Protein AF-0000000083260182 (afdb_homodimer)

Structure (mmCIF, N/CA/C/O backbone):
data_AF-0000000083260182-model_v1
#
loop_
_entity.id
_entity.type
_entity.pdbx_description
1 polymer 'Phosphoglycerate mutase-like protein 1'
#
loop_
_atom_site.group_PDB
_atom_site.id
_atom_site.type_symbol
_atom_site.label_atom_id
_atom_site.label_alt_id
_atom_site.label_comp_id
_atom_site.label_asym_id
_atom_site.label_entity_id
_atom_site.label_seq_id
_atom_site.pdbx_PDB_ins_code
_atom_site.Cartn_x
_atom_site.Cartn_y
_atom_site.Cartn_z
_atom_site.occupancy
_atom_site.B_iso_or_equiv
_atom_site.auth_seq_id
_atom_site.auth_comp_id
_atom_site.auth_asym_id
_atom_site.auth_atom_id
_atom_site.pdbx_PDB_model_num
ATOM 1 N N . MET A 1 1 ? 21.781 -1.554 -4.332 1 45.22 1 MET A N 1
ATOM 2 C CA . MET A 1 1 ? 20.672 -1.383 -5.266 1 45.22 1 MET A CA 1
ATOM 3 C C . MET A 1 1 ? 20.156 -2.734 -5.742 1 45.22 1 MET A C 1
ATOM 5 O O . MET A 1 1 ? 20.922 -3.693 -5.859 1 45.22 1 MET A O 1
ATOM 9 N N . ASP A 1 2 ? 18.844 -2.967 -5.555 1 56.19 2 ASP A N 1
ATOM 10 C CA . ASP A 1 2 ? 18.297 -4.238 -6.016 1 56.19 2 ASP A CA 1
ATOM 11 C C . ASP A 1 2 ? 18.641 -4.48 -7.484 1 56.19 2 ASP A C 1
ATOM 13 O O . ASP A 1 2 ? 18.719 -3.535 -8.273 1 56.19 2 ASP A O 1
ATOM 17 N N . SER A 1 3 ? 19.281 -5.555 -7.891 1 53.81 3 SER A N 1
ATOM 18 C CA . SER A 1 3 ? 19.625 -6.023 -9.234 1 53.81 3 SER A CA 1
ATOM 19 C C . SER A 1 3 ? 18.375 -6.113 -10.109 1 53.81 3 SER A C 1
ATOM 21 O O . SER A 1 3 ? 18.438 -6.57 -11.25 1 53.81 3 SER A O 1
ATOM 23 N N . ALA A 1 4 ? 17.312 -5.586 -9.625 1 67.75 4 ALA A N 1
ATOM 24 C CA . ALA A 1 4 ? 16.047 -5.832 -10.328 1 67.75 4 ALA A CA 1
ATOM 25 C C . ALA A 1 4 ? 15.68 -4.656 -11.219 1 67.75 4 ALA A C 1
ATOM 27 O O . ALA A 1 4 ? 14.492 -4.359 -11.406 1 67.75 4 ALA A O 1
ATOM 28 N N . GLY A 1 5 ? 16.734 -3.939 -11.867 1 73.06 5 GLY A N 1
ATOM 29 C CA . GLY A 1 5 ? 16.469 -2.945 -12.891 1 73.06 5 GLY A CA 1
ATOM 30 C C . GLY A 1 5 ? 15.633 -1.783 -12.383 1 73.06 5 GLY A C 1
ATOM 31 O O . GLY A 1 5 ? 14.766 -1.276 -13.102 1 73.06 5 GLY A O 1
ATOM 32 N N . GLY A 1 6 ? 15.703 -1.431 -11.156 1 86.62 6 GLY A N 1
ATOM 33 C CA . GLY A 1 6 ? 14.992 -0.271 -10.641 1 86.62 6 GLY A CA 1
ATOM 34 C C . GLY A 1 6 ? 13.711 -0.632 -9.906 1 86.62 6 GLY A C 1
ATOM 35 O O . GLY A 1 6 ? 12.953 0.25 -9.5 1 86.62 6 GLY A O 1
ATOM 36 N N . LEU A 1 7 ? 13.414 -1.894 -9.812 1 92 7 LEU A N 1
ATOM 37 C CA . LEU A 1 7 ? 12.289 -2.371 -9.008 1 92 7 LEU A CA 1
ATOM 38 C C . LEU A 1 7 ? 12.75 -2.783 -7.617 1 92 7 LEU A C 1
ATOM 40 O O . LEU A 1 7 ? 13.867 -3.291 -7.449 1 92 7 LEU A O 1
ATOM 44 N N . SER A 1 8 ? 11.938 -2.48 -6.68 1 94.69 8 SER A N 1
ATOM 45 C CA . SER A 1 8 ? 12.148 -2.959 -5.316 1 94.69 8 SER A CA 1
ATOM 46 C C . SER A 1 8 ? 10.906 -3.676 -4.789 1 94.69 8 SER A C 1
ATOM 48 O O . SER A 1 8 ? 9.805 -3.498 -5.32 1 94.69 8 SER A O 1
ATOM 50 N N . LEU A 1 9 ? 11.148 -4.492 -3.873 1 96.31 9 LEU A N 1
ATOM 51 C CA . LEU A 1 9 ? 10.078 -5.293 -3.279 1 96.31 9 LEU A CA 1
ATOM 52 C C . LEU A 1 9 ? 10.258 -5.406 -1.771 1 96.31 9 LEU A C 1
ATOM 54 O O . LEU A 1 9 ? 11.359 -5.688 -1.292 1 96.31 9 LEU A O 1
ATOM 58 N N . TYR A 1 10 ? 9.156 -5.109 -1.038 1 96 10 TYR A N 1
ATOM 59 C CA . TYR A 1 10 ? 9.211 -5.109 0.42 1 96 10 TYR A CA 1
ATOM 60 C C . TYR A 1 10 ? 8.023 -5.867 1.006 1 96 10 TYR A C 1
ATOM 62 O O . TYR A 1 10 ? 6.918 -5.816 0.464 1 96 10 TYR A O 1
ATOM 70 N N . PRO A 1 11 ? 8.273 -6.59 2.186 1 96.19 11 PRO A N 1
ATOM 71 C CA . PRO A 1 11 ? 7.102 -7.148 2.865 1 96.19 11 PRO A CA 1
ATOM 72 C C . PRO A 1 11 ? 6.059 -6.086 3.213 1 96.19 11 PRO A C 1
ATOM 74 O O . PRO A 1 11 ? 6.41 -4.996 3.672 1 96.19 11 PRO A O 1
ATOM 77 N N . SER A 1 12 ? 4.805 -6.383 2.992 1 96.19 12 SER A N 1
ATOM 78 C CA . SER A 1 12 ? 3.73 -5.414 3.184 1 96.19 12 SER A CA 1
ATOM 79 C C . SER A 1 12 ? 3.67 -4.938 4.633 1 96.19 12 SER A C 1
ATOM 81 O O . SER A 1 12 ? 3.326 -3.783 4.895 1 96.19 12 SER A O 1
ATOM 83 N N . HIS A 1 13 ? 3.992 -5.84 5.582 1 93.38 13 HIS A N 1
ATOM 84 C CA . HIS A 1 13 ? 3.889 -5.477 6.992 1 93.38 13 HIS A CA 1
ATOM 85 C C . HIS A 1 13 ? 4.977 -4.48 7.383 1 93.38 13 HIS A C 1
ATOM 87 O O . HIS A 1 13 ? 4.957 -3.939 8.492 1 93.38 13 HIS A O 1
ATOM 93 N N . ARG A 1 14 ? 5.914 -4.199 6.465 1 93.25 14 ARG A N 1
ATOM 94 C CA . ARG A 1 14 ? 6.938 -3.184 6.676 1 93.25 14 ARG A CA 1
ATOM 95 C C . ARG A 1 14 ? 6.59 -1.893 5.938 1 93.25 14 ARG A C 1
ATOM 97 O O . ARG A 1 14 ? 7.441 -1.021 5.766 1 93.25 14 ARG A O 1
ATOM 104 N N . CYS A 1 15 ? 5.379 -1.846 5.488 1 95.44 15 CYS A N 1
ATOM 105 C CA . CYS A 1 15 ? 4.93 -0.689 4.723 1 95.44 15 CYS A CA 1
ATOM 106 C C . CYS A 1 15 ? 3.666 -0.092 5.328 1 95.44 15 CYS A C 1
ATOM 108 O O . CYS A 1 15 ? 2.854 -0.81 5.914 1 95.44 15 CYS A O 1
ATOM 110 N N . LYS A 1 16 ? 3.5 1.16 5.238 1 95.88 16 LYS A N 1
ATOM 111 C CA . LYS A 1 16 ? 2.273 1.898 5.527 1 95.88 16 LYS A CA 1
ATOM 112 C C . LYS A 1 16 ? 1.938 2.871 4.402 1 95.88 16 LYS A C 1
ATOM 114 O O . LYS A 1 16 ? 2.836 3.408 3.748 1 95.88 16 LYS A O 1
ATOM 119 N N . THR A 1 17 ? 0.672 3.016 4.121 1 97.06 17 THR A N 1
ATOM 120 C CA . THR A 1 17 ? 0.214 4.07 3.225 1 97.06 17 THR A CA 1
ATOM 121 C C . THR A 1 17 ? -0.142 5.328 4.008 1 97.06 17 THR A C 1
ATOM 123 O O . THR A 1 17 ? -0.908 5.273 4.973 1 97.06 17 THR A O 1
ATOM 126 N N . ILE A 1 18 ? 0.405 6.422 3.598 1 98.38 18 ILE A N 1
ATOM 127 C CA . ILE A 1 18 ? 0.079 7.684 4.254 1 98.38 18 ILE A CA 1
ATOM 128 C C . ILE A 1 18 ? -0.424 8.688 3.219 1 98.38 18 ILE A C 1
ATOM 130 O O . ILE A 1 18 ? 0.067 8.727 2.088 1 98.38 18 ILE A O 1
ATOM 134 N N . HIS A 1 19 ? -1.447 9.391 3.553 1 98.75 19 HIS A N 1
ATOM 135 C CA . HIS A 1 19 ? -1.979 10.5 2.762 1 98.75 19 HIS A CA 1
ATOM 136 C C . HIS A 1 19 ? -1.606 11.844 3.375 1 98.75 19 HIS A C 1
ATOM 138 O O . HIS A 1 19 ? -2.145 12.227 4.418 1 98.75 19 HIS A O 1
ATOM 144 N N . LEU A 1 20 ? -0.686 12.531 2.689 1 98.75 20 LEU A N 1
ATOM 145 C CA . LEU A 1 20 ? -0.185 13.812 3.174 1 98.75 20 LEU A CA 1
ATOM 146 C C . LEU A 1 20 ? -1.03 14.961 2.641 1 98.75 20 LEU A C 1
ATOM 148 O O . LEU A 1 20 ? -1.229 15.086 1.431 1 98.75 20 LEU A O 1
ATOM 152 N N . VAL A 1 21 ? -1.525 15.797 3.568 1 98.75 21 VAL A N 1
ATOM 153 C CA . VAL A 1 21 ? -2.379 16.922 3.186 1 98.75 21 VAL A CA 1
ATOM 154 C C . VAL A 1 21 ? -1.835 18.203 3.791 1 98.75 21 VAL A C 1
ATOM 156 O O . VAL A 1 21 ? -1.609 18.297 5 1 98.75 21 VAL A O 1
ATOM 159 N N . ARG A 1 22 ? -1.594 19.156 2.982 1 98.5 22 ARG A N 1
ATOM 160 C CA . ARG A 1 22 ? -1.421 20.5 3.51 1 98.5 22 ARG A CA 1
ATOM 161 C C . ARG A 1 22 ? -2.768 21.141 3.826 1 98.5 22 ARG A C 1
ATOM 163 O O . ARG A 1 22 ? -3.736 20.969 3.084 1 98.5 22 ARG A O 1
ATOM 170 N N . HIS A 1 23 ? -2.822 21.875 4.859 1 98.38 23 HIS A N 1
ATOM 171 C CA . HIS A 1 23 ? -4.074 22.547 5.199 1 98.38 23 HIS A CA 1
ATOM 172 C C . HIS A 1 23 ? -4.547 23.438 4.062 1 98.38 23 HIS A C 1
ATOM 174 O O . HIS A 1 23 ? -3.752 23.844 3.209 1 98.38 23 HIS A O 1
ATOM 180 N N . ALA A 1 24 ? -5.816 23.75 4.027 1 98.06 24 ALA A N 1
ATOM 181 C CA . ALA A 1 24 ? -6.418 24.672 3.061 1 98.06 24 ALA A CA 1
ATOM 182 C C . ALA A 1 24 ? -6.031 26.109 3.359 1 98.06 24 ALA A C 1
ATOM 184 O O . ALA A 1 24 ? -5.305 26.375 4.316 1 98.06 24 ALA A O 1
ATOM 185 N N . GLN A 1 25 ? -6.52 27.016 2.508 1 96.25 25 GLN A N 1
ATOM 186 C CA . GLN A 1 25 ? -6.145 28.422 2.662 1 96.25 25 GLN A CA 1
ATOM 187 C C . GLN A 1 25 ? -6.605 28.969 4.012 1 96.25 25 GLN A C 1
ATOM 189 O O . GLN A 1 25 ? -7.762 28.797 4.395 1 96.25 25 GLN A O 1
ATOM 194 N N . GLY A 1 26 ? -5.691 29.469 4.73 1 94.88 26 GLY A N 1
ATOM 195 C CA . GLY A 1 26 ? -5.992 30.156 5.977 1 94.88 26 GLY A CA 1
ATOM 196 C C . GLY A 1 26 ? -6.008 31.672 5.832 1 94.88 26 GLY A C 1
ATOM 197 O O . GLY A 1 26 ? -5.523 32.219 4.832 1 94.88 26 GLY A O 1
ATOM 198 N N . THR A 1 27 ? -6.559 32.281 6.773 1 93.56 27 THR A N 1
ATOM 199 C CA . THR A 1 27 ? -6.613 33.75 6.75 1 93.56 27 THR A CA 1
ATOM 200 C C . THR A 1 27 ? -5.211 34.344 6.742 1 93.56 27 THR A C 1
ATOM 202 O O . THR A 1 27 ? -4.98 35.406 6.156 1 93.56 27 THR A O 1
ATOM 205 N N . HIS A 1 28 ? -4.262 33.688 7.387 1 91.06 28 HIS A N 1
ATOM 206 C CA . HIS A 1 28 ? -2.881 34.156 7.387 1 91.06 28 HIS A CA 1
ATOM 207 C C . HIS A 1 28 ? -2.279 34.094 5.984 1 91.06 28 HIS A C 1
ATOM 209 O O . HIS A 1 28 ? -1.463 34.938 5.621 1 91.06 28 HIS A O 1
ATOM 215 N N . ASN A 1 29 ? -2.602 33.062 5.203 1 88.94 29 ASN A N 1
ATOM 216 C CA . ASN A 1 29 ? -2.131 32.969 3.826 1 88.94 29 ASN A CA 1
ATOM 217 C C . ASN A 1 29 ? -2.574 34.188 3.006 1 88.94 29 ASN A C 1
ATOM 219 O O . ASN A 1 29 ? -1.799 34.719 2.209 1 88.94 29 ASN A O 1
ATOM 223 N N . VAL A 1 30 ? -3.805 34.562 3.209 1 88.5 30 VAL A N 1
ATOM 224 C CA . VAL A 1 30 ? -4.395 35.688 2.504 1 88.5 30 VAL A CA 1
ATOM 225 C C . VAL A 1 30 ? -3.678 36.969 2.904 1 88.5 30 VAL A C 1
ATOM 227 O O . VAL A 1 30 ? -3.309 37.781 2.045 1 88.5 30 VAL A O 1
ATOM 230 N N . ALA A 1 31 ? -3.482 37.094 4.121 1 87.56 31 ALA A N 1
ATOM 231 C CA . ALA A 1 31 ? -2.871 38.312 4.652 1 87.56 31 ALA A CA 1
ATOM 232 C C . ALA A 1 31 ? -1.433 38.469 4.168 1 87.56 31 ALA A C 1
ATOM 234 O O . ALA A 1 31 ? -1 39.562 3.811 1 87.56 31 ALA A O 1
ATOM 235 N N . MET A 1 32 ? -0.707 37.406 4.164 1 84.12 32 MET A N 1
ATOM 236 C CA . MET A 1 32 ? 0.712 37.406 3.822 1 84.12 32 MET A CA 1
ATOM 237 C C . MET A 1 32 ? 0.916 37.812 2.359 1 84.12 32 MET A C 1
ATOM 239 O O . MET A 1 32 ? 1.955 38.344 1.999 1 84.12 32 MET A O 1
ATOM 243 N N . GLU A 1 33 ? -0.014 37.406 1.632 1 80.06 33 GLU A N 1
ATOM 244 C CA . GLU A 1 33 ? 0.096 37.781 0.221 1 80.06 33 GLU A CA 1
ATOM 245 C C . GLU A 1 33 ? 0.003 39.281 0.023 1 80.06 33 GLU A C 1
ATOM 247 O O . GLU A 1 33 ? 0.618 39.844 -0.893 1 80.06 33 GLU A O 1
ATOM 252 N N . LYS A 1 34 ? -0.706 39.875 0.839 1 81.12 34 LYS A N 1
ATOM 253 C CA . LYS A 1 34 ? -0.867 41.344 0.762 1 81.12 34 LYS A CA 1
ATOM 254 C C . LYS A 1 34 ? 0.319 42.062 1.398 1 81.12 34 LYS A C 1
ATOM 256 O O . LYS A 1 34 ? 0.833 43.031 0.841 1 81.12 34 LYS A O 1
ATOM 261 N N . ASP A 1 35 ? 0.69 41.656 2.561 1 85.31 35 ASP A N 1
ATOM 262 C CA . ASP A 1 35 ? 1.763 42.281 3.34 1 85.31 35 ASP A CA 1
ATOM 263 C C . ASP A 1 35 ? 2.457 41.25 4.223 1 85.31 35 ASP A C 1
ATOM 265 O O . ASP A 1 35 ? 1.896 40.781 5.23 1 85.31 35 ASP A O 1
ATOM 269 N N . ARG A 1 36 ? 3.648 40.906 4 1 81.75 36 ARG A N 1
ATOM 270 C CA . ARG A 1 36 ? 4.402 39.875 4.688 1 81.75 36 ARG A CA 1
ATOM 271 C C . ARG A 1 36 ? 4.648 40.25 6.145 1 81.75 36 ARG A C 1
ATOM 273 O O . ARG A 1 36 ? 4.855 39.375 6.992 1 81.75 36 ARG A O 1
ATOM 280 N N . SER A 1 37 ? 4.68 41.469 6.414 1 82.81 37 SER A N 1
ATOM 281 C CA . SER A 1 37 ? 4.906 41.906 7.785 1 82.81 37 SER A CA 1
ATOM 282 C C . SER A 1 37 ? 3.793 41.438 8.711 1 82.81 37 SER A C 1
ATOM 284 O O . SER A 1 37 ? 3.967 41.406 9.93 1 82.81 37 SER A O 1
ATOM 286 N N . LEU A 1 38 ? 2.736 41.031 8.094 1 83.56 38 LEU A N 1
ATOM 287 C CA . LEU A 1 38 ? 1.573 40.594 8.859 1 83.56 38 LEU A CA 1
ATOM 288 C C . LEU A 1 38 ? 1.807 39.219 9.469 1 83.56 38 LEU A C 1
ATOM 290 O O . LEU A 1 38 ? 1.053 38.781 10.336 1 83.56 38 LEU A O 1
ATOM 294 N N . LEU A 1 39 ? 2.818 38.562 9.078 1 81.94 39 LEU A N 1
ATOM 295 C CA . LEU A 1 39 ? 3.188 37.281 9.672 1 81.94 39 LEU A CA 1
ATOM 296 C C . LEU A 1 39 ? 3.479 37.438 11.164 1 81.94 39 LEU A C 1
ATOM 298 O O . LEU A 1 39 ? 3.338 36.469 11.93 1 81.94 39 LEU A O 1
ATOM 302 N N . GLN A 1 40 ? 3.795 38.656 11.484 1 86.31 40 GLN A N 1
ATOM 303 C CA . GLN A 1 40 ? 4.172 38.906 12.875 1 86.31 40 GLN A CA 1
ATOM 304 C C . GLN A 1 40 ? 2.982 39.406 13.68 1 86.31 40 GLN A C 1
ATOM 306 O O . GLN A 1 40 ? 3.084 39.594 14.891 1 86.31 40 GLN A O 1
ATOM 311 N N . SER A 1 41 ? 1.93 39.562 13.008 1 90.12 41 SER A N 1
ATOM 312 C CA . SER A 1 41 ? 0.762 40.156 13.672 1 90.12 41 SER A CA 1
ATOM 313 C C . SER A 1 41 ? 0.009 39.094 14.469 1 90.12 41 SER A C 1
ATOM 315 O O . SER A 1 41 ? -0.241 38 13.969 1 90.12 41 SER A O 1
ATOM 317 N N . TYR A 1 42 ? -0.409 39.375 15.641 1 93.94 42 TYR A N 1
ATOM 318 C CA . TYR A 1 42 ? -1.197 38.469 16.484 1 93.94 42 TYR A CA 1
ATOM 319 C C . TYR A 1 42 ? -2.645 38.406 16 1 93.94 42 TYR A C 1
ATOM 321 O O . TYR A 1 42 ? -3.432 37.594 16.5 1 93.94 42 TYR A O 1
ATOM 329 N N . ASP A 1 43 ? -2.967 39.25 15 1 92 43 ASP A N 1
ATOM 330 C CA . ASP A 1 43 ? -4.289 39.188 14.383 1 92 43 ASP A CA 1
ATOM 331 C C . ASP A 1 43 ? -4.516 37.844 13.727 1 92 43 ASP A C 1
ATOM 333 O O . ASP A 1 43 ? -5.66 37.406 13.516 1 92 43 ASP A O 1
ATOM 337 N N . TYR A 1 44 ? -3.467 37.219 13.547 1 93.62 44 TYR A N 1
ATOM 338 C CA . TYR A 1 44 ? -3.561 35.938 12.852 1 93.62 44 TYR A CA 1
ATOM 339 C C . TYR A 1 44 ? -3.092 34.781 13.742 1 93.62 44 TYR A C 1
ATOM 341 O O . TYR A 1 44 ? -2.648 33.75 13.258 1 93.62 44 TYR A O 1
ATOM 349 N N . PHE A 1 45 ? -3.123 35.094 15.023 1 95.25 45 PHE A N 1
ATOM 350 C CA . PHE A 1 45 ? -2.895 34.031 16 1 95.25 45 PHE A CA 1
ATOM 351 C C . PHE A 1 45 ? -3.799 32.812 15.719 1 95.25 45 PHE A C 1
ATOM 353 O O . PHE A 1 45 ? -5.012 32.969 15.562 1 95.25 45 PHE A O 1
ATOM 360 N N . ASP A 1 46 ? -3.104 31.578 15.633 1 96.19 46 ASP A N 1
ATOM 361 C CA . ASP A 1 46 ? -3.846 30.344 15.383 1 96.19 46 ASP A CA 1
ATOM 362 C C . ASP A 1 46 ? -4.898 30.547 14.297 1 96.19 46 ASP A C 1
ATOM 364 O O . ASP A 1 46 ? -6.074 30.234 14.5 1 96.19 46 ASP A O 1
ATOM 368 N N . ALA A 1 47 ? -4.48 30.969 13.156 1 95.12 47 ALA A N 1
ATOM 369 C CA . ALA A 1 47 ? -5.328 31.422 12.062 1 95.12 47 ALA A CA 1
ATOM 370 C C . ALA A 1 47 ? -6.289 30.328 11.617 1 95.12 47 ALA A C 1
ATOM 372 O O . ALA A 1 47 ? -5.906 29.156 11.531 1 95.12 47 ALA A O 1
ATOM 373 N N . GLN A 1 48 ? -7.477 30.703 11.312 1 96.5 48 GLN A N 1
ATOM 374 C CA . GLN A 1 48 ? -8.531 29.812 10.82 1 96.5 48 GLN A CA 1
ATOM 375 C C . GLN A 1 48 ? -8.531 29.766 9.297 1 96.5 48 GLN A C 1
ATOM 377 O O . GLN A 1 48 ? -7.836 30.547 8.641 1 96.5 48 GLN A O 1
ATOM 382 N N . LEU A 1 49 ? -9.352 28.906 8.773 1 97.38 49 LEU A N 1
ATOM 383 C CA . LEU A 1 49 ? -9.516 28.844 7.324 1 97.38 49 LEU A CA 1
ATOM 384 C C . LEU A 1 49 ? -10.273 30.062 6.801 1 97.38 49 LEU A C 1
ATOM 386 O O . LEU A 1 49 ? -11.148 30.594 7.48 1 97.38 49 LEU A O 1
ATOM 390 N N . SER A 1 50 ? -9.898 30.516 5.629 1 95.56 50 SER A N 1
ATOM 391 C CA . SER A 1 50 ? -10.688 31.516 4.914 1 95.56 50 SER A CA 1
ATOM 392 C C . SER A 1 50 ? -11.922 30.891 4.277 1 95.56 50 SER A C 1
ATOM 394 O O . SER A 1 50 ? -12.039 29.672 4.199 1 95.56 50 SER A O 1
ATOM 396 N N . PRO A 1 51 ? -12.852 31.734 3.846 1 95.56 51 PRO A N 1
ATOM 397 C CA . PRO A 1 51 ? -13.984 31.188 3.105 1 95.56 51 PRO A CA 1
ATOM 398 C C . PRO A 1 51 ? -13.547 30.359 1.897 1 95.56 51 PRO A C 1
ATOM 400 O O . PRO A 1 51 ? -14.102 29.281 1.654 1 95.56 51 PRO A O 1
ATOM 403 N N . LEU A 1 52 ? -12.586 30.812 1.203 1 95.81 52 LEU A N 1
ATOM 404 C CA . LEU A 1 52 ? -12.047 30.047 0.088 1 95.81 52 LEU A CA 1
ATOM 405 C C . LEU A 1 52 ? -11.445 28.734 0.575 1 95.81 52 LEU A C 1
ATOM 407 O O . LEU A 1 52 ? -11.578 27.703 -0.086 1 95.81 52 LEU A O 1
ATOM 411 N N . GLY A 1 53 ? -10.758 28.766 1.665 1 97.19 53 GLY A N 1
ATOM 412 C CA . GLY A 1 53 ? -10.211 27.562 2.26 1 97.19 53 GLY A CA 1
ATOM 413 C C . GLY A 1 53 ? -11.258 26.5 2.516 1 97.19 53 GLY A C 1
ATOM 414 O O . GLY A 1 53 ? -11.016 25.312 2.268 1 97.19 53 GLY A O 1
ATOM 415 N N . TRP A 1 54 ? -12.383 26.922 2.963 1 97.69 54 TRP A N 1
ATOM 416 C CA . TRP A 1 54 ? -13.461 25.984 3.223 1 97.69 54 TRP A CA 1
ATOM 417 C C . TRP A 1 54 ? -13.992 25.391 1.92 1 97.69 54 TRP A C 1
ATOM 419 O O . TRP A 1 54 ? -14.375 24.219 1.876 1 97.69 54 TRP A O 1
ATOM 429 N N . GLN A 1 55 ? -13.977 26.172 0.896 1 97.44 55 GLN A N 1
ATOM 430 C CA . GLN A 1 55 ? -14.352 25.625 -0.409 1 97.44 55 GLN A CA 1
ATOM 431 C C . GLN A 1 55 ? -13.344 24.578 -0.883 1 97.44 55 GLN A C 1
ATOM 433 O O . GLN A 1 55 ? -13.727 23.562 -1.457 1 97.44 55 GLN A O 1
ATOM 438 N N . GLN A 1 56 ? -12.117 24.844 -0.658 1 97.69 56 GLN A N 1
ATOM 439 C CA . GLN A 1 56 ? -11.07 23.875 -0.987 1 97.69 56 GLN A CA 1
ATOM 440 C C . GLN A 1 56 ? -11.273 22.578 -0.23 1 97.69 56 GLN A C 1
ATOM 442 O O . GLN A 1 56 ? -11.125 21.484 -0.803 1 97.69 56 GLN A O 1
ATOM 447 N N . VAL A 1 57 ? -11.641 22.688 1.021 1 98.12 57 VAL A N 1
ATOM 448 C CA . VAL A 1 57 ? -11.883 21.516 1.868 1 98.12 57 VAL A CA 1
ATOM 449 C C . VAL A 1 57 ? -13.055 20.719 1.313 1 98.12 57 VAL A C 1
ATOM 451 O O . VAL A 1 57 ? -12.984 19.484 1.226 1 98.12 57 VAL A O 1
ATOM 454 N N . ASP A 1 58 ? -14.055 21.422 0.927 1 97.25 58 ASP A N 1
ATOM 455 C CA . ASP A 1 58 ? -15.227 20.75 0.367 1 97.25 58 ASP A CA 1
ATOM 456 C C . ASP A 1 58 ? -14.852 19.953 -0.878 1 97.25 58 ASP A C 1
ATOM 458 O O . ASP A 1 58 ? -15.32 18.828 -1.058 1 97.25 58 ASP A O 1
ATOM 462 N N . ASN A 1 59 ? -14.07 20.516 -1.662 1 98.06 59 ASN A N 1
ATOM 463 C CA . ASN A 1 59 ? -13.656 19.844 -2.885 1 98.06 59 ASN A CA 1
ATOM 464 C C . ASN A 1 59 ? -12.758 18.641 -2.582 1 98.06 59 ASN A C 1
ATOM 466 O O . ASN A 1 59 ? -12.867 17.594 -3.219 1 98.06 59 ASN A O 1
ATOM 470 N N . LEU A 1 60 ? -11.859 18.797 -1.675 1 98.31 60 LEU A N 1
ATOM 471 C CA . LEU A 1 60 ? -11.023 17.672 -1.281 1 98.31 60 LEU A CA 1
ATOM 472 C C . LEU A 1 60 ? -11.867 16.547 -0.688 1 98.31 60 LEU A C 1
ATOM 474 O O . LEU A 1 60 ? -11.609 15.367 -0.94 1 98.31 60 LEU A O 1
ATOM 478 N N . ARG A 1 61 ? -12.867 16.906 0.096 1 97.88 61 ARG A N 1
ATOM 479 C CA . ARG A 1 61 ? -13.773 15.922 0.66 1 97.88 61 ARG A CA 1
ATOM 480 C C . ARG A 1 61 ? -14.453 15.109 -0.441 1 97.88 61 ARG A C 1
ATOM 482 O O . ARG A 1 61 ? -14.508 13.875 -0.366 1 97.88 61 ARG A O 1
ATOM 489 N N . LYS A 1 62 ? -14.938 15.805 -1.413 1 97.38 62 LYS A N 1
ATOM 490 C CA . LYS A 1 62 ? -15.547 15.117 -2.545 1 97.38 62 LYS A CA 1
ATOM 491 C C . LYS A 1 62 ? -14.555 14.141 -3.184 1 97.38 62 LYS A C 1
ATOM 493 O O . LYS A 1 62 ? -14.922 13.008 -3.508 1 97.38 62 LYS A O 1
ATOM 498 N N . HIS A 1 63 ? -13.359 14.547 -3.297 1 97.62 63 HIS A N 1
ATOM 499 C CA . HIS A 1 63 ? -12.328 13.727 -3.928 1 97.62 63 HIS A CA 1
ATOM 500 C C . HIS A 1 63 ? -12.047 12.469 -3.113 1 97.62 63 HIS A C 1
ATOM 502 O O . HIS A 1 63 ? -12.031 11.359 -3.656 1 97.62 63 HIS A O 1
ATOM 508 N N . VAL A 1 64 ? -11.836 12.594 -1.804 1 97.44 64 VAL A N 1
ATOM 509 C CA . VAL A 1 64 ? -11.43 11.453 -0.989 1 97.44 64 VAL A CA 1
ATOM 510 C C . VAL A 1 64 ? -12.57 10.438 -0.911 1 97.44 64 VAL A C 1
ATOM 512 O O . VAL A 1 64 ? -12.336 9.242 -0.752 1 97.44 64 VAL A O 1
ATOM 515 N N . HIS A 1 65 ? -13.797 10.914 -1.06 1 95.94 65 HIS A N 1
ATOM 516 C CA . HIS A 1 65 ? -14.93 10 -1.108 1 95.94 65 HIS A CA 1
ATOM 517 C C . HIS A 1 65 ? -15.016 9.305 -2.463 1 95.94 65 HIS A C 1
ATOM 519 O O . HIS A 1 65 ? -15.234 8.094 -2.529 1 95.94 65 HIS A O 1
ATOM 525 N N . SER A 1 66 ? -14.797 10.055 -3.488 1 96 66 SER A N 1
ATOM 526 C CA . SER A 1 66 ? -14.945 9.523 -4.836 1 96 66 SER A CA 1
ATOM 527 C C . SER A 1 66 ? -13.883 8.477 -5.141 1 96 66 SER A C 1
ATOM 529 O O . SER A 1 66 ? -14.164 7.477 -5.809 1 96 66 SER A O 1
ATOM 531 N N . CYS A 1 67 ? -12.711 8.695 -4.609 1 93.56 67 CYS A N 1
ATOM 532 C CA . CYS A 1 67 ? -11.641 7.766 -4.961 1 93.56 67 CYS A CA 1
ATOM 533 C C . CYS A 1 67 ? -11.531 6.648 -3.93 1 93.56 67 CYS A C 1
ATOM 535 O O . CYS A 1 67 ? -10.688 5.762 -4.059 1 93.56 67 CYS A O 1
ATOM 537 N N . GLY A 1 68 ? -12.281 6.75 -2.867 1 92.56 68 GLY A N 1
ATOM 538 C CA . GLY A 1 68 ? -12.406 5.621 -1.955 1 92.56 68 GLY A CA 1
ATOM 539 C C . GLY A 1 68 ? -11.492 5.73 -0.747 1 92.56 68 GLY A C 1
ATOM 540 O O . GLY A 1 68 ? -11.57 4.914 0.173 1 92.56 68 GLY A O 1
ATOM 541 N N . ILE A 1 69 ? -10.633 6.711 -0.652 1 93.81 69 ILE A N 1
ATOM 542 C CA . ILE A 1 69 ? -9.727 6.918 0.47 1 93.81 69 ILE A CA 1
ATOM 543 C C . ILE A 1 69 ? -10.523 6.988 1.771 1 93.81 69 ILE A C 1
ATOM 545 O O . ILE A 1 69 ? -10.102 6.438 2.793 1 93.81 69 ILE A O 1
ATOM 549 N N . SER A 1 70 ? -11.617 7.633 1.72 1 94.31 70 SER A N 1
ATOM 550 C CA . SER A 1 70 ? -12.422 7.855 2.918 1 94.31 70 SER A CA 1
ATOM 551 C C . SER A 1 70 ? -12.852 6.535 3.549 1 94.31 70 SER A C 1
ATOM 553 O O . SER A 1 70 ? -13.156 6.48 4.742 1 94.31 70 SER A O 1
ATOM 555 N N . LYS A 1 71 ? -12.82 5.457 2.818 1 92.25 71 LYS A N 1
ATOM 556 C CA . LYS A 1 71 ? -13.289 4.16 3.303 1 92.25 71 LYS A CA 1
ATOM 557 C C . LYS A 1 71 ? -12.133 3.328 3.848 1 92.25 71 LYS A C 1
ATOM 559 O O . LYS A 1 71 ? -12.344 2.336 4.547 1 92.25 71 LYS A O 1
ATOM 564 N N . THR A 1 72 ? -10.969 3.75 3.535 1 93.31 72 THR A N 1
ATOM 565 C CA . THR A 1 72 ? -9.859 2.854 3.834 1 93.31 72 THR A CA 1
ATOM 566 C C . THR A 1 72 ? -8.961 3.441 4.922 1 93.31 72 THR A C 1
ATOM 568 O O . THR A 1 72 ? -8.242 2.709 5.605 1 93.31 72 THR A O 1
ATOM 571 N N . ILE A 1 73 ? -9.047 4.715 5.141 1 97.19 73 ILE A N 1
ATOM 572 C CA . ILE A 1 73 ? -8.234 5.359 6.164 1 97.19 73 ILE A CA 1
ATOM 573 C C . ILE A 1 73 ? -8.617 4.828 7.543 1 97.19 73 ILE A C 1
ATOM 575 O O . ILE A 1 73 ? -9.805 4.727 7.867 1 97.19 73 ILE A O 1
ATOM 579 N N . GLU A 1 74 ? -7.59 4.57 8.336 1 97.19 74 GLU A N 1
ATOM 580 C CA . GLU A 1 74 ? -7.816 3.986 9.656 1 97.19 74 GLU A CA 1
ATOM 581 C C . GLU A 1 74 ? -7.609 5.02 10.758 1 97.19 74 GLU A C 1
ATOM 583 O O . GLU A 1 74 ? -8.07 4.832 11.891 1 97.19 74 GLU A O 1
ATOM 588 N N . LEU A 1 75 ? -6.941 6.051 10.477 1 98.5 75 LEU A N 1
ATOM 589 C CA . LEU A 1 75 ? -6.562 7.074 11.445 1 98.5 75 LEU A CA 1
ATOM 590 C C . LEU A 1 75 ? -6.25 8.391 10.742 1 98.5 75 LEU A C 1
ATOM 592 O O . LEU A 1 75 ? -5.617 8.406 9.688 1 98.5 75 LEU A O 1
ATOM 596 N N . VAL A 1 76 ? -6.777 9.453 11.289 1 98.81 76 VAL A N 1
ATOM 597 C CA . VAL A 1 76 ? -6.398 10.789 10.836 1 98.81 76 VAL A CA 1
ATOM 598 C C . VAL A 1 76 ? -5.512 11.461 11.891 1 98.81 76 VAL A C 1
ATOM 600 O O . VAL A 1 76 ? -5.93 11.656 13.031 1 98.81 76 VAL A O 1
ATOM 603 N N . ILE A 1 77 ? -4.316 11.742 11.508 1 98.94 77 ILE A N 1
ATOM 604 C CA . ILE A 1 77 ? -3.395 12.5 12.352 1 98.94 77 ILE A CA 1
ATOM 605 C C . ILE A 1 77 ? -3.391 13.969 11.93 1 98.94 77 ILE A C 1
ATOM 607 O O . ILE A 1 77 ? -3.309 14.273 10.742 1 98.94 77 ILE A O 1
ATOM 611 N N . VAL A 1 78 ? -3.459 14.836 12.914 1 98.81 78 VAL A N 1
ATOM 612 C CA . VAL A 1 78 ? -3.619 16.25 12.57 1 98.81 78 VAL A CA 1
ATOM 613 C C . VAL A 1 78 ? -2.678 17.094 13.422 1 98.81 78 VAL A C 1
ATOM 615 O O . VAL A 1 78 ? -2.502 16.828 14.617 1 98.81 78 VAL A O 1
ATOM 618 N N . SER A 1 79 ? -1.96 18.047 12.734 1 98.75 79 SER A N 1
ATOM 619 C CA . SER A 1 79 ? -1.256 19.094 13.461 1 98.75 79 SER A CA 1
ATOM 620 C C . SER A 1 79 ? -2.217 19.906 14.312 1 98.75 79 SER A C 1
ATOM 622 O O . SER A 1 79 ? -3.291 20.297 13.852 1 98.75 79 SER A O 1
ATOM 624 N N . PRO A 1 80 ? -1.841 20.172 15.547 1 98.5 80 PRO A N 1
ATOM 625 C CA . PRO A 1 80 ? -2.754 20.922 16.406 1 98.5 80 PRO A CA 1
ATOM 626 C C . PRO A 1 80 ? -2.701 22.438 16.156 1 98.5 80 PRO A C 1
ATOM 628 O O . PRO A 1 80 ? -2.217 23.188 17 1 98.5 80 PRO A O 1
ATOM 631 N N . LEU A 1 81 ? -3.199 22.875 15.117 1 98.38 81 LEU A N 1
ATOM 632 C CA . LEU A 1 81 ? -3.51 24.266 14.758 1 98.38 81 LEU A CA 1
ATOM 633 C C . LEU A 1 81 ? -4.902 24.359 14.148 1 98.38 81 LEU A C 1
ATOM 635 O O . LEU A 1 81 ? -5.371 23.422 13.5 1 98.38 81 LEU A O 1
ATOM 639 N N . LEU A 1 82 ? -5.551 25.406 14.359 1 98.38 82 LEU A N 1
ATOM 640 C CA . LEU A 1 82 ? -6.953 25.578 13.984 1 98.38 82 LEU A CA 1
ATOM 641 C C . LEU A 1 82 ? -7.16 25.266 12.5 1 98.38 82 LEU A C 1
ATOM 643 O O . LEU A 1 82 ? -8.055 24.5 12.141 1 98.38 82 LEU A O 1
ATOM 647 N N . ARG A 1 83 ? -6.355 25.812 11.625 1 98 83 ARG A N 1
ATOM 648 C CA . ARG A 1 83 ? -6.523 25.656 10.18 1 98 83 ARG A CA 1
ATOM 649 C C . ARG A 1 83 ? -6.34 24.203 9.766 1 98 83 ARG A C 1
ATOM 651 O O . ARG A 1 83 ? -7.012 23.719 8.852 1 98 83 ARG A O 1
ATOM 658 N N . THR A 1 84 ? -5.402 23.453 10.391 1 98.75 84 THR A N 1
ATOM 659 C CA . THR A 1 84 ? -5.184 22.047 10.07 1 98.75 84 THR A CA 1
ATOM 660 C C . THR A 1 84 ? -6.332 21.188 10.602 1 98.75 84 THR A C 1
ATOM 662 O O . THR A 1 84 ? -6.809 20.281 9.914 1 98.75 84 THR A O 1
ATOM 665 N N . MET A 1 85 ? -6.773 21.484 11.82 1 98.88 85 MET A N 1
ATOM 666 C CA . MET A 1 85 ? -7.879 20.719 12.391 1 98.88 85 MET A CA 1
ATOM 667 C C . MET A 1 85 ? -9.164 20.953 11.602 1 98.88 85 MET A C 1
ATOM 669 O O . MET A 1 85 ? -9.906 20 11.32 1 98.88 85 MET A O 1
ATOM 673 N N . GLN A 1 86 ? -9.414 22.188 11.211 1 98.75 86 GLN A N 1
ATOM 674 C CA . GLN A 1 86 ? -10.57 22.484 10.359 1 98.75 86 GLN A CA 1
ATOM 675 C C . GLN A 1 86 ? -10.484 21.734 9.031 1 98.75 86 GLN A C 1
ATOM 677 O O . GLN A 1 86 ? -11.461 21.141 8.586 1 98.75 86 GLN A O 1
ATOM 682 N N . THR A 1 87 ? -9.305 21.719 8.438 1 98.81 87 THR A N 1
ATOM 683 C CA . THR A 1 87 ? -9.102 21.016 7.184 1 98.81 87 THR A CA 1
ATOM 684 C C . THR A 1 87 ? -9.344 19.516 7.363 1 98.81 87 THR A C 1
ATOM 686 O O . THR A 1 87 ? -10.031 18.891 6.551 1 98.81 87 THR A O 1
ATOM 689 N N . ALA A 1 88 ? -8.812 18.984 8.398 1 98.88 88 ALA A N 1
ATOM 690 C CA . ALA A 1 88 ? -8.891 17.547 8.656 1 98.88 88 ALA A CA 1
ATOM 691 C C . ALA A 1 88 ? -10.336 17.109 8.867 1 98.88 88 ALA A C 1
ATOM 693 O O . ALA A 1 88 ? -10.812 16.188 8.211 1 98.88 88 ALA A O 1
ATOM 694 N N . VAL A 1 89 ? -11.078 17.781 9.773 1 98.56 89 VAL A N 1
ATOM 695 C CA . VAL A 1 89 ? -12.43 17.359 10.109 1 98.56 89 VAL A CA 1
ATOM 696 C C . VAL A 1 89 ? -13.359 17.609 8.93 1 98.56 89 VAL A C 1
ATOM 698 O O . VAL A 1 89 ? -14.297 16.844 8.688 1 98.56 89 VAL A O 1
ATOM 701 N N . GLY A 1 90 ? -13.117 18.688 8.203 1 98.12 90 GLY A N 1
ATOM 702 C CA . GLY A 1 90 ? -13.93 18.969 7.031 1 98.12 90 GLY A CA 1
ATOM 703 C C . GLY A 1 90 ? -13.742 17.953 5.918 1 98.12 90 GLY A C 1
ATOM 704 O O . GLY A 1 90 ? -14.68 17.656 5.18 1 98.12 90 GLY A O 1
ATOM 705 N N . THR A 1 91 ? -12.547 17.453 5.789 1 98.44 91 THR A N 1
ATOM 706 C CA . THR A 1 91 ? -12.211 16.547 4.699 1 98.44 91 THR A CA 1
ATOM 707 C C . THR A 1 91 ? -12.586 15.109 5.059 1 98.44 91 THR A C 1
ATOM 709 O O . THR A 1 91 ? -13.18 14.398 4.246 1 98.44 91 THR A O 1
ATOM 712 N N . PHE A 1 92 ? -12.305 14.688 6.301 1 98.38 92 PHE A N 1
ATOM 713 C CA . PHE A 1 92 ? -12.367 13.273 6.645 1 98.38 92 PHE A CA 1
ATOM 714 C C . PHE A 1 92 ? -13.453 13.008 7.68 1 98.38 92 PHE A C 1
ATOM 716 O O . PHE A 1 92 ? -13.633 11.875 8.125 1 98.38 92 PHE A O 1
ATOM 723 N N . GLY A 1 93 ? -14.141 14.062 8.094 1 97.12 93 GLY A N 1
ATOM 724 C CA . GLY A 1 93 ? -15.156 13.938 9.125 1 97.12 93 GLY A CA 1
ATOM 725 C C . GLY A 1 93 ? -16.422 13.25 8.633 1 97.12 93 GLY A C 1
ATOM 726 O O . GLY A 1 93 ? -16.469 12.781 7.5 1 97.12 93 GLY A O 1
ATOM 727 N N . GLY A 1 94 ? -17.344 13.047 9.578 1 93.31 94 GLY A N 1
ATOM 728 C CA . GLY A 1 94 ? -18.578 12.328 9.312 1 93.31 94 GLY A CA 1
ATOM 729 C C . GLY A 1 94 ? -19.625 13.172 8.609 1 93.31 94 GLY A C 1
ATOM 730 O O . GLY A 1 94 ? -19.375 14.336 8.289 1 93.31 94 GLY A O 1
ATOM 731 N N . ASP A 1 95 ? -20.719 12.445 8.273 1 79.38 95 ASP A N 1
ATOM 732 C CA . ASP A 1 95 ? -21.828 13.086 7.57 1 79.38 95 ASP A CA 1
ATOM 733 C C . ASP A 1 95 ? -22.656 13.938 8.523 1 79.38 95 ASP A C 1
ATOM 735 O O . ASP A 1 95 ? -22.438 13.922 9.734 1 79.38 95 ASP A O 1
ATOM 739 N N . GLU A 1 96 ? -23.453 14.68 7.875 1 66.12 96 GLU A N 1
ATOM 740 C CA . GLU A 1 96 ? -24.281 15.633 8.609 1 66.12 96 GLU A CA 1
ATOM 741 C C . GLU A 1 96 ? -25.016 14.953 9.758 1 66.12 96 GLU A C 1
ATOM 743 O O . GLU A 1 96 ? -25.391 13.781 9.656 1 66.12 96 GLU A O 1
ATOM 748 N N . TYR A 1 97 ? -24.859 15.609 10.953 1 57.25 97 TYR A N 1
ATOM 749 C CA . TYR A 1 97 ? -25.469 15.234 12.219 1 57.25 97 TYR A CA 1
ATOM 750 C C . TYR A 1 97 ? -26.969 15 12.039 1 57.25 97 TYR A C 1
ATOM 752 O O . TYR A 1 97 ? -27.672 15.828 11.461 1 57.25 97 TYR A O 1
ATOM 760 N N . LYS A 1 98 ? -27.266 13.797 11.961 1 54.69 98 LYS A N 1
ATOM 761 C CA . LYS A 1 98 ? -28.703 13.562 12.062 1 54.69 98 LYS A CA 1
ATOM 762 C C . LYS A 1 98 ? -29.188 13.727 13.5 1 54.69 98 LYS A C 1
ATOM 764 O O . LYS A 1 98 ? -28.422 13.5 14.445 1 54.69 98 LYS A O 1
ATOM 769 N N . ASP A 1 99 ? -30.328 14.328 13.688 1 55.31 99 ASP A N 1
ATOM 770 C CA . ASP A 1 99 ? -31.062 14.492 14.945 1 55.31 99 ASP A CA 1
ATOM 771 C C . ASP A 1 99 ? -31 13.219 15.781 1 55.31 99 ASP A C 1
ATOM 773 O O . ASP A 1 99 ? -31.172 12.117 15.258 1 55.31 99 ASP A O 1
ATOM 777 N N . GLY A 1 100 ? -30.578 13.391 17.109 1 60.06 100 GLY A N 1
ATOM 778 C CA . GLY A 1 100 ? -30.719 12.336 18.109 1 60.06 100 GLY A CA 1
ATOM 779 C C . GLY A 1 100 ? -29.406 11.602 18.375 1 60.06 100 GLY A C 1
ATOM 780 O O . GLY A 1 100 ? -29.359 10.695 19.203 1 60.06 100 GLY A O 1
ATOM 781 N N . ILE A 1 101 ? -28.484 11.852 17.609 1 62.91 101 ILE A N 1
ATOM 782 C CA . ILE A 1 101 ? -27.281 11.07 17.828 1 62.91 101 ILE A CA 1
ATOM 783 C C . ILE A 1 101 ? -26.438 11.711 18.938 1 62.91 101 ILE A C 1
ATOM 785 O O . ILE A 1 101 ? -26.188 12.922 18.922 1 62.91 101 ILE A O 1
ATOM 789 N N . ASN A 1 102 ? -26.172 10.945 19.953 1 76.38 102 ASN A N 1
ATOM 790 C CA . ASN A 1 102 ? -25.469 11.328 21.188 1 76.38 102 ASN A CA 1
ATOM 791 C C . ASN A 1 102 ? -23.969 11.109 21.062 1 76.38 102 ASN A C 1
ATOM 793 O O . ASN A 1 102 ? -23.391 10.344 21.828 1 76.38 102 ASN A O 1
ATOM 797 N N . ALA A 1 103 ? -23.281 11.562 20.047 1 88.25 103 ALA A N 1
ATOM 798 C CA . ALA A 1 103 ? -21.828 11.508 19.984 1 88.25 103 ALA A CA 1
ATOM 799 C C . ALA A 1 103 ? -21.234 12.914 19.859 1 88.25 103 ALA A C 1
ATOM 801 O O . ALA A 1 103 ? -21.797 13.773 19.188 1 88.25 103 ALA A O 1
ATOM 802 N N . PRO A 1 104 ? -20.188 13.086 20.672 1 94.5 104 PRO A N 1
ATOM 803 C CA . PRO A 1 104 ? -19.547 14.398 20.531 1 94.5 104 PRO A CA 1
ATOM 804 C C . PRO A 1 104 ? -19.109 14.688 19.094 1 94.5 104 PRO A C 1
ATOM 806 O O . PRO A 1 104 ? -18.641 13.781 18.391 1 94.5 104 PRO A O 1
ATOM 809 N N . PRO A 1 105 ? -19.297 15.914 18.641 1 95.88 105 PRO A N 1
ATOM 810 C CA . PRO A 1 105 ? -18.875 16.25 17.281 1 95.88 105 PRO A CA 1
ATOM 811 C C . PRO A 1 105 ? -17.359 16.359 17.141 1 95.88 105 PRO A C 1
ATOM 813 O O . PRO A 1 105 ? -16.672 16.609 18.125 1 95.88 105 PRO A O 1
ATOM 816 N N . LEU A 1 106 ? -16.891 16.203 15.969 1 97.5 106 LEU A N 1
ATOM 817 C CA . LEU A 1 106 ? -15.484 16.469 15.672 1 97.5 106 LEU A CA 1
ATOM 818 C C . LEU A 1 106 ? -15.188 17.953 15.766 1 97.5 106 LEU A C 1
ATOM 820 O O . LEU A 1 106 ? -14.078 18.344 16.141 1 97.5 106 LEU A O 1
ATOM 824 N N . MET A 1 107 ? -16.156 18.75 15.359 1 97.88 107 MET A N 1
ATOM 825 C CA . MET A 1 107 ? -16.078 20.203 15.438 1 97.88 107 MET A CA 1
ATOM 826 C C . MET A 1 107 ? -17.438 20.812 15.773 1 97.88 107 MET A C 1
ATOM 828 O O . MET A 1 107 ? -18.453 20.453 15.164 1 97.88 107 MET A O 1
ATOM 832 N N . VAL A 1 108 ? -17.516 21.672 16.766 1 96.94 108 VAL A N 1
ATOM 833 C CA . VAL A 1 108 ? -18.766 22.359 17.094 1 96.94 108 VAL A CA 1
ATOM 834 C C . VAL A 1 108 ? -19.047 23.422 16.031 1 96.94 108 VAL A C 1
ATOM 836 O O . VAL A 1 108 ? -18.172 23.75 15.219 1 96.94 108 VAL A O 1
ATOM 839 N N . ALA A 1 109 ? -20.203 23.922 16.062 1 96.06 109 ALA A N 1
ATOM 840 C CA . ALA A 1 109 ? -20.609 24.906 15.055 1 96.06 109 ALA A CA 1
ATOM 841 C C . ALA A 1 109 ? -19.844 26.219 15.242 1 96.06 109 ALA A C 1
ATOM 843 O O . ALA A 1 109 ? -19.547 26.609 16.359 1 96.06 109 ALA A O 1
ATOM 844 N N . ASN A 1 110 ? -19.484 26.828 14.094 1 96.5 110 ASN A N 1
ATOM 845 C CA . ASN A 1 110 ? -19 28.203 14.016 1 96.5 110 ASN A CA 1
ATOM 846 C C . ASN A 1 110 ? -17.609 28.344 14.625 1 96.5 110 ASN A C 1
ATOM 848 O O . ASN A 1 110 ? -17.266 29.406 15.164 1 96.5 110 ASN A O 1
ATOM 852 N N . VAL A 1 111 ? -16.891 27.328 14.633 1 96.31 111 VAL A N 1
ATOM 853 C CA . VAL A 1 111 ? -15.516 27.391 15.125 1 96.31 111 VAL A CA 1
ATOM 854 C C . VAL A 1 111 ? -14.719 28.391 14.289 1 96.31 111 VAL A C 1
ATOM 856 O O . VAL A 1 111 ? -14.758 28.359 13.055 1 96.31 111 VAL A O 1
ATOM 859 N N . GLY A 1 112 ? -13.953 29.281 14.992 1 91.94 112 GLY A N 1
ATOM 860 C CA . GLY A 1 112 ? -13.133 30.281 14.328 1 91.94 112 GLY A CA 1
ATOM 861 C C . GLY A 1 112 ? -13.938 31.312 13.57 1 91.94 112 GLY A C 1
ATOM 862 O O . GLY A 1 112 ? -13.43 31.953 12.648 1 91.94 112 GLY A O 1
ATOM 863 N N . GLY A 1 113 ? -15.203 31.406 13.875 1 91.19 113 GLY A N 1
ATOM 864 C CA . GLY A 1 113 ? -16.062 32.344 13.164 1 91.19 113 GLY A CA 1
ATOM 865 C C . GLY A 1 113 ? -16.344 31.922 11.734 1 91.19 113 GLY A C 1
ATOM 866 O O . GLY A 1 113 ? -16.469 32.75 10.844 1 91.19 113 GLY A O 1
ATOM 867 N N . SER A 1 114 ? -16.359 30.656 11.43 1 89.69 114 SER A N 1
ATOM 868 C CA . SER A 1 114 ? -16.438 30.094 10.086 1 89.69 114 SER A CA 1
ATOM 869 C C . SER A 1 114 ? -17.875 30.047 9.578 1 89.69 114 SER A C 1
ATOM 871 O O . SER A 1 114 ? -18.109 29.859 8.391 1 89.69 114 SER A O 1
ATOM 873 N N . ASN A 1 115 ? -18.906 30.156 10.391 1 91.19 115 ASN A N 1
ATOM 874 C CA . ASN A 1 115 ? -20.312 29.938 10.062 1 91.19 115 ASN A CA 1
ATOM 875 C C . ASN A 1 115 ? -20.562 28.531 9.547 1 91.19 115 ASN A C 1
ATOM 877 O O . ASN A 1 115 ? -21.516 28.297 8.812 1 91.19 115 ASN A O 1
ATOM 881 N N . HIS A 1 116 ? -19.703 27.703 9.836 1 93.69 116 HIS A N 1
ATOM 882 C CA . HIS A 1 116 ? -19.828 26.297 9.461 1 93.69 116 HIS A CA 1
ATOM 883 C C . HIS A 1 116 ? -20.641 25.531 10.5 1 93.69 116 HIS A C 1
ATOM 885 O O . HIS A 1 116 ? -20.453 25.719 11.703 1 93.69 116 HIS A O 1
ATOM 891 N N . PRO A 1 117 ? -21.562 24.656 10.047 1 93.94 117 PRO A N 1
ATOM 892 C CA . PRO A 1 117 ? -22.234 23.797 11.023 1 93.94 117 PRO A CA 1
ATOM 893 C C . PRO A 1 117 ? -21.297 22.828 11.711 1 93.94 117 PRO A C 1
ATOM 895 O O . PRO A 1 117 ? -20.141 22.688 11.312 1 93.94 117 PRO A O 1
ATOM 898 N N . ALA A 1 118 ? -21.797 22.203 12.758 1 95.31 118 ALA A N 1
ATOM 899 C CA . ALA A 1 118 ? -21.016 21.172 13.445 1 95.31 118 ALA A CA 1
ATOM 900 C C . ALA A 1 118 ? -20.703 20 12.516 1 95.31 118 ALA A C 1
ATOM 902 O O . ALA A 1 118 ? -21.453 19.734 11.578 1 95.31 118 ALA A O 1
ATOM 903 N N . ILE A 1 119 ? -19.594 19.359 12.742 1 96.12 119 ILE A N 1
ATOM 904 C CA . ILE A 1 119 ? -19.188 18.203 11.961 1 96.12 119 ILE A CA 1
ATOM 905 C C . ILE A 1 119 ? -19.234 16.953 12.828 1 96.12 119 ILE A C 1
ATOM 907 O O . ILE A 1 119 ? -18.641 16.922 13.914 1 96.12 119 ILE A O 1
ATOM 911 N N . SER A 1 120 ? -19.828 15.938 12.336 1 94.94 120 SER A N 1
ATOM 912 C CA . SER A 1 120 ? -20.109 14.719 13.094 1 94.94 120 SER A CA 1
ATOM 913 C C . SER A 1 120 ? -18.875 13.836 13.188 1 94.94 120 SER A C 1
ATOM 915 O O . SER A 1 120 ? -18.031 13.844 12.289 1 94.94 120 SER A O 1
ATOM 917 N N . SER A 1 121 ? -18.812 13.094 14.281 1 95.25 121 SER A N 1
ATOM 918 C CA . SER A 1 121 ? -17.75 12.109 14.461 1 95.25 121 SER A CA 1
ATOM 919 C C . SER A 1 121 ? -18.234 10.711 14.094 1 95.25 121 SER A C 1
ATOM 921 O O . SER A 1 121 ? -17.531 9.719 14.328 1 95.25 121 SER A O 1
ATOM 923 N N . LEU A 1 122 ? -19.375 10.664 13.531 1 92.38 122 LEU A N 1
ATOM 924 C CA . LEU A 1 122 ? -19.938 9.352 13.203 1 92.38 122 LEU A CA 1
ATOM 925 C C . LEU A 1 122 ? -19.422 8.852 11.867 1 92.38 122 LEU A C 1
ATOM 927 O O . LEU A 1 122 ? -19.281 9.625 10.922 1 92.38 122 LEU A O 1
ATOM 931 N N . HIS A 1 123 ? -19.172 7.562 11.82 1 91.31 123 HIS A N 1
ATOM 932 C CA . HIS A 1 123 ? -18.797 6.859 10.594 1 91.31 123 HIS A CA 1
ATOM 933 C C . HIS A 1 123 ? -17.562 7.492 9.953 1 91.31 123 HIS A C 1
ATOM 935 O O . HIS A 1 123 ? -17.547 7.742 8.742 1 91.31 123 HIS A O 1
ATOM 941 N N . CYS A 1 124 ? -16.688 7.938 10.711 1 94.69 124 CYS A N 1
ATOM 942 C CA . CYS A 1 124 ? -15.391 8.43 10.25 1 94.69 124 CYS A CA 1
ATOM 943 C C . CYS A 1 124 ? -14.258 7.824 11.062 1 94.69 124 CYS A C 1
ATOM 945 O O . CYS A 1 124 ? -14.492 7.211 12.109 1 94.69 124 CYS A O 1
ATOM 947 N N . PRO A 1 125 ? -13.07 7.863 10.57 1 96.75 125 PRO A N 1
ATOM 948 C CA . PRO A 1 125 ? -11.938 7.352 11.352 1 96.75 125 PRO A CA 1
ATOM 949 C C . PRO A 1 125 ? -11.648 8.195 12.586 1 96.75 125 PRO A C 1
ATOM 951 O O . PRO A 1 125 ? -12.125 9.328 12.695 1 96.75 125 PRO A O 1
ATOM 954 N N . PRO A 1 126 ? -10.938 7.605 13.547 1 98.12 126 PRO A N 1
ATOM 955 C CA . PRO A 1 126 ? -10.516 8.406 14.703 1 98.12 126 PRO A CA 1
ATOM 956 C C . PRO A 1 126 ? -9.516 9.5 14.328 1 98.12 126 PRO A C 1
ATOM 958 O O . PRO A 1 126 ? -8.773 9.352 13.352 1 98.12 126 PRO A O 1
ATOM 961 N N . PHE A 1 127 ? -9.57 10.578 15.102 1 98.75 127 PHE A N 1
ATOM 962 C CA . PHE A 1 127 ? -8.68 11.711 14.914 1 98.75 127 PHE A CA 1
ATOM 963 C C . PHE A 1 127 ? -7.73 11.859 16.094 1 98.75 127 PHE A C 1
ATOM 965 O O . PHE A 1 127 ? -8.156 11.773 17.25 1 98.75 127 PHE A O 1
ATOM 972 N N . LEU A 1 128 ? -6.457 12.047 15.797 1 98.88 128 LEU A N 1
ATOM 973 C CA . LEU A 1 128 ? -5.426 12.195 16.812 1 98.88 128 LEU A CA 1
ATOM 974 C C . LEU A 1 128 ? -4.551 13.414 16.547 1 98.88 128 LEU A C 1
ATOM 976 O O . LEU A 1 128 ? -3.975 13.531 15.461 1 98.88 128 LEU A O 1
ATOM 980 N N . ALA A 1 129 ? -4.504 14.336 17.5 1 98.88 129 ALA A N 1
ATOM 981 C CA . ALA A 1 129 ? -3.627 15.5 17.375 1 98.88 129 ALA A CA 1
ATOM 982 C C . ALA A 1 129 ? -2.215 15.172 17.844 1 98.88 129 ALA A C 1
ATOM 984 O O . ALA A 1 129 ? -2.027 14.648 18.938 1 98.88 129 ALA A O 1
ATOM 985 N N . VAL A 1 130 ? -1.248 15.469 17 1 98.62 130 VAL A N 1
ATOM 986 C CA . VAL A 1 130 ? 0.141 15.141 17.297 1 98.62 130 VAL A CA 1
ATOM 987 C C . VAL A 1 130 ? 1.028 16.359 17.031 1 98.62 130 VAL A C 1
ATOM 989 O O . VAL A 1 130 ? 1.075 16.859 15.906 1 98.62 130 VAL A O 1
ATOM 992 N N . GLU A 1 131 ? 1.829 16.781 17.938 1 98.12 131 GLU A N 1
ATOM 993 C CA . GLU A 1 131 ? 2.607 18.016 17.844 1 98.12 131 GLU A CA 1
ATOM 994 C C . GLU A 1 131 ? 3.83 17.828 16.953 1 98.12 131 GLU A C 1
ATOM 996 O O . GLU A 1 131 ? 4.387 18.812 16.453 1 98.12 131 GLU A O 1
ATOM 1001 N N . LEU A 1 132 ? 4.207 16.594 16.781 1 98.06 132 LEU A N 1
ATOM 1002 C CA . LEU A 1 132 ? 5.414 16.328 16 1 98.06 132 LEU A CA 1
ATOM 1003 C C . LEU A 1 132 ? 5.23 16.734 14.547 1 98.06 132 LEU A C 1
ATOM 1005 O O . LEU A 1 132 ? 6.215 16.922 13.82 1 98.06 132 LEU A O 1
ATOM 1009 N N . CYS A 1 133 ? 3.982 16.906 14.086 1 98.25 133 CYS A N 1
ATOM 1010 C CA . CYS A 1 133 ? 3.775 17.266 12.688 1 98.25 133 CYS A CA 1
ATOM 1011 C C . CYS A 1 133 ? 3.303 18.703 12.555 1 98.25 133 CYS A C 1
ATOM 1013 O O . CYS A 1 133 ? 2.658 19.062 11.562 1 98.25 133 CYS A O 1
ATOM 1015 N N . ARG A 1 134 ? 3.629 19.562 13.477 1 97.69 134 ARG A N 1
ATOM 1016 C CA . ARG A 1 134 ? 3.273 20.969 13.445 1 97.69 134 ARG A CA 1
ATOM 1017 C C . ARG A 1 134 ? 4.09 21.719 12.391 1 97.69 134 ARG A C 1
ATOM 1019 O O . ARG A 1 134 ? 5.062 21.188 11.859 1 97.69 134 ARG A O 1
ATOM 1026 N N . GLU A 1 135 ? 3.672 22.953 12.172 1 94.56 135 GLU A N 1
ATOM 1027 C CA . GLU A 1 135 ? 4.43 23.891 11.344 1 94.56 135 GLU A CA 1
ATOM 1028 C C . GLU A 1 135 ? 5.727 24.312 12.031 1 94.56 135 GLU A C 1
ATOM 1030 O O . GLU A 1 135 ? 5.98 23.922 13.18 1 94.56 135 GLU A O 1
ATOM 1035 N N . ARG A 1 136 ? 6.57 25.016 11.234 1 94.44 136 ARG A N 1
ATOM 1036 C CA . ARG A 1 136 ? 7.77 25.594 11.836 1 94.44 136 ARG A CA 1
ATOM 1037 C C . ARG A 1 136 ? 7.438 26.312 13.141 1 94.44 136 ARG A C 1
ATOM 1039 O O . ARG A 1 136 ? 6.535 27.156 13.18 1 94.44 136 ARG A O 1
ATOM 1046 N N . LEU A 1 137 ? 8.172 26.031 14.117 1 95 137 LEU A N 1
ATOM 1047 C CA . LEU A 1 137 ? 7.871 26.547 15.453 1 95 137 LEU A CA 1
ATOM 1048 C C . LEU A 1 137 ? 8.523 27.906 15.68 1 95 137 LEU A C 1
ATOM 1050 O O . LEU A 1 137 ? 9.641 28.141 15.219 1 95 137 LEU A O 1
ATOM 1054 N N . GLY A 1 138 ? 7.777 28.812 16.344 1 93.25 138 GLY A N 1
ATOM 1055 C CA . GLY A 1 138 ? 8.375 30.016 16.906 1 93.25 138 GLY A CA 1
ATOM 1056 C C . GLY A 1 138 ? 8.148 31.25 16.062 1 93.25 138 GLY A C 1
ATOM 1057 O O . GLY A 1 138 ? 7.816 31.141 14.875 1 93.25 138 GLY A O 1
ATOM 1058 N N . VAL A 1 139 ? 8.172 32.344 16.641 1 91.75 139 VAL A N 1
ATOM 1059 C CA . VAL A 1 139 ? 8.297 33.719 16.109 1 91.75 139 VAL A CA 1
ATOM 1060 C C . VAL A 1 139 ? 6.957 34.156 15.508 1 91.75 139 VAL A C 1
ATOM 1062 O O . VAL A 1 139 ? 6.402 35.156 15.914 1 91.75 139 VAL A O 1
ATOM 1065 N N . HIS A 1 140 ? 6.355 33.375 14.609 1 92.12 140 HIS A N 1
ATOM 1066 C CA . HIS A 1 140 ? 5.121 33.781 13.953 1 92.12 140 HIS A CA 1
ATOM 1067 C C . HIS A 1 140 ? 3.896 33.375 14.758 1 92.12 140 HIS A C 1
ATOM 1069 O O . HIS A 1 140 ? 3.664 32.156 14.977 1 92.12 140 HIS A O 1
ATOM 1075 N N . PRO A 1 141 ? 3.08 34.312 15.125 1 93.75 141 PRO A N 1
ATOM 1076 C CA . PRO A 1 141 ? 1.903 34 15.938 1 93.75 141 PRO A CA 1
ATOM 1077 C C . PRO A 1 141 ? 0.947 33.031 15.25 1 93.75 141 PRO A C 1
ATOM 1079 O O . PRO A 1 141 ? 0.255 32.25 15.914 1 93.75 141 PRO A O 1
ATOM 1082 N N . CYS A 1 142 ? 0.922 33.062 13.914 1 93.31 142 CYS A N 1
ATOM 1083 C CA . CYS A 1 142 ? 0.06 32.125 13.195 1 93.31 142 CYS A CA 1
ATOM 1084 C C . CYS A 1 142 ? 0.502 30.688 13.422 1 93.31 142 CYS A C 1
ATOM 1086 O O . CYS A 1 142 ? -0.256 29.75 13.156 1 93.31 142 CYS A O 1
ATOM 1088 N N . ASP A 1 143 ? 1.681 30.5 13.914 1 94.06 143 ASP A N 1
ATOM 1089 C CA . ASP A 1 143 ? 2.217 29.156 14.148 1 94.06 143 ASP A CA 1
ATOM 1090 C C . ASP A 1 143 ? 2.127 28.781 15.625 1 94.06 143 ASP A C 1
ATOM 1092 O O . ASP A 1 143 ? 2.646 27.75 16.047 1 94.06 143 ASP A O 1
ATOM 1096 N N . LYS A 1 144 ? 1.514 29.641 16.422 1 95.88 144 LYS A N 1
ATOM 1097 C CA . LYS A 1 144 ? 1.241 29.359 17.828 1 95.88 144 LYS A CA 1
ATOM 1098 C C . LYS A 1 144 ? -0.134 28.719 18.016 1 95.88 144 LYS A C 1
ATOM 1100 O O . LYS A 1 144 ? -1.112 29.172 17.406 1 95.88 144 LYS A O 1
ATOM 1105 N N . ARG A 1 145 ? -0.164 27.703 18.766 1 97.44 145 ARG A N 1
ATOM 1106 C CA . ARG A 1 145 ? -1.459 27.062 18.984 1 97.44 145 ARG A CA 1
ATOM 1107 C C . ARG A 1 145 ? -2.129 27.578 20.25 1 97.44 145 ARG A C 1
ATOM 1109 O O . ARG A 1 145 ? -1.467 28.156 21.109 1 97.44 145 ARG A O 1
ATOM 1116 N N . ARG A 1 146 ? -3.465 27.344 20.344 1 97.56 146 ARG A N 1
ATOM 1117 C CA . ARG A 1 146 ? -4.23 27.594 21.562 1 97.56 146 ARG A CA 1
ATOM 1118 C C . ARG A 1 146 ? -3.969 26.5 22.594 1 97.56 146 ARG A C 1
ATOM 1120 O O . ARG A 1 146 ? -3.219 25.562 22.344 1 97.56 146 ARG A O 1
ATOM 1127 N N . SER A 1 147 ? -4.535 26.703 23.844 1 98.38 147 SER A N 1
ATOM 1128 C CA . SER A 1 147 ? -4.449 25.641 24.844 1 98.38 147 SER A CA 1
ATOM 1129 C C . SER A 1 147 ? -5.262 24.422 24.406 1 98.38 147 SER A C 1
ATOM 1131 O O . SER A 1 147 ? -6.238 24.547 23.672 1 98.38 147 SER A O 1
ATOM 1133 N N . ILE A 1 148 ? -4.801 23.281 24.891 1 98.62 148 ILE A N 1
ATOM 1134 C CA . ILE A 1 148 ? -5.512 22.047 24.562 1 98.62 148 ILE A CA 1
ATOM 1135 C C . ILE A 1 148 ? -6.918 22.094 25.156 1 98.62 148 ILE A C 1
ATOM 1137 O O . ILE A 1 148 ? -7.871 21.609 24.547 1 98.62 148 ILE A O 1
ATOM 1141 N N . SER A 1 149 ? -7.059 22.688 26.328 1 98.56 149 SER A N 1
ATOM 1142 C CA . SER A 1 149 ? -8.367 22.844 26.953 1 98.56 149 SER A CA 1
ATOM 1143 C C . SER A 1 149 ? -9.32 23.609 26.047 1 98.56 149 SER A C 1
ATOM 1145 O O . SER A 1 149 ? -10.492 23.25 25.906 1 98.56 149 SER A O 1
ATOM 1147 N N . GLU A 1 150 ? -8.805 24.641 25.406 1 98.31 150 GLU A N 1
ATOM 1148 C CA . GLU A 1 150 ? -9.617 25.391 24.453 1 98.31 150 GLU A CA 1
ATOM 1149 C C . GLU A 1 150 ? -9.969 24.547 23.25 1 98.31 150 GLU A C 1
ATOM 1151 O O . GLU A 1 150 ? -11.117 24.531 22.797 1 98.31 150 GLU A O 1
ATOM 1156 N N . TYR A 1 151 ? -8.977 23.859 22.703 1 98.62 151 TYR A N 1
ATOM 1157 C CA . TYR A 1 151 ? -9.211 23.016 21.531 1 98.62 151 TYR A CA 1
ATOM 1158 C C . TYR A 1 151 ? -10.266 21.953 21.812 1 98.62 151 TYR A C 1
ATOM 1160 O O . TYR A 1 151 ? -11.094 21.641 20.969 1 98.62 151 TYR A O 1
ATOM 1168 N N . ARG A 1 152 ? -10.289 21.375 23 1 98.44 152 ARG A N 1
ATOM 1169 C CA . ARG A 1 152 ? -11.227 20.312 23.344 1 98.44 152 ARG A CA 1
ATOM 1170 C C . ARG A 1 152 ? -12.664 20.797 23.297 1 98.44 152 ARG A C 1
ATOM 1172 O O . ARG A 1 152 ? -13.578 20.031 22.984 1 98.44 152 ARG A O 1
ATOM 1179 N N . THR A 1 153 ? -12.828 22.047 23.578 1 98.19 153 THR A N 1
ATOM 1180 C CA . THR A 1 153 ? -14.172 22.625 23.516 1 98.19 153 THR A CA 1
ATOM 1181 C C . THR A 1 153 ? -14.594 22.812 22.062 1 98.19 153 THR A C 1
ATOM 1183 O O . THR A 1 153 ? -15.773 22.672 21.734 1 98.19 153 THR A O 1
ATOM 1186 N N . LEU A 1 154 ? -13.68 23.078 21.188 1 98.44 154 LEU A N 1
ATOM 1187 C CA . LEU A 1 154 ? -13.953 23.359 19.781 1 98.44 154 LEU A CA 1
ATOM 1188 C C . LEU A 1 154 ? -14.039 22.062 18.984 1 98.44 154 LEU A C 1
ATOM 1190 O O . LEU A 1 154 ? -14.836 21.953 18.047 1 98.44 154 LEU A O 1
ATOM 1194 N N . PHE A 1 155 ? -13.195 21.109 19.359 1 98.56 155 PHE A N 1
ATOM 1195 C CA . PHE A 1 155 ? -13.078 19.812 18.672 1 98.56 155 PHE A CA 1
ATOM 1196 C C . PHE A 1 155 ? -13.188 18.672 19.672 1 98.56 155 PHE A C 1
ATOM 1198 O O . PHE A 1 155 ? -12.234 17.906 19.859 1 98.56 155 PHE A O 1
ATOM 1205 N N . PRO A 1 156 ? -14.352 18.406 20.172 1 98.12 156 PRO A N 1
ATOM 1206 C CA . PRO A 1 156 ? -14.492 17.5 21.297 1 98.12 156 PRO A CA 1
ATOM 1207 C C . PRO A 1 156 ? -14.125 16.047 20.953 1 98.12 156 PRO A C 1
ATOM 1209 O O . PRO A 1 156 ? -13.727 15.281 21.828 1 98.12 156 PRO A O 1
ATOM 1212 N N . ALA A 1 157 ? -14.227 15.695 19.672 1 98.12 157 ALA A N 1
ATOM 1213 C CA . ALA A 1 157 ? -14.016 14.289 19.328 1 98.12 157 ALA A CA 1
ATOM 1214 C C . ALA A 1 157 ? -12.609 14.07 18.766 1 98.12 157 ALA A C 1
ATOM 1216 O O . ALA A 1 157 ? -12.266 12.961 18.375 1 98.12 157 ALA A O 1
ATOM 1217 N N . ILE A 1 158 ? -11.781 15.062 18.688 1 98.69 158 ILE A N 1
ATOM 1218 C CA . ILE A 1 158 ? -10.367 14.867 18.391 1 98.69 158 ILE A CA 1
ATOM 1219 C C . ILE A 1 158 ? -9.633 14.43 19.656 1 98.69 158 ILE A C 1
ATOM 1221 O O . ILE A 1 158 ? -9.875 14.969 20.734 1 98.69 158 ILE A O 1
ATOM 1225 N N . ASP A 1 159 ? -8.852 13.422 19.531 1 98.88 159 ASP A N 1
ATOM 1226 C CA . ASP A 1 159 ? -8.047 12.938 20.641 1 98.88 159 ASP A CA 1
ATOM 1227 C C . ASP A 1 159 ? -6.781 13.781 20.812 1 98.88 159 ASP A C 1
ATOM 1229 O O . ASP A 1 159 ? -5.918 13.789 19.938 1 98.88 159 ASP A O 1
ATOM 1233 N N . PHE A 1 160 ? -6.633 14.469 21.953 1 98.69 160 PHE A N 1
ATOM 1234 C CA . PHE A 1 160 ? -5.477 15.305 22.219 1 98.69 160 PHE A CA 1
ATOM 1235 C C . PHE A 1 160 ? -4.566 14.656 23.266 1 98.69 160 PHE A C 1
ATOM 1237 O O . PHE A 1 160 ? -3.703 15.32 23.844 1 98.69 160 PHE A O 1
ATOM 1244 N N . SER A 1 161 ? -4.676 13.375 23.469 1 97.88 161 SER A N 1
ATOM 1245 C CA . SER A 1 161 ? -4.023 12.688 24.578 1 97.88 161 SER A CA 1
ATOM 1246 C C . SER A 1 161 ? -2.512 12.625 24.375 1 97.88 161 SER A C 1
ATOM 1248 O O . SER A 1 161 ? -1.762 12.445 25.328 1 97.88 161 SER A O 1
ATOM 1250 N N . MET A 1 162 ? -2.033 12.82 23.188 1 96.56 162 MET A N 1
ATOM 1251 C CA . MET A 1 162 ? -0.606 12.734 22.891 1 96.56 162 MET A CA 1
ATOM 1252 C C . MET A 1 162 ? 0.101 14.047 23.203 1 96.56 162 MET A C 1
ATOM 1254 O O . MET A 1 162 ? 1.327 14.133 23.125 1 96.56 162 MET A O 1
ATOM 1258 N N . ILE A 1 163 ? -0.616 15.039 23.531 1 97.94 163 ILE A N 1
ATOM 1259 C CA . ILE A 1 163 ? -0.036 16.344 23.828 1 97.94 163 ILE A CA 1
ATOM 1260 C C . ILE A 1 163 ? 0.09 16.516 25.344 1 97.94 163 ILE A C 1
ATOM 1262 O O . ILE A 1 163 ? -0.915 16.547 26.047 1 97.94 163 ILE A O 1
ATOM 1266 N N . GLU A 1 164 ? 1.254 16.703 25.812 1 96 164 GLU A N 1
ATOM 1267 C CA . GLU A 1 164 ? 1.563 16.656 27.234 1 96 164 GLU A CA 1
ATOM 1268 C C . GLU A 1 164 ? 1.2 17.969 27.922 1 96 164 GLU A C 1
ATOM 1270 O O . GLU A 1 164 ? 0.706 17.953 29.047 1 96 164 GLU A O 1
ATOM 1275 N N . ASN A 1 165 ? 1.41 19.078 27.25 1 97.69 165 ASN A N 1
ATOM 1276 C CA . ASN A 1 165 ? 1.236 20.375 27.891 1 97.69 165 ASN A CA 1
ATOM 1277 C C . ASN A 1 165 ? -0.018 21.078 27.375 1 97.69 165 ASN A C 1
ATOM 1279 O O . ASN A 1 165 ? -0.245 21.156 26.172 1 97.69 165 ASN A O 1
ATOM 1283 N N . ASP A 1 166 ? -0.766 21.625 28.234 1 98.31 166 ASP A N 1
ATOM 1284 C CA . ASP A 1 166 ? -1.97 22.359 27.859 1 98.31 166 ASP A CA 1
ATOM 1285 C C . ASP A 1 166 ? -1.621 23.625 27.062 1 98.31 166 ASP A C 1
ATOM 1287 O O . ASP A 1 166 ? -2.168 23.859 25.984 1 98.31 166 ASP A O 1
ATOM 1291 N N . ASN A 1 167 ? -0.644 24.375 27.594 1 97.69 167 ASN A N 1
ATOM 1292 C CA . ASN A 1 167 ? -0.197 25.578 26.875 1 97.69 167 ASN A CA 1
ATOM 1293 C C . ASN A 1 167 ? 0.854 25.234 25.828 1 97.69 167 ASN A C 1
ATOM 1295 O O . ASN A 1 167 ? 1.477 24.172 25.875 1 97.69 167 ASN A O 1
ATOM 1299 N N . ASP A 1 168 ? 0.992 26.125 24.875 1 97.62 168 ASP A N 1
ATOM 1300 C CA . ASP A 1 168 ? 1.97 25.922 23.797 1 97.62 168 ASP A CA 1
ATOM 1301 C C . ASP A 1 168 ? 3.381 26.25 24.281 1 97.62 168 ASP A C 1
ATOM 1303 O O . ASP A 1 168 ? 3.885 27.344 24.031 1 97.62 168 ASP A O 1
ATOM 1307 N N . VAL A 1 169 ? 4.07 25.281 24.812 1 96.19 169 VAL A N 1
ATOM 1308 C CA . VAL A 1 169 ? 5.395 25.516 25.375 1 96.19 169 VAL A CA 1
ATOM 1309 C C . VAL A 1 169 ? 6.453 25.375 24.281 1 96.19 169 VAL A C 1
ATOM 1311 O O . VAL A 1 169 ? 7.605 25.766 24.469 1 96.19 169 VAL A O 1
ATOM 1314 N N . MET A 1 170 ? 6.059 24.875 23.141 1 95.25 170 MET A N 1
ATOM 1315 C CA . MET A 1 170 ? 7.012 24.641 22.062 1 95.25 170 MET A CA 1
ATOM 1316 C C . MET A 1 170 ? 7.223 25.906 21.234 1 95.25 170 MET A C 1
ATOM 1318 O O . MET A 1 170 ? 8.188 26.016 20.484 1 95.25 170 MET A O 1
ATOM 1322 N N . TRP A 1 171 ? 6.312 26.844 21.281 1 95.44 171 TRP A N 1
ATOM 1323 C CA . TRP A 1 171 ? 6.395 28.109 20.547 1 95.44 171 TRP A CA 1
ATOM 1324 C C . TRP A 1 171 ? 6.973 29.203 21.422 1 95.44 171 TRP A C 1
ATOM 1326 O O . TRP A 1 171 ? 6.492 29.438 22.531 1 95.44 171 TRP A O 1
ATOM 1336 N N . THR A 1 172 ? 8.031 29.875 20.922 1 94.38 172 THR A N 1
ATOM 1337 C CA . THR A 1 172 ? 8.617 31.016 21.609 1 94.38 172 THR A CA 1
ATOM 1338 C C . THR A 1 172 ? 8.789 32.188 20.672 1 94.38 172 THR A C 1
ATOM 1340 O O . THR A 1 172 ? 8.898 32.031 19.453 1 94.38 172 THR A O 1
ATOM 1343 N N . LEU A 1 173 ? 8.82 33.312 21.219 1 91.38 173 LEU A N 1
ATOM 1344 C CA . LEU A 1 173 ? 8.875 34.531 20.422 1 91.38 173 LEU A CA 1
ATOM 1345 C C . LEU A 1 173 ? 10.258 34.719 19.812 1 91.38 173 LEU A C 1
ATOM 1347 O O . LEU A 1 173 ? 10.398 35.344 18.734 1 91.38 173 LEU A O 1
ATOM 1351 N N . ASP A 1 174 ? 11.297 34.156 20.328 1 92.19 174 ASP A N 1
ATOM 1352 C CA . ASP A 1 174 ? 12.656 34.594 20 1 92.19 174 ASP A CA 1
ATOM 1353 C C . ASP A 1 174 ? 13.406 33.469 19.281 1 92.19 174 ASP A C 1
ATOM 1355 O O . ASP A 1 174 ? 14.562 33.625 18.891 1 92.19 174 ASP A O 1
ATOM 1359 N N . ASN A 1 175 ? 12.836 32.344 19.125 1 92.94 175 ASN A N 1
ATOM 1360 C CA . ASN A 1 175 ? 13.531 31.219 18.531 1 92.94 175 ASN A CA 1
ATOM 1361 C C . ASN A 1 175 ? 12.703 30.578 17.422 1 92.94 175 ASN A C 1
ATOM 1363 O O . ASN A 1 175 ? 11.609 30.062 17.688 1 92.94 175 ASN A O 1
ATOM 1367 N N . ARG A 1 176 ? 13.219 30.625 16.266 1 93.88 176 ARG A N 1
ATOM 1368 C CA . ARG A 1 176 ? 12.57 29.984 15.125 1 93.88 176 ARG A CA 1
ATOM 1369 C C . ARG A 1 176 ? 13.258 28.672 14.773 1 93.88 176 ARG A C 1
ATOM 1371 O O . ARG A 1 176 ? 14.484 28.625 14.633 1 93.88 176 ARG A O 1
ATOM 1378 N N . GLU A 1 177 ? 12.5 27.656 14.672 1 95.81 177 GLU A N 1
ATOM 1379 C CA . GLU A 1 177 ? 13.039 26.328 14.375 1 95.81 177 GLU A CA 1
ATOM 1380 C C . GLU A 1 177 ? 13.82 26.344 13.062 1 95.81 177 GLU A C 1
ATOM 1382 O O . GLU A 1 177 ? 13.375 26.922 12.07 1 95.81 177 GLU A O 1
ATOM 1387 N N . THR A 1 178 ? 15.008 25.734 13.023 1 95.81 178 THR A N 1
ATOM 1388 C CA . THR A 1 178 ? 15.805 25.609 11.805 1 95.81 178 THR A CA 1
ATOM 1389 C C . THR A 1 178 ? 15.297 24.469 10.93 1 95.81 178 THR A C 1
ATOM 1391 O O . THR A 1 178 ? 14.508 23.641 11.391 1 95.81 178 THR A O 1
ATOM 1394 N N . ASN A 1 179 ? 15.742 24.484 9.711 1 95.62 179 ASN A N 1
ATOM 1395 C CA . ASN A 1 179 ? 15.391 23.391 8.805 1 95.62 179 ASN A CA 1
ATOM 1396 C C . ASN A 1 179 ? 15.812 22.047 9.367 1 95.62 179 ASN A C 1
ATOM 1398 O O . ASN A 1 179 ? 15.039 21.078 9.312 1 95.62 179 ASN A O 1
ATOM 1402 N N . ASP A 1 180 ? 16.984 21.984 9.93 1 96.31 180 ASP A N 1
ATOM 1403 C CA . ASP A 1 180 ? 17.484 20.734 10.492 1 96.31 180 ASP A CA 1
ATOM 1404 C C . ASP A 1 180 ? 16.625 20.266 11.656 1 96.31 180 ASP A C 1
ATOM 1406 O O . ASP A 1 180 ? 16.406 19.062 11.82 1 96.31 180 ASP A O 1
ATOM 1410 N N . GLN A 1 181 ? 16.203 21.188 12.414 1 96.62 181 GLN A N 1
ATOM 1411 C CA . GLN A 1 181 ? 15.359 20.844 13.547 1 96.62 181 GLN A CA 1
ATOM 1412 C C . GLN A 1 181 ? 14 20.328 13.094 1 96.62 181 GLN A C 1
ATOM 1414 O O . GLN A 1 181 ? 13.445 19.406 13.695 1 96.62 181 GLN A O 1
ATOM 1419 N N . ILE A 1 182 ? 13.453 20.906 12.031 1 97.19 182 ILE A N 1
ATOM 1420 C CA . ILE A 1 182 ? 12.195 20.422 11.469 1 97.19 182 ILE A CA 1
ATOM 1421 C C . ILE A 1 182 ? 12.375 18.984 10.984 1 97.19 182 ILE A C 1
ATOM 1423 O O . ILE A 1 182 ? 11.531 18.125 11.258 1 97.19 182 ILE A O 1
ATOM 1427 N N . VAL A 1 183 ? 13.461 18.75 10.312 1 96.56 183 VAL A N 1
ATOM 1428 C CA . VAL A 1 183 ? 13.75 17.422 9.789 1 96.56 183 VAL A CA 1
ATOM 1429 C C . VAL A 1 183 ? 13.875 16.422 10.938 1 96.56 183 VAL A C 1
ATOM 1431 O O . VAL A 1 183 ? 13.289 15.336 10.898 1 96.56 183 VAL A O 1
ATOM 1434 N N . ALA A 1 184 ? 14.586 16.844 11.984 1 97.12 184 ALA A N 1
ATOM 1435 C CA . ALA A 1 184 ? 14.75 15.977 13.141 1 97.12 184 ALA A CA 1
ATOM 1436 C C . ALA A 1 184 ? 13.398 15.648 13.773 1 97.12 184 ALA A C 1
ATOM 1438 O O . ALA A 1 184 ? 13.125 14.492 14.109 1 97.12 184 ALA A O 1
ATOM 1439 N N . ARG A 1 185 ? 12.562 16.609 13.953 1 97.31 185 ARG A N 1
ATOM 1440 C CA . ARG A 1 185 ? 11.227 16.422 14.508 1 97.31 185 ARG A CA 1
ATOM 1441 C C . ARG A 1 185 ? 10.367 15.555 13.586 1 97.31 185 ARG A C 1
ATOM 1443 O O . ARG A 1 185 ? 9.648 14.672 14.047 1 97.31 185 ARG A O 1
ATOM 1450 N N . GLY A 1 186 ? 10.469 15.805 12.305 1 97.31 186 GLY A N 1
ATOM 1451 C CA . GLY A 1 186 ? 9.734 15.016 11.32 1 97.31 186 GLY A CA 1
ATOM 1452 C C . GLY A 1 186 ? 10.125 13.547 11.328 1 97.31 186 GLY A C 1
ATOM 1453 O O . GLY A 1 186 ? 9.273 12.672 11.219 1 97.31 186 GLY A O 1
ATOM 1454 N N . LEU A 1 187 ? 11.422 13.305 11.422 1 95.81 187 LEU A N 1
ATOM 1455 C CA . LEU A 1 187 ? 11.891 11.922 11.469 1 95.81 187 LEU A CA 1
ATOM 1456 C C . LEU A 1 187 ? 11.414 11.234 12.742 1 95.81 187 LEU A C 1
ATOM 1458 O O . LEU A 1 187 ? 11.07 10.047 12.727 1 95.81 187 LEU A O 1
ATOM 1462 N N . LYS A 1 188 ? 11.406 11.969 13.828 1 96.25 188 LYS A N 1
ATOM 1463 C CA . LYS A 1 188 ? 10.828 11.445 15.062 1 96.25 188 LYS A CA 1
ATOM 1464 C C . LYS A 1 188 ? 9.352 11.102 14.875 1 96.25 188 LYS A C 1
ATOM 1466 O O . LYS A 1 188 ? 8.883 10.07 15.367 1 96.25 188 LYS A O 1
ATOM 1471 N N . PHE A 1 189 ? 8.703 11.898 14.203 1 97.56 189 PHE A N 1
ATOM 1472 C CA . PHE A 1 189 ? 7.293 11.688 13.898 1 97.56 189 PHE A CA 1
ATOM 1473 C C . PHE A 1 189 ? 7.094 10.398 13.109 1 97.56 189 PHE A C 1
ATOM 1475 O O . PHE A 1 189 ? 6.254 9.57 13.461 1 97.56 189 PHE A O 1
ATOM 1482 N N . LEU A 1 190 ? 7.855 10.219 12.078 1 95.75 190 LEU A N 1
ATOM 1483 C CA . LEU A 1 190 ? 7.734 9.031 11.242 1 95.75 190 LEU A CA 1
ATOM 1484 C C . LEU A 1 190 ? 8.086 7.77 12.023 1 95.75 190 LEU A C 1
ATOM 1486 O O . LEU A 1 190 ? 7.457 6.727 11.852 1 95.75 190 LEU A O 1
ATOM 1490 N N . ASN A 1 191 ? 9.094 7.914 12.859 1 93 191 ASN A N 1
ATOM 1491 C CA . ASN A 1 191 ? 9.422 6.785 13.719 1 93 191 ASN A CA 1
ATOM 1492 C C . ASN A 1 191 ? 8.266 6.422 14.648 1 93 191 ASN A C 1
ATOM 1494 O O . ASN A 1 191 ? 7.965 5.246 14.844 1 93 191 ASN A O 1
ATOM 1498 N N . TRP A 1 192 ? 7.688 7.441 15.18 1 94.5 192 TRP A N 1
ATOM 1499 C CA . TRP A 1 192 ? 6.531 7.219 16.047 1 94.5 192 TRP A CA 1
ATOM 1500 C C . TRP A 1 192 ? 5.391 6.57 15.266 1 94.5 192 TRP A C 1
ATOM 1502 O O . TRP A 1 192 ? 4.676 5.719 15.797 1 94.5 192 TRP A O 1
ATOM 1512 N N . LEU A 1 193 ? 5.203 6.941 14.008 1 93.81 193 LEU A N 1
ATOM 1513 C CA . LEU A 1 193 ? 4.156 6.383 13.156 1 93.81 193 LEU A CA 1
ATOM 1514 C C . LEU A 1 193 ? 4.262 4.863 13.102 1 93.81 193 LEU A C 1
ATOM 1516 O O . LEU A 1 193 ? 3.246 4.168 13.023 1 93.81 193 LEU A O 1
ATOM 1520 N N . TRP A 1 194 ? 5.418 4.344 13.18 1 89.38 194 TRP A N 1
ATOM 1521 C CA . TRP A 1 194 ? 5.645 2.908 13.055 1 89.38 194 TRP A CA 1
ATOM 1522 C C . TRP A 1 194 ? 5.234 2.184 14.336 1 89.38 194 TRP A C 1
ATOM 1524 O O . TRP A 1 194 ? 5.113 0.958 14.344 1 89.38 194 TRP A O 1
ATOM 1534 N N . THR A 1 195 ? 5.078 2.949 15.375 1 88.69 195 THR A N 1
ATOM 1535 C CA . THR A 1 195 ? 4.57 2.328 16.594 1 88.69 195 THR A CA 1
ATOM 1536 C C . THR A 1 195 ? 3.055 2.156 16.531 1 88.69 195 THR A C 1
ATOM 1538 O O . THR A 1 195 ? 2.463 1.473 17.359 1 88.69 195 THR A O 1
ATOM 1541 N N . ARG A 1 196 ? 2.467 2.777 15.555 1 92.69 196 ARG A N 1
ATOM 1542 C CA . ARG A 1 196 ? 1.021 2.68 15.383 1 92.69 196 ARG A CA 1
ATOM 1543 C C . ARG A 1 196 ? 0.64 1.403 14.641 1 92.69 196 ARG A C 1
ATOM 1545 O O . ARG A 1 196 ? 1.342 0.982 13.719 1 92.69 196 ARG A O 1
ATOM 1552 N N . LYS A 1 197 ? -0.516 0.862 14.93 1 91.31 197 LYS A N 1
ATOM 1553 C CA . LYS A 1 197 ? -0.983 -0.37 14.305 1 91.31 197 LYS A CA 1
ATOM 1554 C C . LYS A 1 197 ? -1.612 -0.087 12.945 1 91.31 197 LYS A C 1
ATOM 1556 O O . LYS A 1 197 ? -1.672 -0.97 12.086 1 91.31 197 LYS A O 1
ATOM 1561 N N . GLU A 1 198 ? -2.168 1.164 12.812 1 94.81 198 GLU A N 1
ATOM 1562 C CA . GLU A 1 198 ? -2.879 1.496 11.578 1 94.81 198 GLU A CA 1
ATOM 1563 C C . GLU A 1 198 ? -1.952 1.426 10.367 1 94.81 198 GLU A C 1
ATOM 1565 O O . GLU A 1 198 ? -0.79 1.828 10.445 1 94.81 198 GLU A O 1
ATOM 1570 N N . LYS A 1 199 ? -2.459 1.013 9.25 1 93.12 199 LYS A N 1
ATOM 1571 C CA . LYS A 1 199 ? -1.653 0.813 8.047 1 93.12 199 LYS A CA 1
ATOM 1572 C C . LYS A 1 199 ? -1.914 1.912 7.02 1 93.12 199 LYS A C 1
ATOM 1574 O O . LYS A 1 199 ? -1.09 2.148 6.133 1 93.12 199 LYS A O 1
ATOM 1579 N N . GLU A 1 200 ? -3.062 2.479 7.043 1 96.44 200 GLU A N 1
ATOM 1580 C CA . GLU A 1 200 ? -3.398 3.6 6.172 1 96.44 200 GLU A CA 1
ATOM 1581 C C . GLU A 1 200 ? -3.818 4.824 6.98 1 96.44 200 GLU A C 1
ATOM 1583 O O . GLU A 1 200 ? -4.848 4.801 7.66 1 96.44 200 GLU A O 1
ATOM 1588 N N . ILE A 1 201 ? -3.016 5.871 6.891 1 98.5 201 ILE A N 1
ATOM 1589 C CA . ILE A 1 201 ? -3.139 7.008 7.801 1 98.5 201 ILE A CA 1
ATOM 1590 C C . ILE A 1 201 ? -3.164 8.305 7 1 98.5 201 ILE A C 1
ATOM 1592 O O . ILE A 1 201 ? -2.365 8.492 6.078 1 98.5 201 ILE A O 1
ATOM 1596 N N . ALA A 1 202 ? -4.141 9.188 7.277 1 98.81 202 ALA A N 1
ATOM 1597 C CA . ALA A 1 202 ? -4.121 10.555 6.754 1 98.81 202 ALA A CA 1
ATOM 1598 C C . ALA A 1 202 ? -3.4 11.492 7.715 1 98.81 202 ALA A C 1
ATOM 1600 O O . ALA A 1 202 ? -3.598 11.422 8.93 1 98.81 202 ALA A O 1
ATOM 1601 N N . ILE A 1 203 ? -2.541 12.281 7.176 1 98.94 203 ILE A N 1
ATOM 1602 C CA . ILE A 1 203 ? -1.794 13.266 7.957 1 98.94 203 ILE A CA 1
ATOM 1603 C C . ILE A 1 203 ? -2.062 14.664 7.422 1 98.94 203 ILE A C 1
ATOM 1605 O O . ILE A 1 203 ? -1.698 14.984 6.285 1 98.94 203 ILE A O 1
ATOM 1609 N N . VAL A 1 204 ? -2.734 15.477 8.172 1 98.94 204 VAL A N 1
ATOM 1610 C CA . VAL A 1 204 ? -3.033 16.859 7.789 1 98.94 204 VAL A CA 1
ATOM 1611 C C . VAL A 1 204 ? -2.096 17.812 8.523 1 98.94 204 VAL A C 1
ATOM 1613 O O . VAL A 1 204 ? -2.131 17.906 9.75 1 98.94 204 VAL A O 1
ATOM 1616 N N . THR A 1 205 ? -1.285 18.5 7.758 1 98.62 205 THR A N 1
ATOM 1617 C CA . THR A 1 205 ? -0.193 19.281 8.336 1 98.62 205 THR A CA 1
ATOM 1618 C C . THR A 1 205 ? 0.129 20.5 7.465 1 98.62 205 THR A C 1
ATOM 1620 O O . THR A 1 205 ? -0.778 21.172 6.973 1 98.62 205 THR A O 1
ATOM 1623 N N . HIS A 1 206 ? 1.399 20.844 7.379 1 97.56 206 HIS A N 1
ATOM 1624 C CA . HIS A 1 206 ? 1.772 22.141 6.82 1 97.56 206 HIS A CA 1
ATOM 1625 C C . HIS A 1 206 ? 2.805 21.984 5.707 1 97.56 206 HIS A C 1
ATOM 1627 O O . HIS A 1 206 ? 3.457 20.938 5.602 1 97.56 206 HIS A O 1
ATOM 1633 N N . SER A 1 207 ? 2.904 23.016 4.957 1 94.44 207 SER A N 1
ATOM 1634 C CA . SER A 1 207 ? 3.75 22.969 3.77 1 94.44 207 SER A CA 1
ATOM 1635 C C . SER A 1 207 ? 5.227 22.938 4.145 1 94.44 207 SER A C 1
ATOM 1637 O O . SER A 1 207 ? 5.988 22.109 3.625 1 94.44 207 SER A O 1
ATOM 1639 N N . ALA A 1 208 ? 5.711 23.828 5.008 1 94.5 208 ALA A N 1
ATOM 1640 C CA . ALA A 1 208 ? 7.129 23.875 5.355 1 94.5 208 ALA A CA 1
ATOM 1641 C C . ALA A 1 208 ? 7.582 22.578 6.016 1 94.5 208 ALA A C 1
ATOM 1643 O O . ALA A 1 208 ? 8.672 22.078 5.734 1 94.5 208 ALA A O 1
ATOM 1644 N N . PHE A 1 209 ? 6.773 22.141 6.91 1 96.94 209 PHE A N 1
ATOM 1645 C CA . PHE A 1 209 ? 7.074 20.875 7.566 1 96.94 209 PHE A CA 1
ATOM 1646 C C . PHE A 1 209 ? 7.254 19.766 6.539 1 96.94 209 PHE A C 1
ATOM 1648 O O . PHE A 1 209 ? 8.273 19.078 6.547 1 96.94 209 PHE A O 1
ATOM 1655 N N . LEU A 1 210 ? 6.289 19.609 5.625 1 97.81 210 LEU A N 1
ATOM 1656 C CA . LEU A 1 210 ? 6.324 18.578 4.609 1 97.81 210 LEU A CA 1
ATOM 1657 C C . LEU A 1 210 ? 7.508 18.766 3.666 1 97.81 210 LEU A C 1
ATOM 1659 O O . LEU A 1 210 ? 8.195 17.812 3.318 1 97.81 210 LEU A O 1
ATOM 1663 N N . PHE A 1 211 ? 7.703 19.984 3.305 1 96.31 211 PHE A N 1
ATOM 1664 C CA . PHE A 1 211 ? 8.758 20.297 2.348 1 96.31 211 PHE A CA 1
ATOM 1665 C C . PHE A 1 211 ? 10.117 19.859 2.881 1 96.31 211 PHE A C 1
ATOM 1667 O O . PHE A 1 211 ? 10.852 19.125 2.207 1 96.31 211 PHE A O 1
ATOM 1674 N N . GLU A 1 212 ? 10.453 20.266 4.059 1 96.31 212 GLU A N 1
ATOM 1675 C CA . GLU A 1 212 ? 11.75 19.922 4.645 1 96.31 212 GLU A CA 1
ATOM 1676 C C . GLU A 1 212 ? 11.875 18.422 4.883 1 96.31 212 GLU A C 1
ATOM 1678 O O . GLU A 1 212 ? 12.922 17.844 4.617 1 96.31 212 GLU A O 1
ATOM 1683 N N . LEU A 1 213 ? 10.828 17.812 5.363 1 96.94 213 LEU A N 1
ATOM 1684 C CA . LEU A 1 213 ? 10.852 16.391 5.68 1 96.94 213 LEU A CA 1
ATOM 1685 C C . LEU A 1 213 ? 11.008 15.555 4.414 1 96.94 213 LEU A C 1
ATOM 1687 O O . LEU A 1 213 ? 11.781 14.594 4.391 1 96.94 213 LEU A O 1
ATOM 1691 N N . MET A 1 214 ? 10.312 15.938 3.346 1 97.12 214 MET A N 1
ATOM 1692 C CA . MET A 1 214 ? 10.297 15.148 2.117 1 97.12 214 MET A CA 1
ATOM 1693 C C . MET A 1 214 ? 11.664 15.164 1.44 1 97.12 214 MET A C 1
ATOM 1695 O O . MET A 1 214 ? 12.023 14.234 0.718 1 97.12 214 MET A O 1
ATOM 1699 N N . LYS A 1 215 ? 12.43 16.156 1.728 1 95.56 215 LYS A N 1
ATOM 1700 C CA . LYS A 1 215 ? 13.773 16.25 1.153 1 95.56 215 LYS A CA 1
ATOM 1701 C C . LYS A 1 215 ? 14.641 15.07 1.576 1 95.56 215 LYS A C 1
ATOM 1703 O O . LYS A 1 215 ? 15.641 14.766 0.922 1 95.56 215 LYS A O 1
ATOM 1708 N N . CYS A 1 216 ? 14.289 14.469 2.604 1 95.69 216 CYS A N 1
ATOM 1709 C CA . CYS A 1 216 ? 15.07 13.359 3.141 1 95.69 216 CYS A CA 1
ATOM 1710 C C . CYS A 1 216 ? 14.859 12.094 2.322 1 95.69 216 CYS A C 1
ATOM 1712 O O . CYS A 1 216 ? 15.547 11.086 2.527 1 95.69 216 CYS A O 1
ATOM 1714 N N . PHE A 1 217 ? 14.023 12.125 1.312 1 96.5 217 PHE A N 1
ATOM 1715 C CA . PHE A 1 217 ? 13.602 10.891 0.669 1 96.5 217 PHE A CA 1
ATOM 1716 C C . PHE A 1 217 ? 13.812 10.961 -0.838 1 96.5 217 PHE A C 1
ATOM 1718 O O . PHE A 1 217 ? 14.086 12.031 -1.381 1 96.5 217 PHE A O 1
ATOM 1725 N N . GLY A 1 218 ? 13.711 9.805 -1.473 1 94 218 GLY A N 1
ATOM 1726 C CA . GLY A 1 218 ? 13.773 9.727 -2.924 1 94 218 GLY A CA 1
ATOM 1727 C C . GLY A 1 218 ? 15.195 9.617 -3.455 1 94 218 GLY A C 1
ATOM 1728 O O . GLY A 1 218 ? 15.406 9.562 -4.668 1 94 218 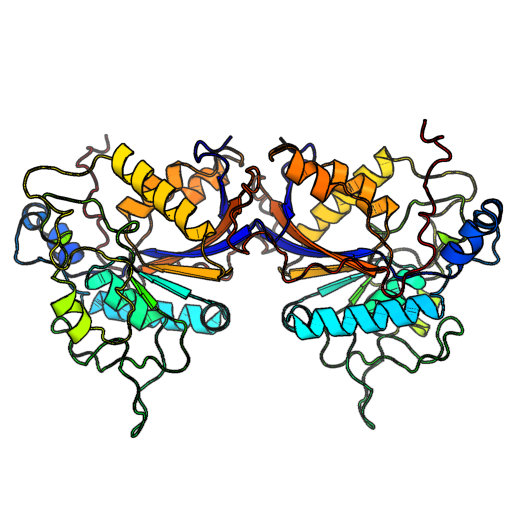GLY A O 1
ATOM 1729 N N . ASN A 1 219 ? 16.188 9.562 -2.596 1 92.81 219 ASN A N 1
ATOM 1730 C CA . ASN A 1 219 ? 17.578 9.531 -3.027 1 92.81 219 ASN A CA 1
ATOM 1731 C C . ASN A 1 219 ? 17.906 8.211 -3.715 1 92.81 219 ASN A C 1
ATOM 1733 O O . ASN A 1 219 ? 18.906 8.109 -4.426 1 92.81 219 ASN A O 1
ATOM 1737 N N . ASP A 1 220 ? 17.141 7.207 -3.506 1 91.38 220 ASP A N 1
ATOM 1738 C CA . ASP A 1 220 ? 17.359 5.891 -4.094 1 91.38 220 ASP A CA 1
ATOM 1739 C C . ASP A 1 220 ? 16.5 5.695 -5.344 1 91.38 220 ASP A C 1
ATOM 1741 O O . ASP A 1 220 ? 16.344 4.57 -5.82 1 91.38 220 ASP A O 1
ATOM 1745 N N . CYS A 1 221 ? 15.922 6.773 -5.832 1 93.12 221 CYS A N 1
ATOM 1746 C CA . CYS A 1 221 ? 15.062 6.723 -7.004 1 93.12 221 CYS A CA 1
ATOM 1747 C C . CYS A 1 221 ? 15.648 7.547 -8.148 1 93.12 221 CYS A C 1
ATOM 1749 O O . CYS A 1 221 ? 16.641 8.242 -7.965 1 93.12 221 CYS A O 1
ATOM 1751 N N . HIS A 1 222 ? 15.047 7.324 -9.32 1 92.19 222 HIS A N 1
ATOM 1752 C CA . HIS A 1 222 ? 15.328 8.242 -10.414 1 92.19 222 HIS A CA 1
ATOM 1753 C C . HIS A 1 222 ? 15.125 9.695 -9.984 1 92.19 222 HIS A C 1
ATOM 1755 O O . HIS A 1 222 ? 14.18 10 -9.25 1 92.19 222 HIS A O 1
ATOM 1761 N N . PRO A 1 223 ? 15.906 10.617 -10.492 1 92.88 223 PRO A N 1
ATOM 1762 C CA . PRO A 1 223 ? 15.836 12.016 -10.078 1 92.88 223 PRO A CA 1
ATOM 1763 C C . PRO A 1 223 ? 14.453 12.625 -10.273 1 92.88 223 PRO A C 1
ATOM 1765 O O . PRO A 1 223 ? 14.047 13.508 -9.516 1 92.88 223 PRO A O 1
ATOM 1768 N N . SER A 1 224 ? 13.734 12.164 -11.258 1 92.06 224 SER A N 1
ATOM 1769 C CA . SER A 1 224 ? 12.398 12.711 -11.492 1 92.06 224 SER A CA 1
ATOM 1770 C C . SER A 1 224 ? 11.453 12.359 -10.344 1 92.06 224 SER A C 1
ATOM 1772 O O . SER A 1 224 ? 10.57 13.148 -10 1 92.06 224 SER A O 1
ATOM 1774 N N . ILE A 1 225 ? 11.641 11.227 -9.797 1 93 225 ILE A N 1
ATOM 1775 C CA . ILE A 1 225 ? 10.805 10.805 -8.68 1 93 225 ILE A CA 1
ATOM 1776 C C . ILE A 1 225 ? 11.164 11.609 -7.43 1 93 225 ILE A C 1
ATOM 1778 O O . ILE A 1 225 ? 10.273 12.062 -6.699 1 93 225 ILE A O 1
ATOM 1782 N N . LYS A 1 226 ? 12.43 11.828 -7.227 1 94.06 226 LYS A N 1
ATOM 1783 C CA . LYS A 1 226 ? 12.859 12.672 -6.113 1 94.06 226 LYS A CA 1
ATOM 1784 C C . LYS A 1 226 ? 12.289 14.078 -6.242 1 94.06 226 LYS A C 1
ATOM 1786 O O . LYS A 1 226 ? 11.812 14.656 -5.262 1 94.06 226 LYS A O 1
ATOM 1791 N N . SER A 1 227 ? 12.336 14.594 -7.43 1 95.25 227 SER A N 1
ATOM 1792 C CA . SER A 1 227 ? 11.789 15.922 -7.676 1 95.25 227 SER A CA 1
ATOM 1793 C C . SER A 1 227 ? 10.305 15.977 -7.336 1 95.25 227 SER A C 1
ATOM 1795 O O . SER A 1 227 ? 9.828 16.953 -6.758 1 95.25 227 SER A O 1
ATOM 1797 N N . GLU A 1 228 ? 9.602 14.961 -7.684 1 93.5 228 GLU A N 1
ATOM 1798 C CA . GLU A 1 228 ? 8.18 14.891 -7.379 1 93.5 228 GLU A CA 1
ATOM 1799 C C . GLU A 1 228 ? 7.938 14.859 -5.871 1 93.5 228 GLU A C 1
ATOM 1801 O O . GLU A 1 228 ? 7.082 15.586 -5.359 1 93.5 228 GLU A O 1
ATOM 1806 N N . ILE A 1 229 ? 8.695 14.055 -5.176 1 95.94 229 ILE A N 1
ATOM 1807 C CA . ILE A 1 229 ? 8.555 13.891 -3.732 1 95.94 229 ILE A CA 1
ATOM 1808 C C . ILE A 1 229 ? 8.805 15.219 -3.029 1 95.94 229 ILE A C 1
ATOM 1810 O O . ILE A 1 229 ? 8.117 15.562 -2.066 1 95.94 229 ILE A O 1
ATOM 1814 N N . CYS A 1 230 ? 9.672 16.016 -3.555 1 95.62 230 CYS A N 1
ATOM 1815 C CA . CYS A 1 230 ? 10.18 17.203 -2.863 1 95.62 230 CYS A CA 1
ATOM 1816 C C . CYS A 1 230 ? 9.422 18.453 -3.299 1 95.62 230 CYS A C 1
ATOM 1818 O O . CYS A 1 230 ? 9.727 19.562 -2.844 1 95.62 230 CYS A O 1
ATOM 1820 N N . LYS A 1 231 ? 8.477 18.281 -4.176 1 94.69 231 LYS A N 1
ATOM 1821 C CA . LYS A 1 231 ? 7.699 19.438 -4.613 1 94.69 231 LYS A CA 1
ATOM 1822 C C . LYS A 1 231 ? 6.938 20.062 -3.447 1 94.69 231 LYS A C 1
ATOM 1824 O O . LYS A 1 231 ? 6.438 19.359 -2.572 1 94.69 231 LYS A O 1
ATOM 1829 N N . TYR A 1 232 ? 6.801 21.328 -3.482 1 93.81 232 TYR A N 1
ATOM 1830 C CA . TYR A 1 232 ? 6 22.047 -2.486 1 93.81 232 TYR A CA 1
ATOM 1831 C C . TYR A 1 232 ? 4.535 21.625 -2.576 1 93.81 232 TYR A C 1
ATOM 1833 O O . TYR A 1 232 ? 4.012 21.406 -3.67 1 93.81 232 TYR A O 1
ATOM 1841 N N . PHE A 1 233 ? 3.922 21.578 -1.429 1 95.94 233 PHE A N 1
ATOM 1842 C CA . PHE A 1 233 ? 2.486 21.328 -1.381 1 95.94 233 PHE A CA 1
ATOM 1843 C C . PHE A 1 233 ? 1.697 22.625 -1.519 1 95.94 233 PHE A C 1
ATOM 1845 O O . PHE A 1 233 ? 1.99 23.609 -0.84 1 95.94 233 PHE A O 1
ATOM 1852 N N . THR A 1 234 ? 0.698 22.594 -2.346 1 95.12 234 THR A N 1
ATOM 1853 C CA . THR A 1 234 ? -0.244 23.703 -2.387 1 95.12 234 THR A CA 1
ATOM 1854 C C . THR A 1 234 ? -1.32 23.531 -1.318 1 95.12 234 THR A C 1
ATOM 1856 O O . THR A 1 234 ? -1.412 22.484 -0.677 1 95.12 234 THR A O 1
ATOM 1859 N N . ASN A 1 235 ? -2.041 24.609 -1.088 1 96.31 235 ASN A N 1
ATOM 1860 C CA . ASN A 1 235 ? -3.115 24.531 -0.104 1 96.31 235 ASN A CA 1
ATOM 1861 C C . ASN A 1 235 ? -4.113 23.438 -0.456 1 96.31 235 ASN A C 1
ATOM 1863 O O . ASN A 1 235 ? -4.613 23.375 -1.58 1 96.31 235 ASN A O 1
ATOM 1867 N N . CYS A 1 236 ? -4.32 22.594 0.488 1 97.69 236 CYS A N 1
ATOM 1868 C CA . CYS A 1 236 ? -5.324 21.531 0.429 1 97.69 236 CYS A CA 1
ATOM 1869 C C . CYS A 1 236 ? -4.926 20.453 -0.576 1 97.69 236 CYS A C 1
ATOM 1871 O O . CYS A 1 236 ? -5.785 19.734 -1.096 1 97.69 236 CYS A O 1
ATOM 1873 N N . GLU A 1 237 ? -3.689 20.406 -0.913 1 97.81 237 GLU A N 1
ATOM 1874 C CA . GLU A 1 237 ? -3.16 19.344 -1.744 1 97.81 237 GLU A CA 1
ATOM 1875 C C . GLU A 1 237 ? -3.041 18.031 -0.954 1 97.81 237 GLU A C 1
ATOM 1877 O O . GLU A 1 237 ? -2.734 18.062 0.24 1 97.81 237 GLU A O 1
ATOM 1882 N N . LEU A 1 238 ? -3.393 16.953 -1.614 1 98.56 238 LEU A N 1
ATOM 1883 C CA . LEU A 1 238 ? -3.242 15.617 -1.035 1 98.56 238 LEU A CA 1
ATOM 1884 C C . LEU A 1 238 ? -2.332 14.75 -1.898 1 98.56 238 LEU A C 1
ATOM 1886 O O . LEU A 1 238 ? -2.529 14.648 -3.111 1 98.56 238 LEU A O 1
ATOM 1890 N N . ARG A 1 239 ? -1.282 14.188 -1.303 1 98.12 239 ARG A N 1
ATOM 1891 C CA . ARG A 1 239 ? -0.431 13.195 -1.953 1 98.12 239 ARG A CA 1
ATOM 1892 C C . ARG A 1 239 ? -0.412 11.891 -1.165 1 98.12 239 ARG A C 1
ATOM 1894 O O . ARG A 1 239 ? -0.154 11.891 0.04 1 98.12 239 ARG A O 1
ATOM 1901 N N . SER A 1 240 ? -0.674 10.836 -1.888 1 98.12 240 SER A N 1
ATOM 1902 C CA . SER A 1 240 ? -0.581 9.508 -1.29 1 98.12 240 SER A CA 1
ATOM 1903 C C . SER A 1 240 ? 0.821 8.93 -1.447 1 98.12 240 SER A C 1
ATOM 1905 O O . SER A 1 240 ? 1.376 8.922 -2.549 1 98.12 240 SER A O 1
ATOM 1907 N N . MET A 1 241 ? 1.403 8.469 -0.333 1 97.88 241 MET A N 1
ATOM 1908 C CA . MET A 1 241 ? 2.756 7.922 -0.285 1 97.88 241 MET A CA 1
ATOM 1909 C C . MET A 1 241 ? 2.773 6.574 0.427 1 97.88 241 MET A C 1
ATOM 1911 O O . MET A 1 241 ? 1.86 6.258 1.193 1 97.88 241 MET A O 1
ATOM 1915 N N . VAL A 1 242 ? 3.789 5.797 0.125 1 97.5 242 VAL A N 1
ATOM 1916 C CA . VAL A 1 242 ? 4.078 4.566 0.852 1 97.5 242 VAL A CA 1
ATOM 1917 C C . VAL A 1 242 ? 5.402 4.707 1.599 1 97.5 242 VAL A C 1
ATOM 1919 O O . VAL A 1 242 ? 6.434 5.008 0.995 1 97.5 242 VAL A O 1
ATOM 1922 N N . ILE A 1 243 ? 5.328 4.555 2.908 1 96.75 243 ILE A N 1
ATOM 1923 C CA . ILE A 1 243 ? 6.551 4.559 3.703 1 96.75 243 ILE A CA 1
ATOM 1924 C C . ILE A 1 243 ? 6.992 3.125 3.982 1 96.75 243 ILE A C 1
ATOM 1926 O O . ILE A 1 243 ? 6.156 2.248 4.223 1 96.75 243 ILE A O 1
ATOM 1930 N N . VAL A 1 244 ? 8.273 2.871 3.908 1 94.94 244 VAL A N 1
ATOM 1931 C CA . VAL A 1 244 ? 8.852 1.538 4.07 1 94.94 244 VAL A CA 1
ATOM 1932 C C . VAL A 1 244 ? 9.906 1.561 5.176 1 94.94 244 VAL A C 1
ATOM 1934 O O . VAL A 1 244 ? 10.789 2.42 5.18 1 94.94 244 VAL A O 1
ATOM 1937 N N . ASP A 1 245 ? 9.789 0.691 6.086 1 93.62 245 ASP A N 1
ATOM 1938 C CA . ASP A 1 245 ? 10.797 0.508 7.129 1 93.62 245 ASP A CA 1
ATOM 1939 C C . ASP A 1 245 ? 11.773 -0.603 6.754 1 93.62 245 ASP A C 1
ATOM 1941 O O . ASP A 1 245 ? 11.438 -1.786 6.82 1 93.62 245 ASP A O 1
ATOM 1945 N N . LYS A 1 246 ? 13 -0.252 6.387 1 92.56 246 LYS A N 1
ATOM 1946 C CA . LYS A 1 246 ? 14 -1.196 5.898 1 92.56 246 LYS A CA 1
ATOM 1947 C C . LYS A 1 246 ? 14.953 -1.619 7.016 1 92.56 246 LYS A C 1
ATOM 1949 O O . LYS A 1 246 ? 15.977 -2.256 6.762 1 92.56 246 LYS A O 1
ATOM 1954 N N . ARG A 1 247 ? 14.664 -1.242 8.266 1 90.38 247 ARG A N 1
ATOM 1955 C CA . ARG A 1 247 ? 15.555 -1.472 9.391 1 90.38 247 ARG A CA 1
ATOM 1956 C C . ARG A 1 247 ? 15.234 -2.793 10.086 1 90.38 247 ARG A C 1
ATOM 1958 O O . ARG A 1 247 ? 14.242 -3.449 9.75 1 90.38 247 ARG A O 1
ATOM 1965 N N . LEU A 1 248 ? 16.203 -3.178 10.852 1 79.19 248 LEU A N 1
ATOM 1966 C CA . LEU A 1 248 ? 15.938 -4.34 11.695 1 79.19 248 LEU A CA 1
ATOM 1967 C C . LEU A 1 248 ? 14.719 -4.102 12.586 1 79.19 248 LEU A C 1
ATOM 1969 O O . LEU A 1 248 ? 14.57 -3.021 13.164 1 79.19 248 LEU A O 1
ATOM 1973 N N . ALA A 1 249 ? 13.758 -5.004 12.273 1 59.78 249 ALA A N 1
ATOM 1974 C CA . ALA A 1 249 ? 12.602 -4.859 13.164 1 59.78 249 ALA A CA 1
ATOM 1975 C C . ALA A 1 249 ? 13.039 -4.828 14.625 1 59.78 249 ALA A C 1
ATOM 1977 O O . ALA A 1 249 ? 13.789 -5.695 15.07 1 59.78 249 ALA A O 1
ATOM 1978 N N . ILE A 1 250 ? 13.57 -3.822 15.062 1 53.25 250 ILE A N 1
ATOM 1979 C CA . ILE A 1 250 ? 13.766 -3.906 16.5 1 53.25 250 ILE A CA 1
ATOM 1980 C C . ILE A 1 250 ? 12.5 -4.473 17.156 1 53.25 250 ILE A C 1
ATOM 1982 O O . ILE A 1 250 ? 11.383 -4.148 16.75 1 53.25 250 ILE A O 1
ATOM 1986 N N . PHE A 1 251 ? 12.609 -5.699 17.609 1 46.19 251 PHE A N 1
ATOM 1987 C CA . PHE A 1 251 ? 11.523 -6.281 18.391 1 46.19 251 PHE A CA 1
ATOM 1988 C C . PHE A 1 251 ? 10.609 -5.191 18.938 1 46.19 251 PHE A C 1
ATOM 1990 O O . PHE A 1 251 ? 10.914 -4.594 19.984 1 46.19 251 PHE A O 1
ATOM 1997 N N . SER A 1 252 ? 10.477 -4.184 18.234 1 44.53 252 SER A N 1
ATOM 1998 C CA . SER A 1 252 ? 9.547 -3.389 19.031 1 44.53 252 SER A CA 1
ATOM 1999 C C . SER A 1 252 ? 8.352 -4.219 19.469 1 44.53 252 SER A C 1
ATOM 2001 O O . SER A 1 252 ? 7.887 -5.094 18.734 1 44.53 252 SER A O 1
ATOM 2003 N N . MET A 1 253 ? 8.344 -4.582 20.625 1 42.5 253 MET A N 1
ATOM 2004 C CA . MET A 1 253 ? 7.199 -5.141 21.344 1 42.5 253 MET A CA 1
ATOM 2005 C C . MET A 1 253 ? 5.895 -4.812 20.625 1 42.5 253 MET A C 1
ATOM 2007 O O . MET A 1 253 ? 4.836 -5.332 20.984 1 42.5 253 MET A O 1
ATOM 2011 N N . THR A 1 254 ? 5.84 -3.723 19.953 1 43.72 254 THR A N 1
ATOM 2012 C CA . THR A 1 254 ? 4.5 -3.277 19.578 1 43.72 254 THR A CA 1
ATOM 2013 C C . THR A 1 254 ? 4.105 -3.814 18.219 1 43.72 254 THR A C 1
ATOM 2015 O O . THR A 1 254 ? 4.773 -3.533 17.219 1 43.72 254 THR A O 1
ATOM 2018 N N . GLY A 1 255 ? 3.604 -4.98 18.109 1 48.47 255 GLY A N 1
ATOM 2019 C CA . GLY A 1 255 ? 2.703 -5.691 17.219 1 48.47 255 GLY A CA 1
ATOM 2020 C C . GLY A 1 255 ? 2.893 -5.32 15.758 1 48.47 255 GLY A C 1
ATOM 2021 O O . GLY A 1 255 ? 2.152 -5.789 14.891 1 48.47 255 GLY A O 1
ATOM 2022 N N . SER A 1 256 ? 3.799 -4.352 15.414 1 52.53 256 SER A N 1
ATOM 2023 C CA . SER A 1 256 ? 3.799 -3.859 14.047 1 52.53 256 SER A CA 1
ATOM 2024 C C . SER A 1 256 ? 4.422 -4.875 13.094 1 52.53 256 SER A C 1
ATOM 2026 O O . SER A 1 256 ? 4.18 -4.836 11.883 1 52.53 256 SER A O 1
ATOM 2028 N N . ASP A 1 257 ? 5.066 -5.93 13.562 1 60.19 257 ASP A N 1
ATOM 2029 C CA . ASP A 1 257 ? 5.867 -6.766 12.672 1 60.19 257 ASP A CA 1
ATOM 2030 C C . ASP A 1 257 ? 5.094 -8 12.234 1 60.19 257 ASP A C 1
ATOM 2032 O O . ASP A 1 257 ? 5.598 -8.812 11.461 1 60.19 257 ASP A O 1
ATOM 2036 N N . ILE A 1 258 ? 3.846 -7.996 12.758 1 69.5 258 ILE A N 1
ATOM 2037 C CA . ILE A 1 258 ? 3.146 -9.211 12.344 1 69.5 258 ILE A CA 1
ATOM 2038 C C . ILE A 1 258 ? 2.221 -8.891 11.172 1 69.5 258 ILE A C 1
ATOM 2040 O O . ILE A 1 258 ? 1.432 -7.945 11.234 1 69.5 258 ILE A O 1
ATOM 2044 N N . SER A 1 259 ? 2.463 -9.664 10.156 1 86.75 259 SER A N 1
ATOM 2045 C CA . SER A 1 259 ? 1.617 -9.469 8.984 1 86.75 259 SER A CA 1
ATOM 2046 C C . SER A 1 259 ? 0.185 -9.922 9.25 1 86.75 259 SER A C 1
ATOM 2048 O O . SER A 1 259 ? -0.042 -11.023 9.758 1 86.75 259 SER A O 1
ATOM 2050 N N . ARG A 1 260 ? -0.725 -9.039 8.992 1 85.94 260 ARG A N 1
ATOM 2051 C CA . ARG A 1 260 ? -2.141 -9.383 9.094 1 85.94 260 ARG A CA 1
ATOM 2052 C C . ARG A 1 260 ? -2.602 -10.18 7.879 1 85.94 260 ARG A C 1
ATOM 2054 O O . ARG A 1 260 ? -3.664 -10.805 7.906 1 85.94 260 ARG A O 1
ATOM 2061 N N . THR A 1 261 ? -1.781 -10.242 6.898 1 92.44 261 THR A N 1
ATOM 2062 C CA . THR A 1 261 ? -2.262 -10.789 5.633 1 92.44 261 THR A CA 1
ATOM 2063 C C . THR A 1 261 ? -1.491 -12.055 5.262 1 92.44 261 THR A C 1
ATOM 2065 O O . THR A 1 261 ? -2.014 -12.922 4.562 1 92.44 261 THR A O 1
ATOM 2068 N N . ASN A 1 262 ? -0.315 -12.219 5.75 1 95.06 262 ASN A N 1
ATOM 2069 C CA . ASN A 1 262 ? 0.453 -13.422 5.43 1 95.06 262 ASN A CA 1
ATOM 2070 C C . ASN A 1 262 ? -0.23 -14.68 5.949 1 95.06 262 ASN A C 1
ATOM 2072 O O . ASN A 1 262 ? -0.964 -14.633 6.938 1 95.06 262 ASN A O 1
ATOM 2076 N N . TYR A 1 263 ? -0.065 -15.727 5.254 1 96.5 263 TYR A N 1
ATOM 2077 C CA . TYR A 1 263 ? -0.548 -17.047 5.617 1 96.5 263 TYR A CA 1
ATOM 2078 C C . TYR A 1 263 ? 0.556 -18.094 5.469 1 96.5 263 TYR A C 1
ATOM 2080 O O . TYR A 1 263 ? 1.146 -18.234 4.395 1 96.5 263 TYR A O 1
ATOM 2088 N N . PRO A 1 264 ? 0.894 -18.812 6.516 1 92.56 264 PRO A N 1
ATOM 2089 C CA . PRO A 1 264 ? 2.088 -19.656 6.5 1 92.56 264 PRO A CA 1
ATOM 2090 C C . PRO A 1 264 ? 1.944 -20.859 5.57 1 92.56 264 PRO A C 1
ATOM 2092 O O . PRO A 1 264 ? 2.947 -21.438 5.156 1 92.56 264 PRO A O 1
ATOM 2095 N N . GLY A 1 265 ? 0.697 -21.25 5.234 1 91 265 GLY A N 1
ATOM 2096 C CA . GLY A 1 265 ? 0.49 -22.422 4.395 1 91 265 GLY A CA 1
ATOM 2097 C C . GLY A 1 265 ? 0.707 -23.734 5.133 1 91 265 GLY A C 1
ATOM 2098 O O . GLY A 1 265 ? 0.812 -23.75 6.363 1 91 265 GLY A O 1
ATOM 2099 N N . LYS A 1 266 ? 0.633 -24.812 4.383 1 86.31 266 LYS A N 1
ATOM 2100 C CA . LYS A 1 266 ? 0.845 -26.172 4.875 1 86.31 266 LYS A CA 1
ATOM 2101 C C . LYS A 1 266 ? -0.09 -26.484 6.039 1 86.31 266 LYS A C 1
ATOM 2103 O O . LYS A 1 266 ? 0.33 -27.078 7.039 1 86.31 266 LYS A O 1
ATOM 2108 N N . ILE A 1 267 ? -1.172 -25.891 5.961 1 82.25 267 ILE A N 1
ATOM 2109 C CA . ILE A 1 267 ? -2.205 -26.188 6.949 1 82.25 267 ILE A CA 1
ATOM 2110 C C . ILE A 1 267 ? -3.402 -26.844 6.266 1 82.25 267 ILE A C 1
ATOM 2112 O O . ILE A 1 267 ? -4.215 -26.156 5.633 1 82.25 267 ILE A O 1
ATOM 2116 N N . PRO A 1 268 ? -3.551 -28.172 6.395 1 83.88 268 PRO A N 1
ATOM 2117 C CA . PRO A 1 268 ? -2.783 -29.078 7.242 1 83.88 268 PRO A CA 1
ATOM 2118 C C . PRO A 1 268 ? -1.388 -29.375 6.695 1 83.88 268 PRO A C 1
ATOM 2120 O O . PRO A 1 268 ? -1.125 -29.141 5.512 1 83.88 268 PRO A O 1
ATOM 2123 N N . ARG A 1 269 ? -0.531 -29.781 7.637 1 81.94 269 ARG A N 1
ATOM 2124 C CA . ARG A 1 269 ? 0.85 -30.094 7.273 1 81.94 269 ARG A CA 1
ATOM 2125 C C . ARG A 1 269 ? 0.922 -31.328 6.375 1 81.94 269 ARG A C 1
ATOM 2127 O O . ARG A 1 269 ? 0.193 -32.281 6.582 1 81.94 269 ARG A O 1
ATOM 2134 N N . GLY A 1 270 ? 1.693 -31.203 5.285 1 77.31 270 GLY A N 1
ATOM 2135 C CA . GLY A 1 270 ? 1.943 -32.281 4.359 1 77.31 270 GLY A CA 1
ATOM 2136 C C . GLY A 1 270 ? 3.283 -32.188 3.654 1 77.31 270 GLY A C 1
ATOM 2137 O O . GLY A 1 270 ? 4.02 -31.219 3.859 1 77.31 270 GLY A O 1
ATOM 2138 N N . LEU A 1 271 ? 3.617 -33.188 2.926 1 75.56 271 LEU A N 1
ATOM 2139 C CA . LEU A 1 271 ? 4.867 -33.188 2.178 1 75.56 271 LEU A CA 1
ATOM 2140 C C . LEU A 1 271 ? 4.914 -32.031 1.175 1 75.56 271 LEU A C 1
ATOM 2142 O O . LEU A 1 271 ? 3.922 -31.766 0.495 1 75.56 271 LEU A O 1
ATOM 2146 N N . ASP A 1 272 ? 6.004 -31.219 1.213 1 72.69 272 ASP A N 1
ATOM 2147 C CA . ASP A 1 272 ? 6.074 -29.938 0.505 1 72.69 272 ASP A CA 1
ATOM 2148 C C . ASP A 1 272 ? 7.367 -29.828 -0.294 1 72.69 272 ASP A C 1
ATOM 2150 O O . ASP A 1 272 ? 7.91 -28.734 -0.452 1 72.69 272 ASP A O 1
ATOM 2154 N N . LEU A 1 273 ? 7.895 -30.891 -0.742 1 68.94 273 LEU A N 1
ATOM 2155 C CA . LEU A 1 273 ? 9.203 -30.797 -1.39 1 68.94 273 LEU A CA 1
ATOM 2156 C C . LEU A 1 273 ? 9.094 -30.078 -2.727 1 68.94 273 LEU A C 1
ATOM 2158 O O . LEU A 1 273 ? 8.227 -30.391 -3.543 1 68.94 273 LEU A O 1
ATOM 2162 N N . PRO A 1 274 ? 9.867 -29.047 -2.865 1 63 274 PRO A N 1
ATOM 2163 C CA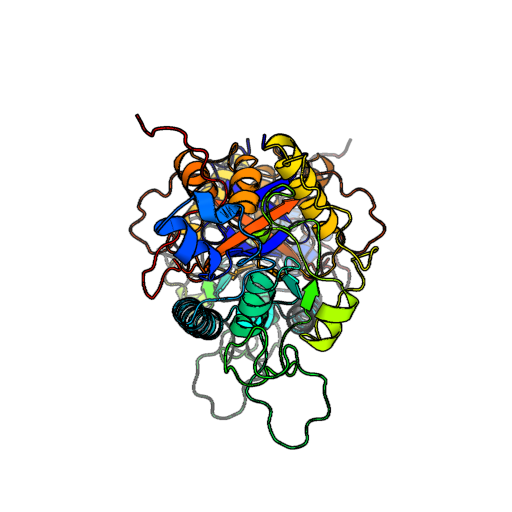 . PRO A 1 274 ? 9.875 -28.375 -4.16 1 63 274 PRO A CA 1
ATOM 2164 C C . PRO A 1 274 ? 10.367 -29.266 -5.297 1 63 274 PRO A C 1
ATOM 2166 O O . PRO A 1 274 ? 11.117 -30.219 -5.059 1 63 274 PRO A O 1
ATOM 2169 N N . SER A 1 275 ? 9.742 -29.109 -6.477 1 56.62 275 SER A N 1
ATOM 2170 C CA . SER A 1 275 ? 10.133 -29.922 -7.621 1 56.62 275 SER A CA 1
ATOM 2171 C C . SER A 1 275 ? 11.602 -29.719 -7.98 1 56.62 275 SER A C 1
ATOM 2173 O O . SER A 1 275 ? 12.211 -30.562 -8.633 1 56.62 275 SER A O 1
ATOM 2175 N N . ASP A 1 276 ? 12.258 -28.531 -7.648 1 59.12 276 ASP A N 1
ATOM 2176 C CA . ASP A 1 276 ? 13.617 -28.234 -8.094 1 59.12 276 ASP A CA 1
ATOM 2177 C C . ASP A 1 276 ? 14.617 -28.406 -6.957 1 59.12 276 ASP A C 1
ATOM 2179 O O . ASP A 1 276 ? 15.773 -27.984 -7.07 1 59.12 276 ASP A O 1
ATOM 2183 N N . VAL A 1 277 ? 14.195 -28.703 -5.832 1 51.25 277 VAL A N 1
ATOM 2184 C CA . VAL A 1 277 ? 15.273 -28.812 -4.855 1 51.25 277 VAL A CA 1
ATOM 2185 C C . VAL A 1 277 ? 16.406 -29.672 -5.426 1 51.25 277 VAL A C 1
ATOM 2187 O O . VAL A 1 277 ? 16.203 -30.859 -5.695 1 51.25 277 VAL A O 1
ATOM 2190 N N . ALA A 1 278 ? 17.234 -29.094 -6.188 1 41.97 278 ALA A N 1
ATOM 2191 C CA . ALA A 1 278 ? 18.547 -29.672 -6.465 1 41.97 278 ALA A CA 1
ATOM 2192 C C . ALA A 1 278 ? 19 -30.562 -5.309 1 41.97 278 ALA A C 1
ATOM 2194 O O . ALA A 1 278 ? 18.828 -30.203 -4.141 1 41.97 278 ALA A O 1
ATOM 2195 N N . THR A 1 279 ? 19.266 -31.75 -5.508 1 39 279 THR A N 1
ATOM 2196 C CA . THR A 1 279 ? 20.125 -32.719 -4.809 1 39 279 THR A CA 1
ATOM 2197 C C . THR A 1 279 ? 21.188 -31.984 -3.994 1 39 279 THR A C 1
ATOM 2199 O O . THR A 1 279 ? 22.219 -32.562 -3.658 1 39 279 THR A O 1
ATOM 2202 N N . GLU A 1 280 ? 21.219 -30.656 -3.99 1 37.22 280 GLU A N 1
ATOM 2203 C CA . GLU A 1 280 ? 22.422 -30.344 -3.227 1 37.22 280 GLU A CA 1
ATOM 2204 C C . GLU A 1 280 ? 22.328 -30.891 -1.802 1 37.22 280 GLU A C 1
ATOM 2206 O O . GLU A 1 280 ? 21.312 -30.703 -1.128 1 37.22 280 GLU A O 1
ATOM 2211 N N . LYS A 1 281 ? 23.047 -31.859 -1.399 1 33.22 281 LYS A N 1
ATOM 2212 C CA . LYS A 1 281 ? 23.469 -32.312 -0.078 1 33.22 281 LYS A CA 1
ATOM 2213 C C . LYS A 1 281 ? 23.484 -31.172 0.92 1 33.22 281 LYS A C 1
ATOM 2215 O O . LYS A 1 281 ? 24.219 -30.188 0.733 1 33.22 281 LYS A O 1
ATOM 2220 N N . GLN A 1 282 ? 22.516 -30.75 1.5 1 28.64 282 GLN A N 1
ATOM 2221 C CA . GLN A 1 282 ? 22.859 -30 2.697 1 28.64 282 GLN A CA 1
ATOM 2222 C C . GLN A 1 282 ? 24.109 -30.562 3.367 1 28.64 282 GLN A C 1
ATOM 2224 O O . GLN A 1 282 ? 24.203 -31.781 3.588 1 28.64 282 GLN A O 1
ATOM 2229 N N . PRO A 1 283 ? 25.156 -29.734 3.467 1 29.05 283 PRO A N 1
ATOM 2230 C CA . PRO A 1 283 ? 26.188 -30.375 4.293 1 29.05 283 PRO A CA 1
ATOM 2231 C C . PRO A 1 283 ? 25.625 -30.938 5.598 1 29.05 283 PRO A C 1
ATOM 2233 O O . PRO A 1 283 ? 24.609 -30.453 6.098 1 29.05 283 PRO A O 1
ATOM 2236 N N . MET B 1 1 ? 21.375 5.906 -0.331 1 45.59 1 MET B N 1
ATOM 2237 C CA . MET B 1 1 ? 20.547 5.508 0.804 1 45.59 1 MET B CA 1
ATOM 2238 C C . MET B 1 1 ? 19.844 6.711 1.41 1 45.59 1 MET B C 1
ATOM 2240 O O . MET B 1 1 ? 20.375 7.82 1.404 1 45.59 1 MET B O 1
ATOM 2244 N N . ASP B 1 2 ? 18.5 6.629 1.483 1 56.06 2 ASP B N 1
ATOM 2245 C CA . ASP B 1 2 ? 17.781 7.746 2.084 1 56.06 2 ASP B CA 1
ATOM 2246 C C . ASP B 1 2 ? 18.344 8.086 3.465 1 56.06 2 ASP B C 1
ATOM 2248 O O . ASP B 1 2 ? 18.797 7.195 4.191 1 56.06 2 ASP B O 1
ATOM 2252 N N . SER B 1 3 ? 18.812 9.273 3.76 1 54.03 3 SER B N 1
ATOM 2253 C CA . SER B 1 3 ? 19.297 9.828 5.023 1 54.03 3 SER B CA 1
ATOM 2254 C C . SER B 1 3 ? 18.25 9.664 6.125 1 54.03 3 SER B C 1
ATOM 2256 O O . SER B 1 3 ? 18.438 10.164 7.238 1 54.03 3 SER B O 1
ATOM 2258 N N . ALA B 1 4 ? 17.25 8.922 5.859 1 67.38 4 ALA B N 1
ATOM 2259 C CA . ALA B 1 4 ? 16.141 8.906 6.805 1 67.38 4 ALA B CA 1
ATOM 2260 C C . ALA B 1 4 ? 16.219 7.699 7.73 1 67.38 4 ALA B C 1
ATOM 2262 O O . ALA B 1 4 ? 15.195 7.145 8.133 1 67.38 4 ALA B O 1
ATOM 2263 N N . GLY B 1 5 ? 17.516 7.262 8.117 1 73.31 5 GLY B N 1
ATOM 2264 C CA . GLY B 1 5 ? 17.688 6.254 9.156 1 73.31 5 GLY B CA 1
ATOM 2265 C C . GLY B 1 5 ? 17.047 4.922 8.797 1 73.31 5 GLY B C 1
ATOM 2266 O O . GLY B 1 5 ? 16.469 4.254 9.656 1 73.31 5 GLY B O 1
ATOM 2267 N N . GLY B 1 6 ? 16.938 4.562 7.582 1 86.5 6 GLY B N 1
ATOM 2268 C CA . GLY B 1 6 ? 16.406 3.264 7.188 1 86.5 6 GLY B CA 1
ATOM 2269 C C . GLY B 1 6 ? 14.961 3.314 6.738 1 86.5 6 GLY B C 1
ATOM 2270 O O . GLY B 1 6 ? 14.352 2.277 6.469 1 86.5 6 GLY B O 1
ATOM 2271 N N . LEU B 1 7 ? 14.391 4.484 6.734 1 92.12 7 LEU B N 1
ATOM 2272 C CA . LEU B 1 7 ? 13.055 4.684 6.184 1 92.12 7 LEU B CA 1
ATOM 2273 C C . LEU B 1 7 ? 13.125 5.156 4.738 1 92.12 7 LEU B C 1
ATOM 2275 O O . LEU B 1 7 ? 14.031 5.906 4.371 1 92.12 7 LEU B O 1
ATOM 2279 N N . SER B 1 8 ? 12.227 4.656 3.965 1 94.75 8 SER B N 1
ATOM 2280 C CA . SER B 1 8 ? 12.055 5.137 2.598 1 94.75 8 SER B CA 1
ATOM 2281 C C . SER B 1 8 ? 10.609 5.555 2.344 1 94.75 8 SER B C 1
ATOM 2283 O O . SER B 1 8 ? 9.703 5.152 3.078 1 94.75 8 SER B O 1
ATOM 2285 N N . LEU B 1 9 ? 10.469 6.371 1.405 1 96.38 9 LEU B N 1
ATOM 2286 C CA . LEU B 1 9 ? 9.164 6.902 1.055 1 96.38 9 LEU B CA 1
ATOM 2287 C C . LEU B 1 9 ? 9.008 7.02 -0.458 1 96.38 9 LEU B C 1
ATOM 2289 O O . LEU B 1 9 ? 9.906 7.516 -1.142 1 96.38 9 LEU B O 1
ATOM 2293 N N . TYR B 1 10 ? 7.871 6.484 -0.957 1 96 10 TYR B N 1
ATOM 2294 C CA . TYR B 1 10 ? 7.629 6.469 -2.395 1 96 10 TYR B CA 1
ATOM 2295 C C . TYR B 1 10 ? 6.211 6.934 -2.715 1 96 10 TYR B C 1
ATOM 2297 O O . TYR B 1 10 ? 5.277 6.652 -1.963 1 96 10 TYR B O 1
ATOM 2305 N N . PRO B 1 11 ? 6.051 7.668 -3.902 1 96.19 11 PRO B N 1
ATOM 2306 C CA . PRO B 1 11 ? 4.676 7.938 -4.324 1 96.19 11 PRO B CA 1
ATOM 2307 C C . PRO B 1 11 ? 3.846 6.668 -4.48 1 96.19 11 PRO B C 1
ATOM 2309 O O . PRO B 1 11 ? 4.328 5.672 -5.027 1 96.19 11 PRO B O 1
ATOM 2312 N N . SER B 1 12 ? 2.621 6.684 -4.008 1 96.19 12 SER B N 1
ATOM 2313 C CA . SER B 1 12 ? 1.77 5.5 -4.004 1 96.19 12 SER B CA 1
ATOM 2314 C C . SER B 1 12 ? 1.524 4.988 -5.422 1 96.19 12 SER B C 1
ATOM 2316 O O . SER B 1 12 ? 1.396 3.783 -5.637 1 96.19 12 SER B O 1
ATOM 2318 N N . HIS B 1 13 ? 1.446 5.926 -6.395 1 93.38 13 HIS B N 1
ATOM 2319 C CA . HIS B 1 13 ? 1.146 5.516 -7.762 1 93.38 13 HIS B CA 1
ATOM 2320 C C . HIS B 1 13 ? 2.322 4.777 -8.383 1 93.38 13 HIS B C 1
ATOM 2322 O O . HIS B 1 13 ? 2.201 4.219 -9.477 1 93.38 13 HIS B O 1
ATOM 2328 N N . ARG B 1 14 ? 3.463 4.723 -7.684 1 93.19 14 ARG B N 1
ATOM 2329 C CA . ARG B 1 14 ? 4.621 3.951 -8.117 1 93.19 14 ARG B CA 1
ATOM 2330 C C . ARG B 1 14 ? 4.719 2.635 -7.355 1 93.19 14 ARG B C 1
ATOM 2332 O O . ARG B 1 14 ? 5.762 1.974 -7.379 1 93.19 14 ARG B O 1
ATOM 2339 N N . CYS B 1 15 ? 3.674 2.332 -6.672 1 95.38 15 CYS B N 1
ATOM 2340 C CA . CYS B 1 15 ? 3.652 1.121 -5.855 1 95.38 15 CYS B CA 1
ATOM 2341 C C . CYS B 1 15 ? 2.455 0.248 -6.207 1 95.38 15 CYS B C 1
ATOM 2343 O O . CYS B 1 15 ? 1.404 0.758 -6.605 1 95.38 15 CYS B O 1
ATOM 2345 N N . LYS B 1 16 ? 2.584 -1.005 -6.105 1 95.88 16 LYS B N 1
ATOM 2346 C CA . LYS B 1 16 ? 1.517 -2 -6.164 1 95.88 16 LYS B CA 1
ATOM 2347 C C . LYS B 1 16 ? 1.632 -2.996 -5.016 1 95.88 16 LYS B C 1
ATOM 2349 O O . LYS B 1 16 ? 2.736 -3.307 -4.562 1 95.88 16 LYS B O 1
ATOM 2354 N N . THR B 1 17 ? 0.507 -3.408 -4.5 1 97.06 17 THR B N 1
ATOM 2355 C CA . THR B 1 17 ? 0.478 -4.516 -3.553 1 97.06 17 THR B CA 1
ATOM 2356 C C . THR B 1 17 ? 0.258 -5.84 -4.277 1 97.06 17 THR B C 1
ATOM 2358 O O . THR B 1 17 ? -0.681 -5.977 -5.062 1 97.06 17 THR B O 1
ATOM 2361 N N . ILE B 1 18 ? 1.105 -6.781 -4.008 1 98.38 18 ILE B N 1
ATOM 2362 C CA . ILE B 1 18 ? 0.941 -8.102 -4.613 1 98.38 18 ILE B CA 1
ATOM 2363 C C . ILE B 1 18 ? 0.888 -9.164 -3.523 1 98.38 18 ILE B C 1
ATOM 2365 O O . ILE B 1 18 ? 1.593 -9.07 -2.516 1 98.38 18 ILE B O 1
ATOM 2369 N N . HIS B 1 19 ? -0.015 -10.086 -3.664 1 98.69 19 HIS B N 1
ATOM 2370 C CA . HIS B 1 19 ? -0.122 -11.266 -2.809 1 98.69 19 HIS B CA 1
ATOM 2371 C C . HIS B 1 19 ? 0.405 -12.508 -3.516 1 98.69 19 HIS B C 1
ATOM 2373 O O . HIS B 1 19 ? -0.238 -13.023 -4.434 1 98.69 19 HIS B O 1
ATOM 2379 N N . LEU B 1 20 ? 1.574 -12.961 -3.039 1 98.75 20 LEU B N 1
ATOM 2380 C CA . LEU B 1 20 ? 2.234 -14.109 -3.645 1 98.75 20 LEU B CA 1
ATOM 2381 C C . LEU B 1 20 ? 1.785 -15.406 -2.98 1 98.75 20 LEU B C 1
ATOM 2383 O O . LEU B 1 20 ? 1.861 -15.539 -1.757 1 98.75 20 LEU B O 1
ATOM 2387 N N . VAL B 1 21 ? 1.319 -16.344 -3.809 1 98.75 21 VAL B N 1
ATOM 2388 C CA . VAL B 1 21 ? 0.83 -17.625 -3.289 1 98.75 21 VAL B CA 1
ATOM 2389 C C . VAL B 1 21 ? 1.511 -18.781 -4.023 1 98.75 21 VAL B C 1
ATOM 2391 O O . VAL B 1 21 ? 1.502 -18.828 -5.254 1 98.75 21 VAL B O 1
ATOM 2394 N N . ARG B 1 22 ? 2.111 -19.625 -3.297 1 98.44 22 ARG B N 1
ATOM 2395 C CA . ARG B 1 22 ? 2.467 -20.922 -3.879 1 98.44 22 ARG B CA 1
ATOM 2396 C C . ARG B 1 22 ? 1.257 -21.844 -3.936 1 98.44 22 ARG B C 1
ATOM 2398 O O . ARG B 1 22 ? 0.44 -21.859 -3.014 1 98.44 22 ARG B O 1
ATOM 2405 N N . HIS B 1 23 ? 1.165 -22.594 -4.961 1 98.38 23 HIS B N 1
ATOM 2406 C CA . HIS B 1 23 ? 0.049 -23.531 -5.059 1 98.38 23 HIS B CA 1
ATOM 2407 C C . HIS B 1 23 ? 0.022 -24.484 -3.867 1 98.38 23 HIS B C 1
ATOM 2409 O O . HIS B 1 23 ? 1.04 -24.672 -3.199 1 98.38 23 HIS B O 1
ATOM 2415 N N . ALA B 1 24 ? -1.125 -25.062 -3.592 1 98 24 ALA B N 1
ATOM 2416 C CA . ALA B 1 24 ? -1.305 -26.062 -2.543 1 98 24 ALA B CA 1
ATOM 2417 C C . ALA B 1 24 ? -0.681 -27.406 -2.943 1 98 24 ALA B C 1
ATOM 2419 O O . ALA B 1 24 ? -0.124 -27.531 -4.035 1 98 24 ALA B O 1
ATOM 2420 N N . GLN B 1 25 ? -0.778 -28.359 -2.027 1 96.19 25 GLN B N 1
ATOM 2421 C CA . GLN B 1 25 ? -0.149 -29.656 -2.283 1 96.19 25 GLN B CA 1
ATOM 2422 C C . GLN B 1 25 ? -0.737 -30.312 -3.525 1 96.19 25 GLN B C 1
ATOM 2424 O O . GLN B 1 25 ? -1.958 -30.406 -3.666 1 96.19 25 GLN B O 1
ATOM 2429 N N . GLY B 1 26 ? 0.098 -30.625 -4.418 1 94.75 26 GLY B N 1
ATOM 2430 C CA . GLY B 1 26 ? -0.285 -31.391 -5.594 1 94.75 26 GLY B CA 1
ATOM 2431 C C . GLY B 1 26 ? 0.061 -32.875 -5.484 1 94.75 26 GLY B C 1
ATOM 2432 O O . GLY B 1 26 ? 0.836 -33.25 -4.613 1 94.75 26 GLY B O 1
ATOM 2433 N N . THR B 1 27 ? -0.517 -33.594 -6.328 1 93.5 27 THR B N 1
ATOM 2434 C CA . THR B 1 27 ? -0.247 -35.031 -6.328 1 93.5 27 THR B CA 1
ATOM 2435 C C . THR B 1 27 ? 1.227 -35.312 -6.613 1 93.5 27 THR B C 1
ATOM 2437 O O . THR B 1 27 ? 1.793 -36.281 -6.105 1 93.5 27 THR B O 1
ATOM 2440 N N . HIS B 1 28 ? 1.859 -34.469 -7.414 1 91 28 HIS B N 1
ATOM 2441 C CA . HIS B 1 28 ? 3.281 -34.625 -7.699 1 91 28 HIS B CA 1
ATOM 2442 C C . HIS B 1 28 ? 4.121 -34.406 -6.445 1 91 28 HIS B C 1
ATOM 2444 O O . HIS B 1 28 ? 5.164 -35.062 -6.27 1 91 28 HIS B O 1
ATOM 2450 N N . ASN B 1 29 ? 3.75 -33.469 -5.59 1 88.81 29 ASN B N 1
ATOM 2451 C CA . ASN B 1 29 ? 4.457 -33.25 -4.332 1 88.81 29 ASN B CA 1
ATOM 2452 C C . ASN B 1 29 ? 4.461 -34.5 -3.467 1 88.81 29 ASN B C 1
ATOM 2454 O O . ASN B 1 29 ? 5.477 -34.844 -2.855 1 88.81 29 ASN B O 1
ATOM 2458 N N . VAL B 1 30 ? 3.324 -35.125 -3.43 1 88.5 30 VAL B N 1
ATOM 2459 C CA . VAL B 1 30 ? 3.15 -36.344 -2.646 1 88.5 30 VAL B CA 1
ATOM 2460 C C . VAL B 1 30 ? 4.039 -37.469 -3.209 1 88.5 30 VAL B C 1
ATOM 2462 O O . VAL B 1 30 ? 4.738 -38.156 -2.459 1 88.5 30 VAL B O 1
ATOM 2465 N N . ALA B 1 31 ? 4.004 -37.562 -4.445 1 87.5 31 ALA B N 1
ATOM 2466 C CA . ALA B 1 31 ? 4.746 -38.625 -5.113 1 87.5 31 ALA B CA 1
ATOM 2467 C C . ALA B 1 31 ? 6.25 -38.469 -4.934 1 87.5 31 ALA B C 1
ATOM 2469 O O . ALA B 1 31 ? 6.977 -39.406 -4.688 1 87.5 31 ALA B O 1
ATOM 2470 N N . MET B 1 32 ? 6.711 -37.25 -5.047 1 83.94 32 MET B N 1
ATOM 2471 C CA . MET B 1 32 ? 8.141 -36.938 -5 1 83.94 32 MET B CA 1
ATOM 2472 C C . MET B 1 32 ? 8.719 -37.219 -3.619 1 83.94 32 MET B C 1
ATOM 2474 O O . MET B 1 32 ? 9.906 -37.531 -3.486 1 83.94 32 MET B O 1
ATOM 2478 N N . GLU B 1 33 ? 7.895 -37.062 -2.695 1 80.38 33 GLU B N 1
ATOM 2479 C CA . GLU B 1 33 ? 8.367 -37.344 -1.344 1 80.38 33 GLU B CA 1
ATOM 2480 C C . GLU B 1 33 ? 8.648 -38.812 -1.163 1 80.38 33 GLU B C 1
ATOM 2482 O O . GLU B 1 33 ? 9.547 -39.219 -0.406 1 80.38 33 GLU B O 1
ATOM 2487 N N . LYS B 1 34 ? 7.941 -39.594 -1.841 1 81.31 34 LYS B N 1
ATOM 2488 C CA . LYS B 1 34 ? 8.117 -41.031 -1.766 1 81.31 34 LYS B CA 1
ATOM 2489 C C . LYS B 1 34 ? 9.281 -41.5 -2.641 1 81.31 34 LYS B C 1
ATOM 2491 O O . LYS B 1 34 ? 10.102 -42.312 -2.217 1 81.31 34 LYS B O 1
ATOM 2496 N N . ASP B 1 35 ? 9.305 -41.062 -3.848 1 85.19 35 ASP B N 1
ATOM 2497 C CA . ASP B 1 35 ? 10.305 -41.438 -4.836 1 85.19 35 ASP B CA 1
ATOM 2498 C C . ASP B 1 35 ? 10.562 -40.312 -5.82 1 85.19 35 ASP B C 1
ATOM 2500 O O . ASP B 1 35 ? 9.727 -40 -6.676 1 85.19 35 ASP B O 1
ATOM 2504 N N . ARG B 1 36 ? 11.68 -39.719 -5.828 1 81.94 36 ARG B N 1
ATOM 2505 C CA . ARG B 1 36 ? 12.023 -38.531 -6.629 1 81.94 36 ARG B CA 1
ATOM 2506 C C . ARG B 1 36 ? 12.055 -38.875 -8.117 1 81.94 36 ARG B C 1
ATOM 2508 O O . ARG B 1 36 ? 11.891 -38 -8.961 1 81.94 36 ARG B O 1
ATOM 2515 N N . SER B 1 37 ? 12.297 -40.062 -8.414 1 82.88 37 SER B N 1
ATOM 2516 C CA . SER B 1 37 ? 12.336 -40.5 -9.805 1 82.88 37 SER B CA 1
ATOM 2517 C C . SER B 1 37 ? 10.984 -40.312 -10.484 1 82.88 37 SER B C 1
ATOM 2519 O O . SER B 1 37 ? 10.898 -40.25 -11.711 1 82.88 37 SER B O 1
ATOM 2521 N N . LEU B 1 38 ? 10.016 -40.125 -9.641 1 83.5 38 LEU B N 1
ATOM 2522 C CA . LEU B 1 38 ? 8.656 -40 -10.156 1 83.5 38 LEU B CA 1
ATOM 2523 C C . LEU B 1 38 ? 8.453 -38.594 -10.766 1 83.5 38 LEU B C 1
ATOM 2525 O O . LEU B 1 38 ? 7.461 -38.375 -11.453 1 83.5 38 LEU B O 1
ATOM 2529 N N . LEU B 1 39 ? 9.352 -37.719 -10.578 1 81.81 39 LEU B N 1
ATOM 2530 C CA . LEU B 1 39 ? 9.305 -36.406 -11.211 1 81.81 39 LEU B CA 1
ATOM 2531 C C . LEU B 1 39 ? 9.32 -36.531 -12.727 1 81.81 39 LEU B C 1
ATOM 2533 O O . LEU B 1 39 ? 8.82 -35.656 -13.43 1 81.81 39 LEU B O 1
ATOM 2537 N N . GLN B 1 40 ? 9.82 -37.625 -13.133 1 86.06 40 GLN B N 1
ATOM 2538 C CA . GLN B 1 40 ? 9.961 -37.844 -14.578 1 86.06 40 GLN B CA 1
ATOM 2539 C C . GLN B 1 40 ? 8.781 -38.625 -15.141 1 86.06 40 GLN B C 1
ATOM 2541 O O . GLN B 1 40 ? 8.68 -38.812 -16.359 1 86.06 40 GLN B O 1
ATOM 2546 N N . SER B 1 41 ? 7.941 -39 -14.273 1 89.94 41 SER B N 1
ATOM 2547 C CA . SER B 1 41 ? 6.816 -39.812 -14.703 1 89.94 41 SER B CA 1
ATOM 2548 C C . SER B 1 41 ? 5.707 -38.969 -15.312 1 89.94 41 SER B C 1
ATOM 2550 O O . SER B 1 41 ? 5.328 -37.938 -14.75 1 89.94 41 SER B O 1
ATOM 2552 N N . TYR B 1 42 ? 5.133 -39.375 -16.391 1 93.88 42 TYR B N 1
ATOM 2553 C CA . TYR B 1 42 ? 4.016 -38.688 -17.031 1 93.88 42 TYR B CA 1
ATOM 2554 C C . TYR B 1 42 ? 2.717 -38.938 -16.281 1 93.88 42 TYR B C 1
ATOM 2556 O O . TYR B 1 42 ? 1.69 -38.312 -16.578 1 93.88 42 TYR B O 1
ATOM 2564 N N . ASP B 1 43 ? 2.791 -39.812 -15.258 1 91.94 43 ASP B N 1
ATOM 2565 C CA . ASP B 1 43 ? 1.637 -40.031 -14.383 1 91.94 43 ASP B CA 1
ATOM 2566 C C . ASP B 1 43 ? 1.256 -38.719 -13.664 1 91.94 43 ASP B C 1
ATOM 2568 O O . ASP B 1 43 ? 0.12 -38.562 -13.211 1 91.94 43 ASP B O 1
ATOM 2572 N N . TYR B 1 44 ? 2.16 -37.875 -13.688 1 93.56 44 TYR B N 1
ATOM 2573 C CA . TYR B 1 44 ? 1.933 -36.625 -12.953 1 93.56 44 TYR B CA 1
ATOM 2574 C C . TYR B 1 44 ? 1.953 -35.438 -13.898 1 93.56 44 TYR B C 1
ATOM 2576 O O . TYR B 1 44 ? 2.256 -34.312 -13.484 1 93.56 44 TYR B O 1
ATOM 2584 N N . PHE B 1 45 ? 1.726 -35.75 -15.164 1 95.19 45 PHE B N 1
ATOM 2585 C CA . PHE B 1 45 ? 1.513 -34.688 -16.141 1 95.19 45 PHE B CA 1
ATOM 2586 C C . PHE B 1 45 ? 0.443 -33.719 -15.656 1 95.19 45 PHE B C 1
ATOM 2588 O O . PHE B 1 45 ? -0.651 -34.156 -15.266 1 95.19 45 PHE B O 1
ATOM 2595 N N . ASP B 1 46 ? 0.861 -32.344 -15.672 1 96.12 46 ASP B N 1
ATOM 2596 C CA . ASP B 1 46 ? -0.065 -31.312 -15.25 1 96.12 46 ASP B CA 1
ATOM 2597 C C . ASP B 1 46 ? -0.81 -31.719 -13.977 1 96.12 46 ASP B C 1
ATOM 2599 O O . ASP B 1 46 ? -2.041 -31.672 -13.93 1 96.12 46 ASP B O 1
ATOM 2603 N N . ALA B 1 47 ? -0.096 -32 -12.953 1 95.06 47 ALA B N 1
ATOM 2604 C CA . ALA B 1 47 ? -0.59 -32.625 -11.719 1 95.06 47 ALA B CA 1
ATOM 2605 C C . ALA B 1 47 ? -1.66 -31.75 -11.07 1 95.06 47 ALA B C 1
ATOM 2607 O O . ALA B 1 47 ? -1.539 -30.516 -11.039 1 95.06 47 ALA B O 1
ATOM 2608 N N . GLN B 1 48 ? -2.652 -32.375 -10.547 1 96.38 48 GLN B N 1
ATOM 2609 C CA . GLN B 1 48 ? -3.75 -31.719 -9.828 1 96.38 48 GLN B CA 1
ATOM 2610 C C . GLN B 1 48 ? -3.457 -31.641 -8.336 1 96.38 48 GLN B C 1
ATOM 2612 O O . GLN B 1 48 ? -2.494 -32.219 -7.852 1 96.38 48 GLN B O 1
ATOM 2617 N N . LEU B 1 49 ? -4.312 -30.969 -7.641 1 97.31 49 LEU B N 1
ATOM 2618 C CA . LEU B 1 49 ? -4.203 -30.906 -6.188 1 97.31 49 LEU B CA 1
ATOM 2619 C C . LEU B 1 49 ? -4.551 -32.25 -5.555 1 97.31 49 LEU B C 1
ATOM 2621 O O . LEU B 1 49 ? -5.418 -32.969 -6.059 1 97.31 49 LEU B O 1
ATOM 2625 N N . SER B 1 50 ? -3.859 -32.594 -4.492 1 95.5 50 SER B N 1
ATOM 2626 C CA . SER B 1 50 ? -4.254 -33.719 -3.658 1 95.5 50 SER B CA 1
ATOM 2627 C C . SER B 1 50 ? -5.441 -33.375 -2.771 1 95.5 50 SER B C 1
ATOM 2629 O O . SER B 1 50 ? -5.805 -32.188 -2.646 1 95.5 50 SER B O 1
ATOM 2631 N N . PRO B 1 51 ? -6.059 -34.375 -2.188 1 95.5 51 PRO B N 1
ATOM 2632 C CA . PRO B 1 51 ? -7.117 -34.094 -1.222 1 95.5 51 PRO B CA 1
ATOM 2633 C C . PRO B 1 51 ? -6.645 -33.156 -0.107 1 95.5 51 PRO B C 1
ATOM 2635 O O . PRO B 1 51 ? -7.359 -32.219 0.268 1 95.5 51 PRO B O 1
ATOM 2638 N N . LEU B 1 52 ? -5.484 -33.375 0.376 1 95.75 52 LEU B N 1
ATOM 2639 C CA . LEU B 1 52 ? -4.91 -32.469 1.377 1 95.75 52 LEU B CA 1
ATOM 2640 C C . LEU B 1 52 ? -4.719 -31.062 0.809 1 95.75 52 LEU B C 1
ATOM 2642 O O . LEU B 1 52 ? -4.945 -30.078 1.506 1 95.75 52 LEU B O 1
ATOM 2646 N N . GLY B 1 53 ? -4.277 -30.984 -0.393 1 97.12 53 GLY B N 1
ATOM 2647 C CA . GLY B 1 53 ? -4.141 -29.703 -1.06 1 97.12 53 GLY B CA 1
ATOM 2648 C C . GLY B 1 53 ? -5.426 -28.891 -1.075 1 97.12 53 GLY B C 1
ATOM 2649 O O . GLY B 1 53 ? -5.406 -27.688 -0.855 1 97.12 53 GLY B O 1
ATOM 2650 N N . TRP B 1 54 ? -6.492 -29.562 -1.308 1 97.62 54 TRP B N 1
ATOM 2651 C CA . TRP B 1 54 ? -7.781 -28.891 -1.325 1 97.62 54 TRP B CA 1
ATOM 2652 C C . TRP B 1 54 ? -8.156 -28.391 0.07 1 97.62 54 TRP B C 1
ATOM 2654 O O . TRP B 1 54 ? -8.773 -27.344 0.217 1 97.62 54 TRP B O 1
ATOM 2664 N N . GLN B 1 55 ? -7.77 -29.141 1.051 1 97.38 55 GLN B N 1
ATOM 2665 C CA . GLN B 1 55 ? -7.984 -28.672 2.416 1 97.38 55 GLN B CA 1
ATOM 2666 C C . GLN B 1 55 ? -7.16 -27.422 2.703 1 97.38 55 GLN B C 1
ATOM 2668 O O . GLN B 1 55 ? -7.637 -26.484 3.365 1 97.38 55 GLN B O 1
ATOM 2673 N N . GLN B 1 56 ? -5.965 -27.406 2.236 1 97.62 56 GLN B N 1
ATOM 2674 C CA . GLN B 1 56 ? -5.113 -26.234 2.373 1 97.62 56 GLN B CA 1
ATOM 2675 C C . GLN B 1 56 ? -5.742 -25.016 1.7 1 97.62 56 GLN B C 1
ATOM 2677 O O . GLN B 1 56 ? -5.734 -23.906 2.258 1 97.62 56 GLN B O 1
ATOM 2682 N N . VAL B 1 57 ? -6.32 -25.234 0.541 1 98.12 57 VAL B N 1
ATOM 2683 C CA . VAL B 1 57 ? -6.977 -24.172 -0.215 1 98.12 57 VAL B CA 1
ATOM 2684 C C . VAL B 1 57 ? -8.164 -23.625 0.58 1 98.12 57 VAL B C 1
ATOM 2686 O O . VAL B 1 57 ? -8.344 -22.406 0.678 1 98.12 57 VAL B O 1
ATOM 2689 N N . ASP B 1 58 ? -8.891 -24.531 1.142 1 97.19 58 ASP B N 1
ATOM 2690 C CA . ASP B 1 58 ? -10.039 -24.109 1.938 1 97.19 58 ASP B CA 1
ATOM 2691 C C . ASP B 1 58 ? -9.617 -23.219 3.102 1 97.19 58 ASP B C 1
ATOM 2693 O O . ASP B 1 58 ? -10.273 -22.219 3.393 1 97.19 58 ASP B O 1
ATOM 2697 N N . ASN B 1 59 ? -8.578 -23.578 3.705 1 98 59 ASN B N 1
ATOM 2698 C CA . ASN B 1 59 ? -8.094 -22.797 4.836 1 98 59 ASN B CA 1
ATOM 2699 C C . ASN B 1 59 ? -7.551 -21.438 4.387 1 98 59 ASN B C 1
ATOM 2701 O O . ASN B 1 59 ? -7.762 -20.438 5.055 1 98 59 ASN B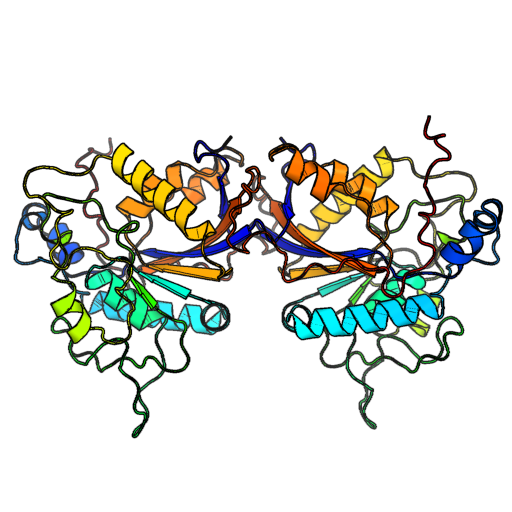 O 1
ATOM 2705 N N . LEU B 1 60 ? -6.84 -21.422 3.318 1 98.31 60 LEU B N 1
ATOM 2706 C CA . LEU B 1 60 ? -6.367 -20.141 2.791 1 98.31 60 LEU B CA 1
ATOM 2707 C C . LEU B 1 60 ? -7.543 -19.25 2.404 1 98.31 60 LEU B C 1
ATOM 2709 O O . LEU B 1 60 ? -7.504 -18.031 2.627 1 98.31 60 LEU B O 1
ATOM 2713 N N . ARG B 1 61 ? -8.57 -19.844 1.827 1 97.81 61 ARG B N 1
ATOM 2714 C CA . ARG B 1 61 ? -9.773 -19.094 1.48 1 97.81 61 ARG B CA 1
ATOM 2715 C C . ARG B 1 61 ? -10.375 -18.422 2.713 1 97.81 61 ARG B C 1
ATOM 2717 O O . ARG B 1 61 ? -10.719 -17.234 2.678 1 97.81 61 ARG B O 1
ATOM 2724 N N . LYS B 1 62 ? -10.484 -19.172 3.74 1 97.25 62 LYS B N 1
ATOM 2725 C CA . LYS B 1 62 ? -10.992 -18.609 4.988 1 97.25 62 LYS B CA 1
ATOM 2726 C C . LYS B 1 62 ? -10.141 -17.438 5.441 1 97.25 62 LYS B C 1
ATOM 2728 O O . LYS B 1 62 ? -10.664 -16.391 5.859 1 97.25 62 LYS B O 1
ATOM 2733 N N . HIS B 1 63 ? -8.883 -17.562 5.297 1 97.56 63 HIS B N 1
ATOM 2734 C CA . HIS B 1 63 ? -7.957 -16.531 5.73 1 97.56 63 HIS B CA 1
ATOM 2735 C C . HIS B 1 63 ? -8.125 -15.258 4.902 1 97.56 63 HIS B C 1
ATOM 2737 O O . HIS B 1 63 ? -8.242 -14.164 5.457 1 97.56 63 HIS B O 1
ATOM 2743 N N . VAL B 1 64 ? -8.156 -15.367 3.576 1 97.38 64 VAL B N 1
ATOM 2744 C CA . VAL B 1 64 ? -8.18 -14.18 2.725 1 97.38 64 VAL B CA 1
ATOM 2745 C C . VAL B 1 64 ? -9.508 -13.445 2.898 1 97.38 64 VAL B C 1
ATOM 2747 O O . VAL B 1 64 ? -9.578 -12.227 2.727 1 97.38 64 VAL B O 1
ATOM 2750 N N . HIS B 1 65 ? -10.547 -14.172 3.275 1 95.81 65 HIS B N 1
ATOM 2751 C CA . HIS B 1 65 ? -11.82 -13.531 3.572 1 95.81 65 HIS B CA 1
ATOM 2752 C C . HIS B 1 65 ? -11.789 -12.836 4.93 1 95.81 65 HIS B C 1
ATOM 2754 O O . HIS B 1 65 ? -12.25 -11.703 5.066 1 95.81 65 HIS B O 1
ATOM 2760 N N . SER B 1 66 ? -11.203 -13.5 5.875 1 95.94 66 SER B N 1
ATOM 2761 C CA . SER B 1 66 ? -11.203 -12.984 7.238 1 95.94 66 SER B CA 1
ATOM 2762 C C . SER B 1 66 ? -10.352 -11.719 7.352 1 95.94 66 SER B C 1
ATOM 2764 O O . SER B 1 66 ? -10.703 -10.789 8.086 1 95.94 66 SER B O 1
ATOM 2766 N N . CYS B 1 67 ? -9.289 -11.688 6.59 1 93.5 67 CYS B N 1
ATOM 2767 C CA . CYS B 1 67 ? -8.406 -10.547 6.746 1 93.5 67 CYS B CA 1
ATOM 2768 C C . CYS B 1 67 ? -8.742 -9.453 5.738 1 93.5 67 CYS B C 1
ATOM 2770 O O . CYS B 1 67 ? -8.102 -8.398 5.715 1 93.5 67 CYS B O 1
ATOM 2772 N N . GLY B 1 68 ? -9.656 -9.734 4.848 1 92.5 68 GLY B N 1
ATOM 2773 C CA . GLY B 1 68 ? -10.195 -8.68 4.004 1 92.5 68 GLY B CA 1
ATOM 2774 C C . GLY B 1 68 ? -9.547 -8.617 2.637 1 92.5 68 GLY B C 1
ATOM 2775 O O . GLY B 1 68 ? -9.984 -7.859 1.77 1 92.5 68 GLY B O 1
ATOM 2776 N N . ILE B 1 69 ? -8.531 -9.383 2.352 1 93.75 69 ILE B N 1
ATOM 2777 C CA . ILE B 1 69 ? -7.844 -9.406 1.067 1 93.75 69 ILE B CA 1
ATOM 2778 C C . ILE B 1 69 ? -8.844 -9.68 -0.052 1 93.75 69 ILE B C 1
ATOM 2780 O O . ILE B 1 69 ? -8.766 -9.078 -1.124 1 93.75 69 ILE B O 1
ATOM 2784 N N . SER B 1 70 ? -9.742 -10.539 0.203 1 94.19 70 SER B N 1
ATOM 2785 C CA . SER B 1 70 ? -10.703 -10.961 -0.816 1 94.19 70 SER B CA 1
ATOM 2786 C C . SER B 1 70 ? -11.523 -9.773 -1.319 1 94.19 70 SER B C 1
ATOM 2788 O O . SER B 1 70 ? -12.062 -9.812 -2.428 1 94.19 70 SER B O 1
ATOM 2790 N N . LYS B 1 71 ? -11.586 -8.703 -0.581 1 92.19 71 LYS B N 1
ATOM 2791 C CA . LYS B 1 71 ? -12.406 -7.551 -0.932 1 92.19 71 LYS B CA 1
ATOM 2792 C C . LYS B 1 71 ? -11.594 -6.5 -1.68 1 92.19 71 LYS B C 1
ATOM 2794 O O . LYS B 1 71 ? -12.156 -5.594 -2.297 1 92.19 71 LYS B O 1
ATOM 2799 N N . THR B 1 72 ? -10.328 -6.66 -1.623 1 93.25 72 THR B N 1
ATOM 2800 C CA . THR B 1 72 ? -9.523 -5.551 -2.115 1 93.25 72 THR B CA 1
ATOM 2801 C C . THR B 1 72 ? -8.758 -5.953 -3.373 1 93.25 72 THR B C 1
ATOM 2803 O O . THR B 1 72 ? -8.367 -5.098 -4.168 1 93.25 72 THR B O 1
ATOM 2806 N N . ILE B 1 73 ? -8.617 -7.227 -3.6 1 97.12 73 ILE B N 1
ATOM 2807 C CA . ILE B 1 73 ? -7.898 -7.699 -4.777 1 97.12 73 ILE B CA 1
ATOM 2808 C C . ILE B 1 73 ? -8.656 -7.293 -6.039 1 97.12 73 ILE B C 1
ATOM 2810 O O . ILE B 1 73 ? -9.875 -7.461 -6.125 1 97.12 73 ILE B O 1
ATOM 2814 N N . GLU B 1 74 ? -7.879 -6.82 -7.023 1 97.12 74 GLU B N 1
ATOM 2815 C CA . GLU B 1 74 ? -8.484 -6.332 -8.258 1 97.12 74 GLU B CA 1
ATOM 2816 C C . GLU B 1 74 ? -8.281 -7.32 -9.398 1 97.12 74 GLU B C 1
ATOM 2818 O O . GLU B 1 74 ? -8.984 -7.262 -10.414 1 97.12 74 GLU B O 1
ATOM 2823 N N . LEU B 1 75 ? -7.363 -8.172 -9.281 1 98.5 75 LEU B N 1
ATOM 2824 C CA . LEU B 1 75 ? -6.973 -9.109 -10.328 1 98.5 75 LEU B CA 1
ATOM 2825 C C . LEU B 1 75 ? -6.242 -10.312 -9.727 1 98.5 75 LEU B C 1
ATOM 2827 O O . LEU B 1 75 ? -5.422 -10.156 -8.82 1 98.5 75 LEU B O 1
ATOM 2831 N N . VAL B 1 76 ? -6.617 -11.492 -10.18 1 98.81 76 VAL B N 1
ATOM 2832 C CA . VAL B 1 76 ? -5.875 -12.703 -9.852 1 98.81 76 VAL B CA 1
ATOM 2833 C C . VAL B 1 76 ? -5.09 -13.18 -11.07 1 98.81 76 VAL B C 1
ATOM 2835 O O . VAL B 1 76 ? -5.676 -13.484 -12.109 1 98.81 76 VAL B O 1
ATOM 2838 N N . ILE B 1 77 ? -3.809 -13.18 -10.938 1 98.94 77 ILE B N 1
ATOM 2839 C CA . ILE B 1 77 ? -2.934 -13.734 -11.969 1 98.94 77 ILE B CA 1
ATOM 2840 C C . 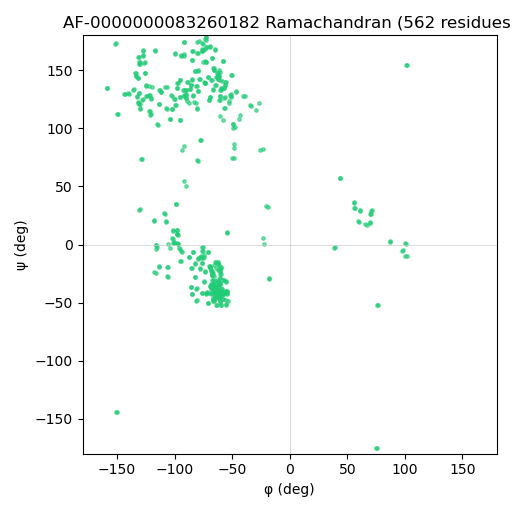ILE B 1 77 ? -2.525 -15.156 -11.586 1 98.94 77 ILE B C 1
ATOM 2842 O O . ILE B 1 77 ? -2.143 -15.414 -10.445 1 98.94 77 ILE B O 1
ATOM 2846 N N . VAL B 1 78 ? -2.594 -16.047 -12.562 1 98.81 78 VAL B N 1
ATOM 2847 C CA . VAL B 1 78 ? -2.369 -17.453 -12.227 1 98.81 78 VAL B CA 1
ATOM 2848 C C . VAL B 1 78 ? -1.456 -18.094 -13.266 1 98.81 78 VAL B C 1
ATOM 2850 O O . VAL B 1 78 ? -1.586 -17.828 -14.461 1 98.81 78 VAL B O 1
ATOM 2853 N N . SER B 1 79 ? -0.431 -18.844 -12.75 1 98.75 79 SER B N 1
ATOM 2854 C CA . SER B 1 79 ? 0.328 -19.719 -13.633 1 98.75 79 SER B CA 1
ATOM 2855 C C . SER B 1 79 ? -0.578 -20.766 -14.297 1 98.75 79 SER B C 1
ATOM 2857 O O . SER B 1 79 ? -1.427 -21.359 -13.633 1 98.75 79 SER B O 1
ATOM 2859 N N . PRO B 1 80 ? -0.415 -20.953 -15.586 1 98.5 80 PRO B N 1
ATOM 2860 C CA . PRO B 1 80 ? -1.291 -21.906 -16.266 1 98.5 80 PRO B CA 1
ATOM 2861 C C . PRO B 1 80 ? -0.858 -23.359 -16.062 1 98.5 80 PRO B C 1
ATOM 2863 O O . PRO B 1 80 ? -0.4 -24.016 -17 1 98.5 80 PRO B O 1
ATOM 2866 N N . LEU B 1 81 ? -1.023 -23.891 -14.945 1 98.38 81 LEU B N 1
ATOM 2867 C CA . LEU B 1 81 ? -0.947 -25.281 -14.555 1 98.38 81 LEU B CA 1
ATOM 2868 C C . LEU B 1 81 ? -2.133 -25.672 -13.68 1 98.38 81 LEU B C 1
ATOM 2870 O O . LEU B 1 81 ? -2.654 -24.844 -12.93 1 98.38 81 LEU B O 1
ATOM 2874 N N . LEU B 1 82 ? -2.562 -26.859 -13.781 1 98.38 82 LEU B N 1
ATOM 2875 C CA . LEU B 1 82 ? -3.793 -27.312 -13.148 1 98.38 82 LEU B CA 1
ATOM 2876 C C . LEU B 1 82 ? -3.764 -27.031 -11.648 1 98.38 82 LEU B C 1
ATOM 2878 O O . LEU B 1 82 ? -4.715 -26.469 -11.102 1 98.38 82 LEU B O 1
ATOM 2882 N N . ARG B 1 83 ? -2.699 -27.359 -10.961 1 98 83 ARG B N 1
ATOM 2883 C CA . ARG B 1 83 ? -2.611 -27.203 -9.508 1 98 83 ARG B CA 1
ATOM 2884 C C . ARG B 1 83 ? -2.672 -25.734 -9.109 1 98 83 ARG B C 1
ATOM 2886 O O . ARG B 1 83 ? -3.236 -25.391 -8.07 1 98 83 ARG B O 1
ATOM 2893 N N . THR B 1 84 ? -2.064 -24.812 -9.891 1 98.75 84 THR B N 1
ATOM 2894 C CA . THR B 1 84 ? -2.102 -23.391 -9.594 1 98.75 84 THR B CA 1
ATOM 2895 C C . THR B 1 84 ? -3.492 -22.812 -9.867 1 98.75 84 THR B C 1
ATOM 2897 O O . THR B 1 84 ? -4.004 -22.031 -9.07 1 98.75 84 THR B O 1
ATOM 2900 N N . MET B 1 85 ? -4.086 -23.219 -10.969 1 98.88 85 MET B N 1
ATOM 2901 C CA . MET B 1 85 ? -5.422 -22.734 -11.289 1 98.88 85 MET B CA 1
ATOM 2902 C C . MET B 1 85 ? -6.445 -23.219 -10.273 1 98.88 85 MET B C 1
ATOM 2904 O O . MET B 1 85 ? -7.301 -22.453 -9.828 1 98.88 85 MET B O 1
ATOM 2908 N N . GLN B 1 86 ? -6.34 -24.469 -9.859 1 98.69 86 GLN B N 1
ATOM 2909 C CA . GLN B 1 86 ? -7.207 -25 -8.812 1 98.69 86 GLN B CA 1
ATOM 2910 C C . GLN B 1 86 ? -7.023 -24.219 -7.508 1 98.69 86 GLN B C 1
ATOM 2912 O O . GLN B 1 86 ? -8 -23.844 -6.859 1 98.69 86 GLN B O 1
ATOM 2917 N N . THR B 1 87 ? -5.785 -23.953 -7.16 1 98.81 87 THR B N 1
ATOM 2918 C CA . THR B 1 87 ? -5.496 -23.172 -5.957 1 98.81 87 THR B CA 1
ATOM 2919 C C . THR B 1 87 ? -6.09 -21.781 -6.055 1 98.81 87 THR B C 1
ATOM 2921 O O . THR B 1 87 ? -6.719 -21.297 -5.109 1 98.81 87 THR B O 1
ATOM 2924 N N . ALA B 1 88 ? -5.902 -21.172 -7.164 1 98.88 88 ALA B N 1
ATOM 2925 C CA . ALA B 1 88 ? -6.348 -19.781 -7.367 1 98.88 88 ALA B CA 1
ATOM 2926 C C . ALA B 1 88 ? -7.867 -19.688 -7.277 1 98.88 88 ALA B C 1
ATOM 2928 O O . ALA B 1 88 ? -8.391 -18.859 -6.523 1 98.88 88 ALA B O 1
ATOM 2929 N N . VAL B 1 89 ? -8.594 -20.516 -8.031 1 98.56 89 VAL B N 1
ATOM 2930 C CA . VAL B 1 89 ? -10.047 -20.406 -8.086 1 98.56 89 VAL B CA 1
ATOM 2931 C C . VAL B 1 89 ? -10.648 -20.828 -6.746 1 98.56 89 VAL B C 1
ATOM 2933 O O . VAL B 1 89 ? -11.656 -20.281 -6.305 1 98.56 89 VAL B O 1
ATOM 2936 N N . GLY B 1 90 ? -10.039 -21.812 -6.102 1 98.06 90 GLY B N 1
ATOM 2937 C CA . GLY B 1 90 ? -10.523 -22.219 -4.797 1 98.06 90 GLY B CA 1
ATOM 2938 C C . GLY B 1 90 ? -10.344 -21.172 -3.725 1 98.06 90 GLY B C 1
ATOM 2939 O O . GLY B 1 90 ? -11.164 -21.062 -2.809 1 98.06 90 GLY B O 1
ATOM 2940 N N . THR B 1 91 ? -9.281 -20.422 -3.826 1 98.38 91 THR B N 1
ATOM 2941 C CA . THR B 1 91 ? -8.938 -19.438 -2.809 1 98.38 91 THR B CA 1
ATOM 2942 C C . THR B 1 91 ? -9.68 -18.125 -3.053 1 98.38 91 THR B C 1
ATOM 2944 O O . THR B 1 91 ? -10.242 -17.531 -2.123 1 98.38 91 THR B O 1
ATOM 2947 N N . PHE B 1 92 ? -9.758 -17.688 -4.316 1 98.31 92 PHE B N 1
ATOM 2948 C CA . PHE B 1 92 ? -10.188 -16.328 -4.609 1 98.31 92 PHE B CA 1
ATOM 2949 C C . PHE B 1 92 ? -11.492 -16.328 -5.402 1 98.31 92 PHE B C 1
ATOM 2951 O O . PHE B 1 92 ? -12 -15.273 -5.777 1 98.31 92 PHE B O 1
ATOM 2958 N N . GLY B 1 93 ? -12 -17.516 -5.695 1 97.06 93 GLY B N 1
ATOM 2959 C CA . GLY B 1 93 ? -13.203 -17.625 -6.5 1 97.06 93 GLY B CA 1
ATOM 2960 C C . GLY B 1 93 ? -14.461 -17.234 -5.75 1 97.06 93 GLY B C 1
ATOM 2961 O O . GLY B 1 93 ? -14.391 -16.766 -4.613 1 97.06 93 GLY B O 1
ATOM 2962 N N . GLY B 1 94 ? -15.586 -17.266 -6.484 1 93.12 94 GLY B N 1
ATOM 2963 C CA . GLY B 1 94 ? -16.875 -16.812 -5.957 1 93.12 94 GLY B CA 1
ATOM 2964 C C . GLY B 1 94 ? -17.547 -17.859 -5.082 1 93.12 94 GLY B C 1
ATOM 2965 O O . GLY B 1 94 ? -17 -18.938 -4.852 1 93.12 94 GLY B O 1
ATOM 2966 N N . ASP B 1 95 ? -18.672 -17.375 -4.504 1 78.81 95 ASP B N 1
ATOM 2967 C CA . ASP B 1 95 ? -19.453 -18.219 -3.611 1 78.81 95 ASP B CA 1
ATOM 2968 C C . ASP B 1 95 ? -20.266 -19.25 -4.402 1 78.81 95 ASP B C 1
ATOM 2970 O O . ASP B 1 95 ? -20.281 -19.203 -5.633 1 78.81 95 ASP B O 1
ATOM 2974 N N . GLU B 1 96 ? -20.734 -20.125 -3.609 1 65.75 96 GLU B N 1
ATOM 2975 C CA . GLU B 1 96 ? -21.484 -21.234 -4.188 1 65.75 96 GLU B CA 1
ATOM 2976 C C . GLU B 1 96 ? -22.578 -20.734 -5.121 1 65.75 96 GLU B C 1
ATOM 2978 O O . GLU B 1 96 ? -23.156 -19.656 -4.902 1 65.75 96 GLU B O 1
ATOM 2983 N N . TYR B 1 97 ? -22.531 -21.344 -6.359 1 56.5 97 TYR B N 1
ATOM 2984 C CA . TYR B 1 97 ? -23.469 -21.109 -7.453 1 56.5 97 TYR B CA 1
ATOM 2985 C C . TYR B 1 97 ? -24.906 -21.172 -6.957 1 56.5 97 TYR B C 1
ATOM 2987 O O . TYR B 1 97 ? -25.312 -22.125 -6.281 1 56.5 97 TYR B O 1
ATOM 2995 N N . LYS B 1 98 ? -25.406 -20.047 -6.793 1 54.28 98 LYS B N 1
ATOM 2996 C CA . LYS B 1 98 ? -26.859 -20.078 -6.578 1 54.28 98 LYS B CA 1
ATOM 2997 C C . LYS B 1 98 ? -27.594 -20.375 -7.879 1 54.28 98 LYS B C 1
ATOM 2999 O O . LYS B 1 98 ? -27.109 -20.047 -8.961 1 54.28 98 LYS B O 1
ATOM 3004 N N . ASP B 1 99 ? -28.594 -21.188 -7.824 1 54.75 99 ASP B N 1
ATOM 3005 C CA . ASP B 1 99 ? -29.531 -21.531 -8.891 1 54.75 99 ASP B CA 1
ATOM 3006 C C . ASP B 1 99 ? -29.891 -20.312 -9.727 1 54.75 99 ASP B C 1
ATOM 3008 O O . ASP B 1 99 ? -30.156 -19.234 -9.188 1 54.75 99 ASP B O 1
ATOM 3012 N N . GLY B 1 100 ? -29.719 -20.469 -11.133 1 60.09 100 GLY B N 1
ATOM 3013 C CA . GLY B 1 100 ? -30.25 -19.516 -12.094 1 60.09 100 GLY B CA 1
ATOM 3014 C C . GLY B 1 100 ? -29.203 -18.547 -12.609 1 60.09 100 GLY B C 1
ATOM 3015 O O . GLY B 1 100 ? -29.5 -17.672 -13.43 1 60.09 100 GLY B O 1
ATOM 3016 N N . ILE B 1 101 ? -28.109 -18.562 -12.023 1 62.38 101 ILE B N 1
ATOM 3017 C CA . ILE B 1 101 ? -27.141 -17.562 -12.477 1 62.38 101 ILE B CA 1
ATOM 3018 C C . ILE B 1 101 ? -26.453 -18.062 -13.742 1 62.38 101 ILE B C 1
ATOM 3020 O O . ILE B 1 101 ? -25.953 -19.203 -13.781 1 62.38 101 ILE B O 1
ATOM 3024 N N . ASN B 1 102 ? -26.562 -17.312 -14.797 1 75.94 102 ASN B N 1
ATOM 3025 C CA . ASN B 1 102 ? -26.062 -17.594 -16.141 1 75.94 102 ASN B CA 1
ATOM 3026 C C . ASN B 1 102 ? -24.656 -17.031 -16.328 1 75.94 102 ASN B C 1
ATOM 3028 O O . ASN B 1 102 ? -24.453 -16.109 -17.141 1 75.94 102 ASN B O 1
ATOM 3032 N N . ALA B 1 103 ? -23.672 -17.328 -15.516 1 88.25 103 ALA B N 1
ATOM 3033 C CA . ALA B 1 103 ? -22.281 -16.953 -15.758 1 88.25 103 ALA B CA 1
ATOM 3034 C C . ALA B 1 103 ? -21.375 -18.188 -15.797 1 88.25 103 ALA B C 1
ATOM 3036 O O . ALA B 1 103 ? -21.594 -19.141 -15.039 1 88.25 103 ALA B O 1
ATOM 3037 N N . PRO B 1 104 ? -20.5 -18.156 -16.781 1 94.5 104 PRO B N 1
ATOM 3038 C CA . PRO B 1 104 ? -19.578 -19.297 -16.797 1 94.5 104 PRO B CA 1
ATOM 3039 C C . PRO B 1 104 ? -18.812 -19.453 -15.492 1 94.5 104 PRO B C 1
ATOM 3041 O O . PRO B 1 104 ? -18.422 -18.453 -14.883 1 94.5 104 PRO B O 1
ATOM 3044 N N . PRO B 1 105 ? -18.625 -20.672 -15.031 1 95.81 105 PRO B N 1
ATOM 3045 C CA . PRO B 1 105 ? -17.875 -20.891 -13.789 1 95.81 105 PRO B CA 1
ATOM 3046 C C . PRO B 1 105 ? -16.375 -20.656 -13.961 1 95.81 105 PRO B C 1
ATOM 3048 O O . PRO B 1 105 ? -15.859 -20.781 -15.078 1 95.81 105 PRO B O 1
ATOM 3051 N N . LEU B 1 106 ? -15.734 -20.375 -12.922 1 97.44 106 LEU B N 1
ATOM 3052 C CA . LEU B 1 106 ? -14.273 -20.328 -12.906 1 97.44 106 LEU B CA 1
ATOM 3053 C C . LEU B 1 106 ? -13.688 -21.719 -13.094 1 97.44 106 LEU B C 1
ATOM 3055 O O . LEU B 1 106 ? -12.617 -21.859 -13.688 1 97.44 106 LEU B O 1
ATOM 3059 N N . MET B 1 107 ? -14.352 -22.688 -12.516 1 97.88 107 MET B N 1
ATOM 3060 C CA . MET B 1 107 ? -13.984 -24.094 -12.641 1 97.88 107 MET B CA 1
ATOM 3061 C C . MET B 1 107 ? -15.219 -24.984 -12.711 1 97.88 107 MET B C 1
ATOM 3063 O O . MET B 1 107 ? -16.141 -24.844 -11.898 1 97.88 107 MET B O 1
ATOM 3067 N N . VAL B 1 108 ? -15.289 -25.875 -13.688 1 96.94 108 VAL B N 1
ATOM 3068 C CA . VAL B 1 108 ? -16.406 -26.812 -13.766 1 96.94 108 VAL B CA 1
ATOM 3069 C C . VAL B 1 108 ? -16.234 -27.906 -12.703 1 96.94 108 VAL B C 1
ATOM 3071 O O . VAL B 1 108 ? -15.172 -28.016 -12.078 1 96.94 108 VAL B O 1
ATOM 3074 N N . ALA B 1 109 ? -17.234 -28.625 -12.5 1 96.12 109 ALA B N 1
ATOM 3075 C CA . ALA B 1 109 ? -17.203 -29.656 -11.461 1 96.12 109 ALA B CA 1
ATOM 3076 C C . ALA B 1 109 ? -16.234 -30.781 -11.82 1 96.12 109 ALA B C 1
ATOM 3078 O O . ALA B 1 109 ? -16.062 -31.109 -12.992 1 96.12 109 ALA B O 1
ATOM 3079 N N . ASN B 1 110 ? -15.523 -31.281 -10.789 1 96.5 110 ASN B N 1
ATOM 3080 C CA . ASN B 1 110 ? -14.75 -32.5 -10.836 1 96.5 110 ASN B CA 1
ATOM 3081 C C . ASN B 1 110 ? -13.508 -32.375 -11.711 1 96.5 110 ASN B C 1
ATOM 3083 O O . ASN B 1 110 ? -13.062 -33.344 -12.336 1 96.5 110 ASN B O 1
ATOM 3087 N N . VAL B 1 111 ? -13.039 -31.203 -11.836 1 96.25 111 VAL B N 1
ATOM 3088 C CA . VAL B 1 111 ? -11.812 -30.984 -12.594 1 96.25 111 VAL B CA 1
ATOM 3089 C C . VAL B 1 111 ? -10.664 -31.75 -11.953 1 96.25 111 VAL B C 1
ATOM 3091 O O . VAL B 1 111 ? -10.469 -31.703 -10.742 1 96.25 111 VAL B O 1
ATOM 3094 N N . GLY B 1 112 ? -9.883 -32.469 -12.805 1 91.81 112 GLY B N 1
ATOM 3095 C CA . GLY B 1 112 ? -8.742 -33.25 -12.336 1 91.81 112 GLY B CA 1
ATOM 3096 C C . GLY B 1 112 ? -9.141 -34.438 -11.461 1 91.81 112 GLY B C 1
ATOM 3097 O O . GLY B 1 112 ? -8.336 -34.906 -10.664 1 91.81 112 GLY B O 1
ATOM 3098 N N . GLY B 1 113 ? -10.391 -34.812 -11.516 1 91.12 113 GLY B N 1
ATOM 3099 C CA . GLY B 1 113 ? -10.867 -35.875 -10.664 1 91.12 113 GLY B CA 1
ATOM 3100 C C . GLY B 1 113 ? -10.945 -35.5 -9.195 1 91.12 113 GLY B C 1
ATOM 3101 O O . GLY B 1 113 ? -10.688 -36.312 -8.312 1 91.12 113 GLY B O 1
ATOM 3102 N N . SER B 1 114 ? -11.164 -34.25 -8.875 1 89.69 114 SER B N 1
ATOM 3103 C CA . SER B 1 114 ? -11.086 -33.719 -7.531 1 89.69 114 SER B CA 1
ATOM 3104 C C . SER B 1 114 ? -12.375 -33.969 -6.75 1 89.69 114 SER B C 1
ATOM 3106 O O . SER B 1 114 ? -12.406 -33.812 -5.527 1 89.69 114 SER B O 1
ATOM 3108 N N . ASN B 1 115 ? -13.508 -34.312 -7.344 1 91.25 115 ASN B N 1
ATOM 3109 C CA . ASN B 1 115 ? -14.828 -34.406 -6.738 1 91.25 115 ASN B CA 1
ATOM 3110 C C . ASN B 1 115 ? -15.273 -33.062 -6.148 1 91.25 115 ASN B C 1
ATOM 3112 O O . ASN B 1 115 ? -16.094 -33.031 -5.234 1 91.25 115 ASN B O 1
ATOM 3116 N N . HIS B 1 116 ? -14.688 -32.062 -6.574 1 93.62 116 HIS B N 1
ATOM 3117 C CA . HIS B 1 116 ? -15.047 -30.719 -6.148 1 93.62 116 HIS B CA 1
ATOM 3118 C C . HIS B 1 116 ? -16.188 -30.156 -6.996 1 93.62 116 HIS B C 1
ATOM 3120 O O . HIS B 1 116 ? -16.203 -30.344 -8.219 1 93.62 116 HIS B O 1
ATOM 3126 N N . PRO B 1 117 ? -17.156 -29.5 -6.348 1 93.88 117 PRO B N 1
ATOM 3127 C CA . PRO B 1 117 ? -18.188 -28.828 -7.148 1 93.88 117 PRO B CA 1
ATOM 3128 C C . PRO B 1 117 ? -17.641 -27.688 -7.992 1 93.88 117 PRO B C 1
ATOM 3130 O O . PRO B 1 117 ? -16.484 -27.297 -7.828 1 93.88 117 PRO B O 1
ATOM 3133 N N . ALA B 1 118 ? -18.469 -27.219 -8.922 1 95.19 118 ALA B N 1
ATOM 3134 C CA . ALA B 1 118 ? -18.094 -26.062 -9.727 1 95.19 118 ALA B CA 1
ATOM 3135 C C . ALA B 1 118 ? -17.859 -24.828 -8.852 1 95.19 118 ALA B C 1
ATOM 3137 O O . ALA B 1 118 ? -18.453 -24.703 -7.777 1 95.19 118 ALA B O 1
ATOM 3138 N N . ILE B 1 119 ? -16.984 -23.984 -9.266 1 96.06 119 ILE B N 1
ATOM 3139 C CA . ILE B 1 119 ? -16.688 -22.75 -8.555 1 96.06 119 ILE B CA 1
ATOM 3140 C C . ILE B 1 119 ? -17.172 -21.562 -9.375 1 96.06 119 ILE B C 1
ATOM 3142 O O . ILE B 1 119 ? -16.828 -21.422 -10.547 1 96.06 119 ILE B O 1
ATOM 3146 N N . SER B 1 120 ? -17.875 -20.672 -8.758 1 94.88 120 SER B N 1
ATOM 3147 C CA . SER B 1 120 ? -18.562 -19.562 -9.414 1 94.88 120 SER B CA 1
ATOM 3148 C C . SER B 1 120 ? -17.578 -18.438 -9.734 1 94.88 120 SER B C 1
ATOM 3150 O O . SER B 1 120 ? -16.594 -18.234 -9.023 1 94.88 120 SER B O 1
ATOM 3152 N N . SER B 1 121 ? -17.906 -17.734 -10.82 1 95.31 121 SER B N 1
ATOM 3153 C CA . SER B 1 121 ? -17.141 -16.547 -11.18 1 95.31 121 SER B CA 1
ATOM 3154 C C . SER B 1 121 ? -17.828 -15.281 -10.688 1 95.31 121 SER B C 1
ATOM 3156 O O . SER B 1 121 ? -17.406 -14.172 -11.023 1 95.31 121 SER B O 1
ATOM 3158 N N . LEU B 1 122 ? -18.828 -15.461 -9.906 1 92.38 122 LEU B N 1
ATOM 3159 C CA . LEU B 1 122 ? -19.578 -14.305 -9.453 1 92.38 122 LEU B CA 1
ATOM 3160 C C . LEU B 1 122 ? -18.938 -13.68 -8.227 1 92.38 122 LEU B C 1
ATOM 3162 O O . LEU B 1 122 ? -18.438 -14.391 -7.344 1 92.38 122 LEU B O 1
ATOM 3166 N N . HIS B 1 123 ? -18.969 -12.367 -8.18 1 91.31 123 HIS B N 1
ATOM 3167 C CA . HIS B 1 123 ? -18.516 -11.578 -7.035 1 91.31 123 HIS B CA 1
ATOM 3168 C C . HIS B 1 123 ? -17.078 -11.914 -6.664 1 91.31 123 HIS B C 1
ATOM 3170 O O . HIS B 1 123 ? -16.766 -12.125 -5.488 1 91.31 123 HIS B O 1
ATOM 3176 N N . CYS B 1 124 ? -16.297 -12.164 -7.602 1 94.62 124 CYS B N 1
ATOM 3177 C CA . CYS B 1 124 ? -14.859 -12.352 -7.418 1 94.62 124 CYS B CA 1
ATOM 3178 C C . CYS B 1 124 ? -14.07 -11.523 -8.43 1 94.62 124 CYS B C 1
ATOM 3180 O O . CYS B 1 124 ? -14.641 -11 -9.391 1 94.62 124 CYS B O 1
ATOM 3182 N N . PRO B 1 125 ? -12.828 -11.289 -8.188 1 96.75 125 PRO B N 1
ATOM 3183 C CA . PRO B 1 125 ? -12.023 -10.562 -9.164 1 96.75 125 PRO B CA 1
ATOM 3184 C C . PRO B 1 125 ? -11.805 -11.344 -10.453 1 96.75 125 PRO B C 1
ATOM 3186 O O . PRO B 1 125 ? -12.039 -12.555 -10.492 1 96.75 125 PRO B O 1
ATOM 3189 N N . PRO B 1 126 ? -11.445 -10.633 -11.523 1 98.12 126 PRO B N 1
ATOM 3190 C CA . PRO B 1 126 ? -11.102 -11.344 -12.758 1 98.12 126 PRO B CA 1
ATOM 3191 C C . PRO B 1 126 ? -9.836 -12.188 -12.617 1 98.12 126 PRO B C 1
AT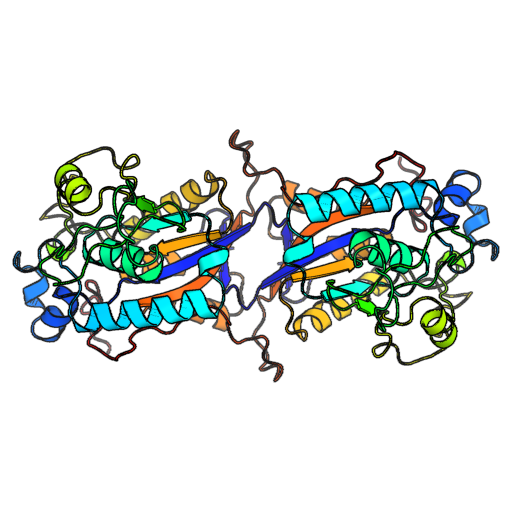OM 3193 O O . PRO B 1 126 ? -8.961 -11.859 -11.805 1 98.12 126 PRO B O 1
ATOM 3196 N N . PHE B 1 127 ? -9.805 -13.273 -13.383 1 98.75 127 PHE B N 1
ATOM 3197 C CA . PHE B 1 127 ? -8.672 -14.18 -13.406 1 98.75 127 PHE B CA 1
ATOM 3198 C C . PHE B 1 127 ? -7.969 -14.141 -14.758 1 98.75 127 PHE B C 1
ATOM 3200 O O . PHE B 1 127 ? -8.625 -14.172 -15.805 1 98.75 127 PHE B O 1
ATOM 3207 N N . LEU B 1 128 ? -6.652 -14.039 -14.727 1 98.88 128 LEU B N 1
ATOM 3208 C CA . LEU B 1 128 ? -5.84 -13.977 -15.938 1 98.88 128 LEU B CA 1
ATOM 3209 C C . LEU B 1 128 ? -4.68 -14.961 -15.867 1 98.88 128 LEU B C 1
ATOM 3211 O O . LEU B 1 128 ? -3.887 -14.93 -14.922 1 98.88 128 LEU B O 1
ATOM 3215 N N . ALA B 1 129 ? -4.625 -15.891 -16.828 1 98.88 129 ALA B N 1
ATOM 3216 C CA . ALA B 1 129 ? -3.508 -16.828 -16.906 1 98.88 129 ALA B CA 1
ATOM 3217 C C . ALA B 1 129 ? -2.324 -16.219 -17.641 1 98.88 129 ALA B C 1
ATOM 3219 O O . ALA B 1 129 ? -2.48 -15.688 -18.75 1 98.88 129 ALA B O 1
ATOM 3220 N N . VAL B 1 130 ? -1.159 -16.281 -17.016 1 98.62 130 VAL B N 1
ATOM 3221 C CA . VAL B 1 130 ? 0.036 -15.656 -17.578 1 98.62 130 VAL B CA 1
ATOM 3222 C C . VAL B 1 130 ? 1.201 -16.641 -17.516 1 98.62 130 VAL B C 1
ATOM 3224 O O . VAL B 1 130 ? 1.574 -17.109 -16.438 1 98.62 130 VAL B O 1
ATOM 3227 N N . GLU B 1 131 ? 1.881 -16.906 -18.578 1 98.06 131 GLU B N 1
ATOM 3228 C CA . GLU B 1 131 ? 2.914 -17.938 -18.672 1 98.06 131 GLU B CA 1
ATOM 3229 C C . GLU B 1 131 ? 4.215 -17.469 -18.031 1 98.06 131 GLU B C 1
ATOM 3231 O O . GLU B 1 131 ? 5.059 -18.281 -17.656 1 98.06 131 GLU B O 1
ATOM 3236 N N . LEU B 1 132 ? 4.344 -16.172 -17.906 1 98.06 132 LEU B N 1
ATOM 3237 C CA . LEU B 1 132 ? 5.59 -15.617 -17.375 1 98.06 132 LEU B CA 1
ATOM 3238 C C . LEU B 1 132 ? 5.797 -16.047 -15.93 1 98.06 132 LEU B C 1
ATOM 3240 O O . LEU B 1 132 ? 6.918 -15.984 -15.414 1 98.06 132 LEU B O 1
ATOM 3244 N N . CYS B 1 133 ? 4.742 -16.469 -15.234 1 98.19 133 CYS B N 1
ATOM 3245 C CA . CYS B 1 133 ? 4.895 -16.828 -13.828 1 98.19 133 CYS B CA 1
ATOM 3246 C C . CYS B 1 133 ? 4.785 -18.344 -13.641 1 98.19 133 CYS B C 1
ATOM 3248 O O . CYS B 1 133 ? 4.438 -18.812 -12.555 1 98.19 133 CYS B O 1
ATOM 3250 N N . ARG B 1 134 ? 5.098 -19.109 -14.633 1 97.69 134 ARG B N 1
ATOM 3251 C CA . ARG B 1 134 ? 5.074 -20.562 -14.562 1 97.69 134 ARG B CA 1
ATOM 3252 C C . ARG B 1 134 ? 6.227 -21.094 -13.711 1 97.69 134 ARG B C 1
ATOM 3254 O O . ARG B 1 134 ? 7.145 -20.344 -13.367 1 97.69 134 ARG B O 1
ATOM 3261 N N . GLU B 1 135 ? 6.145 -22.391 -13.438 1 94.5 135 GLU B N 1
ATOM 3262 C CA . GLU B 1 135 ? 7.238 -23.125 -12.805 1 94.5 135 GLU B CA 1
ATOM 3263 C C . GLU B 1 135 ? 8.43 -23.266 -13.742 1 94.5 135 GLU B C 1
ATOM 3265 O O . GLU B 1 135 ? 8.352 -22.891 -14.914 1 94.5 135 GLU B O 1
ATOM 3270 N N . ARG B 1 136 ? 9.547 -23.75 -13.141 1 94.38 136 ARG B N 1
ATOM 3271 C CA . ARG B 1 136 ? 10.695 -24.062 -13.992 1 94.38 136 ARG B CA 1
ATOM 3272 C C . ARG B 1 136 ? 10.273 -24.859 -15.211 1 94.38 136 ARG B C 1
ATOM 3274 O O . ARG B 1 136 ? 9.586 -25.875 -15.086 1 94.38 136 ARG B O 1
ATOM 3281 N N . LEU B 1 137 ? 10.719 -24.453 -16.312 1 94.94 137 LEU B N 1
ATOM 3282 C CA . LEU B 1 137 ? 10.281 -25.047 -17.562 1 94.94 137 LEU B CA 1
ATOM 3283 C C . LEU B 1 137 ? 11.156 -26.234 -17.953 1 94.94 137 LEU B C 1
ATOM 3285 O O . LEU B 1 137 ? 12.375 -26.219 -17.719 1 94.94 137 LEU B O 1
ATOM 3289 N N . GLY B 1 138 ? 10.516 -27.297 -18.469 1 93.19 138 GLY B N 1
ATOM 3290 C CA . GLY B 1 138 ? 11.242 -28.344 -19.172 1 93.19 138 GLY B CA 1
ATOM 3291 C C . GLY B 1 138 ? 11.461 -29.578 -18.328 1 93.19 138 GLY B C 1
ATOM 3292 O O . GLY B 1 138 ? 11.367 -29.531 -17.109 1 93.19 138 GLY B O 1
ATOM 3293 N N . VAL B 1 139 ? 11.617 -30.672 -18.938 1 91.56 139 VAL B N 1
ATOM 3294 C CA . VAL B 1 139 ? 12.133 -31.953 -18.469 1 91.56 139 VAL B CA 1
ATOM 3295 C C . VAL B 1 139 ? 11.07 -32.656 -17.625 1 91.56 139 VAL B C 1
ATOM 3297 O O . VAL B 1 139 ? 10.688 -33.781 -17.938 1 91.56 139 VAL B O 1
ATOM 3300 N N . HIS B 1 140 ? 10.492 -32 -16.609 1 91.94 140 HIS B N 1
ATOM 3301 C CA . HIS B 1 140 ? 9.531 -32.688 -15.719 1 91.94 140 HIS B CA 1
ATOM 3302 C C . HIS B 1 140 ? 8.109 -32.562 -16.266 1 91.94 140 HIS B C 1
ATOM 3304 O O . HIS B 1 140 ? 7.59 -31.438 -16.391 1 91.94 140 HIS B O 1
ATOM 3310 N N . PRO B 1 141 ? 7.465 -33.656 -16.484 1 93.62 141 PRO B N 1
ATOM 3311 C CA . PRO B 1 141 ? 6.109 -33.625 -17.031 1 93.62 141 PRO B CA 1
ATOM 3312 C C . PRO B 1 141 ? 5.129 -32.875 -16.141 1 93.62 141 PRO B C 1
ATOM 3314 O O . PRO B 1 141 ? 4.164 -32.281 -16.641 1 93.62 141 PRO B O 1
ATOM 3317 N N . CYS B 1 142 ? 5.383 -32.875 -14.828 1 93.19 142 CYS B N 1
ATOM 3318 C CA . CYS B 1 142 ? 4.508 -32.125 -13.93 1 93.19 142 CYS B CA 1
ATOM 3319 C C . CYS B 1 142 ? 4.578 -30.641 -14.203 1 93.19 142 CYS B C 1
ATOM 3321 O O . CYS B 1 142 ? 3.709 -29.875 -13.773 1 93.19 142 CYS B O 1
ATOM 3323 N N . ASP B 1 143 ? 5.562 -30.219 -14.93 1 94.06 143 ASP B N 1
ATOM 3324 C CA . ASP B 1 143 ? 5.738 -28.797 -15.234 1 94.06 143 ASP B CA 1
ATOM 3325 C C . ASP B 1 143 ? 5.273 -28.484 -16.656 1 94.06 143 ASP B C 1
ATOM 3327 O O . ASP B 1 143 ? 5.465 -27.375 -17.141 1 94.06 143 ASP B O 1
ATOM 3331 N N . LYS B 1 144 ? 4.703 -29.469 -17.328 1 95.88 144 LYS B N 1
ATOM 3332 C CA . LYS B 1 144 ? 4.098 -29.281 -18.641 1 95.88 144 LYS B CA 1
ATOM 3333 C C . LYS B 1 144 ? 2.607 -28.969 -18.531 1 95.88 144 LYS B C 1
ATOM 3335 O O . LYS B 1 144 ? 1.893 -29.609 -17.75 1 95.88 144 LYS B O 1
ATOM 3340 N N . ARG B 1 145 ? 2.199 -27.984 -19.25 1 97.38 145 ARG B N 1
ATOM 3341 C CA . ARG B 1 145 ? 0.78 -27.656 -19.172 1 97.38 145 ARG B CA 1
ATOM 3342 C C . ARG B 1 145 ? -0 -28.344 -20.297 1 97.38 145 ARG B C 1
ATOM 3344 O O . ARG B 1 145 ? 0.583 -28.766 -21.297 1 97.38 145 ARG B O 1
ATOM 3351 N N . ARG B 1 146 ? -1.343 -28.406 -20.109 1 97.5 146 ARG B N 1
ATOM 3352 C CA . ARG B 1 146 ? -2.266 -28.828 -21.156 1 97.5 146 ARG B CA 1
ATOM 3353 C C . ARG B 1 146 ? -2.465 -27.734 -22.203 1 97.5 146 ARG B C 1
ATOM 3355 O O . ARG B 1 146 ? -1.919 -26.641 -22.062 1 97.5 146 ARG B O 1
ATOM 3362 N N . SER B 1 147 ? -3.203 -28.094 -23.328 1 98.38 147 SER B N 1
ATOM 3363 C CA . SER B 1 147 ? -3.551 -27.062 -24.281 1 98.38 147 SER B CA 1
ATOM 3364 C C . SER B 1 147 ? -4.508 -26.047 -23.672 1 98.38 147 SER B C 1
ATOM 3366 O O . SER B 1 147 ? -5.27 -26.359 -22.766 1 98.38 147 SER B O 1
ATOM 3368 N N . ILE B 1 148 ? -4.414 -24.844 -24.203 1 98.62 148 ILE B N 1
ATOM 3369 C CA . ILE B 1 148 ? -5.301 -23.797 -23.719 1 98.62 148 ILE B CA 1
ATOM 3370 C C . ILE B 1 148 ? -6.754 -24.156 -24.031 1 98.62 148 ILE B C 1
ATOM 3372 O O . ILE B 1 148 ? -7.652 -23.875 -23.234 1 98.62 148 ILE B O 1
ATOM 3376 N N . SER B 1 149 ? -6.996 -24.781 -25.141 1 98.5 149 SER B N 1
ATOM 3377 C CA . SER B 1 149 ? -8.336 -25.25 -25.5 1 98.5 149 SER B CA 1
ATOM 3378 C C . SER B 1 149 ? -8.891 -26.188 -24.438 1 98.5 149 SER B C 1
ATOM 3380 O O . SER B 1 149 ? -10.062 -26.078 -24.062 1 98.5 149 SER B O 1
ATOM 3382 N N . GLU B 1 150 ? -8.055 -27.062 -23.938 1 98.31 150 GLU B N 1
ATOM 3383 C CA . GLU B 1 150 ? -8.477 -27.953 -22.859 1 98.31 150 GLU B CA 1
ATOM 3384 C C . GLU B 1 150 ? -8.758 -27.172 -21.578 1 98.31 150 GLU B C 1
ATOM 3386 O O . GLU B 1 150 ? -9.773 -27.391 -20.922 1 98.31 150 GLU B O 1
ATOM 3391 N N . TYR B 1 151 ? -7.852 -26.266 -21.25 1 98.62 151 TYR B N 1
ATOM 3392 C CA . TYR B 1 151 ? -8.023 -25.469 -20.031 1 98.62 151 TYR B CA 1
ATOM 3393 C C . TYR B 1 151 ? -9.312 -24.672 -20.078 1 98.62 151 TYR B C 1
ATOM 3395 O O . TYR B 1 151 ? -10.008 -24.531 -19.062 1 98.62 151 TYR B O 1
ATOM 3403 N N . ARG B 1 152 ? -9.703 -24.141 -21.219 1 98.44 152 ARG B N 1
ATOM 3404 C CA . ARG B 1 152 ? -10.898 -23.312 -21.375 1 98.44 152 ARG B CA 1
ATOM 3405 C C . ARG B 1 152 ? -12.156 -24.109 -21.031 1 98.44 152 ARG B C 1
ATOM 3407 O O . ARG B 1 152 ? -13.133 -23.547 -20.531 1 98.44 152 ARG B O 1
ATOM 3414 N N . THR B 1 153 ? -12.094 -25.359 -21.297 1 98.19 153 THR B N 1
ATOM 3415 C CA . THR B 1 153 ? -13.234 -26.203 -20.984 1 98.19 153 THR B CA 1
ATOM 3416 C C . THR B 1 153 ? -13.312 -26.453 -19.484 1 98.19 153 THR B C 1
ATOM 3418 O O . THR B 1 153 ? -14.406 -26.578 -18.922 1 98.19 153 THR B O 1
ATOM 3421 N N . LEU B 1 154 ? -12.211 -26.5 -18.812 1 98.44 154 LEU B N 1
ATOM 3422 C CA . LEU B 1 154 ? -12.133 -26.812 -17.391 1 98.44 154 LEU B CA 1
ATOM 3423 C C . LEU B 1 154 ? -12.336 -25.547 -16.547 1 98.44 154 LEU B C 1
ATOM 3425 O O . LEU B 1 154 ? -12.938 -25.594 -15.477 1 98.44 154 LEU B O 1
ATOM 3429 N N . PHE B 1 155 ? -11.812 -24.438 -17.062 1 98.56 155 PHE B N 1
ATOM 3430 C CA . PHE B 1 155 ? -11.852 -23.141 -16.391 1 98.56 155 PHE B CA 1
ATOM 3431 C C . PHE B 1 155 ? -12.398 -22.062 -17.328 1 98.56 155 PHE B C 1
ATOM 3433 O O . PHE B 1 155 ? -11.695 -21.109 -17.672 1 98.56 155 PHE B O 1
ATOM 3440 N N . PRO B 1 156 ? -13.664 -22.062 -17.578 1 98.06 156 PRO B N 1
ATOM 3441 C CA . PRO B 1 156 ? -14.227 -21.234 -18.641 1 98.06 156 PRO B CA 1
ATOM 3442 C C . PRO B 1 156 ? -14.125 -19.734 -18.328 1 98.06 156 PRO B C 1
ATOM 3444 O O . PRO B 1 156 ? -14.086 -18.922 -19.25 1 98.06 156 PRO B O 1
ATOM 3447 N N . ALA B 1 157 ? -14.039 -19.375 -17.062 1 98.19 157 ALA B N 1
ATOM 3448 C CA . ALA B 1 157 ? -14.078 -17.953 -16.734 1 98.19 157 ALA B CA 1
ATOM 3449 C C . ALA B 1 157 ? -12.672 -17.422 -16.453 1 98.19 157 ALA B C 1
ATOM 3451 O O . ALA B 1 157 ? -12.508 -16.266 -16.094 1 98.19 157 ALA B O 1
ATOM 3452 N N . ILE B 1 158 ? -11.648 -18.219 -16.547 1 98.69 158 ILE B N 1
ATOM 3453 C CA . ILE B 1 158 ? -10.281 -17.703 -16.531 1 98.69 158 ILE B CA 1
ATOM 3454 C C . ILE B 1 158 ? -9.93 -17.156 -17.922 1 98.69 158 ILE B C 1
ATOM 3456 O O . ILE B 1 158 ? -10.25 -17.75 -18.938 1 98.69 158 ILE B O 1
ATOM 3460 N N . ASP B 1 159 ? -9.383 -15.984 -17.922 1 98.88 159 ASP B N 1
ATOM 3461 C CA . ASP B 1 159 ? -8.938 -15.367 -19.172 1 98.88 159 ASP B CA 1
ATOM 3462 C C . ASP B 1 159 ? -7.578 -15.914 -19.609 1 98.88 159 ASP B C 1
ATOM 3464 O O . ASP B 1 159 ? -6.578 -15.719 -18.906 1 98.88 159 ASP B O 1
ATOM 3468 N N . PHE B 1 160 ? -7.516 -16.578 -20.766 1 98.62 160 PHE B N 1
ATOM 3469 C CA . PHE B 1 160 ? -6.281 -17.156 -21.281 1 98.62 160 PHE B CA 1
ATOM 3470 C C . PHE B 1 160 ? -5.762 -16.344 -22.469 1 98.62 160 PHE B C 1
ATOM 3472 O O . PHE B 1 160 ? -4.914 -16.812 -23.234 1 98.62 160 PHE B O 1
ATOM 3479 N N . SER B 1 161 ? -6.195 -15.109 -22.625 1 97.88 161 SER B N 1
ATOM 3480 C CA . SER B 1 161 ? -5.945 -14.312 -23.812 1 97.88 161 SER B CA 1
ATOM 3481 C C . SER B 1 161 ? -4.477 -13.922 -23.922 1 97.88 161 SER B C 1
ATOM 3483 O O . SER B 1 161 ? -3.992 -13.594 -25 1 97.88 161 SER B O 1
ATOM 3485 N N . MET B 1 162 ? -3.729 -13.984 -22.844 1 96.56 162 MET B N 1
ATOM 3486 C CA . MET B 1 162 ? -2.326 -13.578 -22.844 1 96.56 162 MET B CA 1
ATOM 3487 C C . MET B 1 162 ? -1.428 -14.711 -23.328 1 96.56 162 MET B C 1
ATOM 3489 O O . MET B 1 162 ? -0.219 -14.531 -23.484 1 96.56 162 MET B O 1
ATOM 3493 N N . ILE B 1 163 ? -1.967 -15.852 -23.531 1 97.94 163 ILE B N 1
ATOM 3494 C CA . ILE B 1 163 ? -1.188 -17 -23.953 1 97.94 163 ILE B CA 1
ATOM 3495 C C . ILE B 1 163 ? -1.333 -17.188 -25.469 1 97.94 163 ILE B C 1
ATOM 3497 O O . ILE B 1 163 ? -2.432 -17.453 -25.969 1 97.94 163 ILE B O 1
ATOM 3501 N N . GLU B 1 164 ? -0.267 -17.125 -26.172 1 95.94 164 GLU B N 1
ATOM 3502 C CA . GLU B 1 164 ? -0.27 -17.031 -27.625 1 95.94 164 GLU B CA 1
ATOM 3503 C C . GLU B 1 164 ? -0.47 -18.406 -28.25 1 95.94 164 GLU B C 1
ATOM 3505 O O . GLU B 1 164 ? -1.179 -18.547 -29.25 1 95.94 164 GLU B O 1
ATOM 3510 N N . ASN B 1 165 ? 0.119 -19.438 -27.672 1 97.69 165 ASN B N 1
ATOM 3511 C CA . ASN B 1 165 ? 0.113 -20.766 -28.281 1 97.69 165 ASN B CA 1
ATOM 3512 C C . ASN B 1 165 ? -0.827 -21.703 -27.547 1 97.69 165 ASN B C 1
ATOM 3514 O O . ASN B 1 165 ? -0.782 -21.812 -26.328 1 97.69 165 ASN B O 1
ATOM 3518 N N . ASP B 1 166 ? -1.591 -22.438 -28.266 1 98.31 166 ASP B N 1
ATOM 3519 C CA . ASP B 1 166 ? -2.504 -23.406 -27.672 1 98.31 166 ASP B CA 1
ATOM 3520 C C . ASP B 1 166 ? -1.734 -24.531 -26.984 1 98.31 166 ASP B C 1
ATOM 3522 O O . ASP B 1 166 ? -1.985 -24.844 -25.828 1 98.31 166 ASP B O 1
ATOM 3526 N N . ASN B 1 167 ? -0.745 -25.062 -27.703 1 97.62 167 ASN B N 1
ATOM 3527 C CA . ASN B 1 167 ? 0.086 -26.125 -27.125 1 97.62 167 ASN B CA 1
ATOM 3528 C C . ASN B 1 167 ? 1.227 -25.547 -26.297 1 97.62 167 ASN B C 1
ATOM 3530 O O . ASN B 1 167 ? 1.579 -24.375 -26.453 1 97.62 167 ASN B O 1
ATOM 3534 N N . ASP B 1 168 ? 1.742 -26.359 -25.406 1 97.56 168 ASP B N 1
ATOM 3535 C CA . ASP B 1 168 ? 2.846 -25.922 -24.562 1 97.56 168 ASP B CA 1
ATOM 3536 C C . ASP B 1 168 ? 4.168 -25.938 -25.312 1 97.56 168 ASP B C 1
ATOM 3538 O O . ASP B 1 168 ? 4.941 -26.906 -25.203 1 97.56 168 ASP B O 1
ATOM 3542 N N . VAL B 1 169 ? 4.508 -24.844 -25.953 1 96.12 169 VAL B N 1
ATOM 3543 C CA . VAL B 1 169 ? 5.711 -24.797 -26.766 1 96.12 169 VAL B CA 1
ATOM 3544 C C . VAL B 1 169 ? 6.91 -24.406 -25.906 1 96.12 169 VAL B C 1
ATOM 3546 O O . VAL B 1 169 ? 8.062 -24.547 -26.328 1 96.12 169 VAL B O 1
ATOM 3549 N N . MET B 1 170 ? 6.66 -23.984 -24.703 1 95.19 170 MET B N 1
ATOM 3550 C CA . MET B 1 170 ? 7.742 -23.516 -23.844 1 95.19 170 MET B CA 1
ATOM 3551 C C . MET B 1 170 ? 8.383 -24.688 -23.094 1 95.19 170 MET B C 1
ATOM 3553 O O . MET B 1 170 ? 9.484 -24.562 -22.562 1 95.19 170 MET B O 1
ATOM 3557 N N . TRP B 1 171 ? 7.703 -25.812 -22.969 1 95.31 171 TRP B N 1
ATOM 3558 C CA . TRP B 1 171 ? 8.203 -27 -22.297 1 95.31 171 TRP B CA 1
ATOM 3559 C C . TRP B 1 171 ? 8.828 -27.969 -23.297 1 95.31 171 TRP B C 1
ATOM 3561 O O . TRP B 1 171 ? 8.203 -28.328 -24.297 1 95.31 171 TRP B O 1
ATOM 3571 N N . THR B 1 172 ? 10.086 -28.375 -23.031 1 94.19 172 THR B N 1
ATOM 3572 C CA . THR B 1 172 ? 10.758 -29.359 -23.859 1 94.19 172 THR B CA 1
ATOM 3573 C C . THR B 1 172 ? 11.359 -30.469 -22.984 1 94.19 172 THR B C 1
ATOM 3575 O O . THR B 1 172 ? 11.664 -30.25 -21.812 1 94.19 172 THR B O 1
ATOM 3578 N N . LEU B 1 173 ? 11.523 -31.562 -23.562 1 91.19 173 LEU B N 1
ATOM 3579 C CA . LEU B 1 173 ? 11.992 -32.719 -22.828 1 91.19 173 LEU B CA 1
ATOM 3580 C C . LEU B 1 173 ? 13.484 -32.594 -22.5 1 91.19 173 LEU B C 1
ATOM 3582 O O . LEU B 1 173 ? 13.953 -33.156 -21.5 1 91.19 173 LEU B O 1
ATOM 3586 N N . ASP B 1 174 ? 14.242 -31.844 -23.203 1 92 174 ASP B N 1
ATOM 3587 C CA . ASP B 1 174 ? 15.703 -31.953 -23.141 1 92 174 ASP B CA 1
ATOM 3588 C C . ASP B 1 174 ? 16.312 -30.672 -22.578 1 92 174 ASP B C 1
ATOM 3590 O O . ASP B 1 174 ? 17.547 -30.578 -22.422 1 92 174 ASP B O 1
ATOM 3594 N N . ASN B 1 175 ? 15.578 -29.719 -22.297 1 92.75 175 ASN B N 1
ATOM 3595 C CA . ASN B 1 175 ? 16.109 -28.453 -21.828 1 92.75 175 ASN B CA 1
ATOM 3596 C C . ASN B 1 175 ? 15.398 -27.969 -20.562 1 92.75 175 ASN B C 1
ATOM 3598 O O . ASN B 1 175 ? 14.188 -27.719 -20.594 1 92.75 175 ASN B O 1
ATOM 3602 N N . ARG B 1 176 ? 16.125 -27.875 -19.516 1 93.75 176 ARG B N 1
ATOM 3603 C CA . ARG B 1 176 ? 15.594 -27.375 -18.266 1 93.75 176 ARG B CA 1
ATOM 3604 C C . ARG B 1 176 ? 16.031 -25.938 -18.031 1 93.75 176 ARG B C 1
ATOM 3606 O O . ARG B 1 176 ? 17.219 -25.609 -18.125 1 93.75 176 ARG B O 1
ATOM 3613 N N . GLU B 1 177 ? 15.117 -25.109 -17.766 1 95.75 177 GLU B N 1
ATOM 3614 C CA . GLU B 1 177 ? 15.398 -23.688 -17.547 1 95.75 177 GLU B CA 1
ATOM 3615 C C . GLU B 1 177 ? 16.406 -23.5 -16.422 1 95.75 177 GLU B C 1
ATOM 3617 O O . GLU B 1 177 ? 16.297 -24.141 -15.367 1 95.75 177 GLU B O 1
ATOM 3622 N N . THR B 1 178 ? 17.406 -22.641 -16.594 1 95.75 178 THR B N 1
ATOM 3623 C CA . THR B 1 178 ? 18.391 -22.312 -15.562 1 95.75 178 THR B CA 1
ATOM 3624 C C . THR B 1 178 ? 17.828 -21.297 -14.578 1 95.75 178 THR B C 1
ATOM 3626 O O . THR B 1 178 ? 16.812 -20.672 -14.852 1 95.75 178 THR B O 1
ATOM 3629 N N . ASN B 1 179 ? 18.516 -21.188 -13.461 1 95.56 179 ASN B N 1
ATOM 3630 C CA . ASN B 1 179 ? 18.109 -20.188 -12.477 1 95.56 179 ASN B CA 1
ATOM 3631 C C . ASN B 1 179 ? 18.109 -18.781 -13.086 1 95.56 179 ASN B C 1
ATOM 3633 O O . ASN B 1 179 ? 17.172 -18.016 -12.859 1 95.56 179 ASN B O 1
ATOM 3637 N N . ASP B 1 180 ? 19.094 -18.484 -13.867 1 96.25 180 ASP B N 1
ATOM 3638 C CA . ASP B 1 180 ? 19.203 -17.172 -14.484 1 96.25 180 ASP B CA 1
ATOM 3639 C C . ASP B 1 180 ? 18.047 -16.922 -15.445 1 96.25 180 ASP B C 1
ATOM 3641 O O . ASP B 1 180 ? 17.531 -15.805 -15.539 1 96.25 180 ASP B O 1
ATOM 3645 N N . GLN B 1 181 ? 17.688 -17.938 -16.125 1 96.62 181 GLN B N 1
ATOM 3646 C CA . GLN B 1 181 ? 16.578 -17.812 -17.062 1 96.62 181 GLN B CA 1
ATOM 3647 C C . GLN B 1 181 ? 15.258 -17.594 -16.328 1 96.62 181 GLN B C 1
ATOM 3649 O O . GLN B 1 181 ? 14.414 -16.828 -16.797 1 96.62 181 GLN B O 1
ATOM 3654 N N . ILE B 1 182 ? 15.07 -18.266 -15.203 1 97.12 182 ILE B N 1
ATOM 3655 C CA . ILE B 1 182 ? 13.875 -18.062 -14.383 1 97.12 182 ILE B CA 1
ATOM 3656 C C . ILE B 1 182 ? 13.82 -16.609 -13.914 1 97.12 182 ILE B C 1
ATOM 3658 O O . ILE B 1 182 ? 12.773 -15.961 -14 1 97.12 182 ILE B O 1
ATOM 3662 N N . VAL B 1 183 ? 14.953 -16.109 -13.469 1 96.56 183 VAL B N 1
ATOM 3663 C CA . VAL B 1 183 ? 15.031 -14.734 -12.984 1 96.56 183 VAL B CA 1
ATOM 3664 C C . VAL B 1 183 ? 14.711 -13.766 -14.117 1 96.56 183 VAL B C 1
ATOM 3666 O O . VAL B 1 183 ? 13.922 -12.828 -13.93 1 96.56 183 VAL B O 1
ATOM 3669 N N . ALA B 1 184 ? 15.273 -14.039 -15.289 1 97.12 184 ALA B N 1
ATOM 3670 C CA . ALA B 1 184 ? 15.008 -13.18 -16.438 1 97.12 184 ALA B CA 1
ATOM 3671 C C . ALA B 1 184 ? 13.523 -13.172 -16.781 1 97.12 184 ALA B C 1
ATOM 3673 O O . ALA B 1 184 ? 12.945 -12.109 -17.016 1 97.12 184 ALA B O 1
ATOM 3674 N N . ARG B 1 185 ? 12.898 -14.297 -16.812 1 97.31 185 ARG B N 1
ATOM 3675 C CA . ARG B 1 185 ? 11.469 -14.414 -17.078 1 97.31 185 ARG B CA 1
ATOM 3676 C C . ARG B 1 185 ? 10.648 -13.734 -15.984 1 97.31 185 ARG B C 1
ATOM 3678 O O . ARG B 1 185 ? 9.672 -13.047 -16.281 1 97.31 185 ARG B O 1
ATOM 3685 N N . GLY B 1 186 ? 11.047 -13.93 -14.75 1 97.31 186 GLY B N 1
ATOM 3686 C CA . GLY B 1 186 ? 10.367 -13.305 -13.625 1 97.31 186 GLY B CA 1
ATOM 3687 C C . GLY B 1 186 ? 10.422 -11.789 -13.672 1 97.31 186 GLY B C 1
ATOM 3688 O O . GLY B 1 186 ? 9.43 -11.117 -13.367 1 97.31 186 GLY B O 1
ATOM 3689 N N . LEU B 1 187 ? 11.586 -11.258 -14.016 1 95.88 187 LEU B N 1
ATOM 3690 C CA . LEU B 1 187 ? 11.727 -9.812 -14.125 1 95.88 187 LEU B CA 1
ATOM 3691 C C . LEU B 1 187 ? 10.867 -9.266 -15.266 1 95.88 187 LEU B C 1
ATOM 3693 O O . LEU B 1 187 ? 10.281 -8.195 -15.148 1 95.88 187 LEU B O 1
ATOM 3697 N N . LYS B 1 188 ? 10.797 -10.008 -16.344 1 96.25 188 LYS B N 1
ATOM 3698 C CA . LYS B 1 188 ? 9.883 -9.648 -17.422 1 96.25 188 LYS B CA 1
ATOM 3699 C C . LYS B 1 188 ? 8.438 -9.633 -16.938 1 96.25 188 LYS B C 1
ATOM 3701 O O . LYS B 1 188 ? 7.668 -8.742 -17.312 1 96.25 188 LYS B O 1
ATOM 3706 N N . PHE B 1 189 ? 8.133 -10.547 -16.172 1 97.5 189 PHE B N 1
ATOM 3707 C CA . PHE B 1 189 ? 6.797 -10.641 -15.586 1 97.5 189 PHE B CA 1
ATOM 3708 C C . PHE B 1 189 ? 6.484 -9.414 -14.734 1 97.5 189 PHE B C 1
ATOM 3710 O O . PHE B 1 189 ? 5.434 -8.797 -14.898 1 97.5 189 PHE B O 1
ATOM 3717 N N . LEU B 1 190 ? 7.367 -9.039 -13.875 1 95.69 190 LEU B N 1
ATOM 3718 C CA . LEU B 1 190 ? 7.164 -7.891 -13 1 95.69 190 LEU B CA 1
ATOM 3719 C C . LEU B 1 190 ? 7.07 -6.602 -13.812 1 95.69 190 LEU B C 1
ATOM 3721 O O . LEU B 1 190 ? 6.273 -5.719 -13.492 1 95.69 190 LEU B O 1
ATOM 3725 N N . ASN B 1 191 ? 7.891 -6.539 -14.836 1 93 191 ASN B N 1
ATOM 3726 C CA . ASN B 1 191 ? 7.789 -5.379 -15.719 1 93 191 ASN B CA 1
ATOM 3727 C C . ASN B 1 191 ? 6.422 -5.305 -16.391 1 93 191 ASN B C 1
ATOM 3729 O O . ASN B 1 191 ? 5.836 -4.223 -16.5 1 93 191 ASN B O 1
ATOM 3733 N N . TRP B 1 192 ? 5.988 -6.438 -16.828 1 94.5 192 TRP B N 1
ATOM 3734 C CA . TRP B 1 192 ? 4.664 -6.492 -17.438 1 94.5 192 TRP B CA 1
ATOM 3735 C C . TRP B 1 192 ? 3.586 -6.094 -16.438 1 94.5 192 TRP B C 1
ATOM 3737 O O . TRP B 1 192 ? 2.611 -5.43 -16.781 1 94.5 192 TRP B O 1
ATOM 3747 N N . LEU B 1 193 ? 3.744 -6.48 -15.164 1 93.81 193 LEU B N 1
ATOM 3748 C CA . LEU B 1 193 ? 2.791 -6.145 -14.117 1 93.81 193 LEU B CA 1
ATOM 3749 C C . LEU B 1 193 ? 2.572 -4.637 -14.039 1 93.81 193 LEU B C 1
ATOM 3751 O O . LEU B 1 193 ? 1.465 -4.18 -13.742 1 93.81 193 LEU B O 1
ATOM 3755 N N . TRP B 1 194 ? 3.541 -3.871 -14.336 1 89.31 194 TRP B N 1
ATOM 3756 C CA . TRP B 1 194 ? 3.471 -2.418 -14.227 1 89.31 194 TRP B CA 1
ATOM 3757 C C . TRP B 1 194 ? 2.666 -1.826 -15.375 1 89.31 194 TRP B C 1
ATOM 3759 O O . TRP B 1 194 ? 2.273 -0.657 -15.336 1 89.31 194 TRP B O 1
ATOM 3769 N N . THR B 1 195 ? 2.473 -2.627 -16.391 1 88.56 195 THR B N 1
ATOM 3770 C CA . THR B 1 195 ? 1.613 -2.156 -17.469 1 88.56 195 THR B CA 1
ATOM 3771 C C . THR B 1 195 ? 0.142 -2.318 -17.094 1 88.56 195 THR B C 1
ATOM 3773 O O . THR B 1 195 ? -0.737 -1.792 -17.781 1 88.56 195 THR B O 1
ATOM 3776 N N . ARG B 1 196 ? -0.093 -3.045 -16.047 1 92.62 196 ARG B N 1
ATOM 3777 C CA . ARG B 1 196 ? -1.465 -3.264 -15.602 1 92.62 196 ARG B CA 1
ATOM 3778 C C . ARG B 1 196 ? -1.964 -2.084 -14.766 1 92.62 196 ARG B C 1
ATOM 3780 O O . ARG B 1 196 ? -1.204 -1.496 -13.992 1 92.62 196 ARG B O 1
ATOM 3787 N N . LYS B 1 197 ? -3.246 -1.812 -14.805 1 91.25 197 LYS B N 1
ATOM 3788 C CA . LYS B 1 197 ? -3.84 -0.7 -14.07 1 91.25 197 LYS B CA 1
ATOM 3789 C C . LYS B 1 197 ? -4.109 -1.082 -12.617 1 91.25 197 LYS B C 1
ATOM 3791 O O . LYS B 1 197 ? -4.184 -0.215 -11.742 1 91.25 197 LYS B O 1
ATOM 3796 N N . GLU B 1 198 ? -4.336 -2.428 -12.406 1 94.75 198 GLU B N 1
ATOM 3797 C CA . GLU B 1 198 ? -4.699 -2.881 -11.07 1 94.75 198 GLU B CA 1
ATOM 3798 C C . GLU B 1 198 ? -3.586 -2.584 -10.062 1 94.75 198 GLU B C 1
ATOM 3800 O O . GLU B 1 198 ? -2.404 -2.727 -10.383 1 94.75 198 GLU B O 1
ATOM 3805 N N . LYS B 1 199 ? -3.938 -2.26 -8.859 1 93.12 199 LYS B N 1
ATOM 3806 C CA . LYS B 1 199 ? -2.971 -1.861 -7.84 1 93.12 199 LYS B CA 1
ATOM 3807 C C . LYS B 1 199 ? -2.775 -2.967 -6.809 1 93.12 199 LYS B C 1
ATOM 3809 O O . LYS B 1 199 ? -1.754 -3.006 -6.117 1 93.12 199 LYS B O 1
ATOM 3814 N N . GLU B 1 200 ? -3.76 -3.771 -6.605 1 96.44 200 GLU B N 1
ATOM 3815 C CA . GLU B 1 200 ? -3.662 -4.922 -5.711 1 96.44 200 GLU B CA 1
ATOM 3816 C C . GLU B 1 200 ? -3.953 -6.223 -6.449 1 96.44 200 GLU B C 1
ATOM 3818 O O . GLU B 1 200 ? -5.074 -6.445 -6.91 1 96.44 200 GLU B O 1
ATOM 3823 N N . ILE B 1 201 ? -2.938 -7.062 -6.539 1 98.5 201 ILE B N 1
ATOM 3824 C CA . ILE B 1 201 ? -2.986 -8.219 -7.43 1 98.5 201 ILE B CA 1
ATOM 3825 C C . ILE B 1 201 ? -2.566 -9.477 -6.672 1 98.5 201 ILE B C 1
ATOM 3827 O O . ILE B 1 201 ? -1.582 -9.461 -5.93 1 98.5 201 ILE B O 1
ATOM 3831 N N . ALA B 1 202 ? -3.365 -10.555 -6.766 1 98.81 202 ALA B N 1
ATOM 3832 C CA . ALA B 1 202 ? -2.945 -11.867 -6.289 1 98.81 202 ALA B CA 1
ATOM 3833 C C . ALA B 1 202 ? -2.244 -12.656 -7.395 1 98.81 202 ALA B C 1
ATOM 3835 O O . ALA B 1 202 ? -2.688 -12.656 -8.547 1 98.81 202 ALA B O 1
ATOM 3836 N N . ILE B 1 203 ? -1.14 -13.219 -7.059 1 98.88 203 ILE B N 1
ATOM 3837 C CA . ILE B 1 203 ? -0.369 -14.031 -7.996 1 98.88 203 ILE B CA 1
ATOM 3838 C C . ILE B 1 203 ? -0.212 -15.445 -7.449 1 98.88 203 ILE B C 1
ATOM 3840 O O . ILE B 1 203 ? 0.427 -15.648 -6.414 1 98.88 203 ILE B O 1
ATOM 3844 N N . VAL B 1 204 ? -0.823 -16.406 -8.07 1 98.94 204 VAL B N 1
ATOM 3845 C CA . VAL B 1 204 ? -0.73 -17.812 -7.668 1 98.94 204 VAL B CA 1
ATOM 3846 C C . VAL B 1 204 ? 0.23 -18.547 -8.594 1 98.94 204 VAL B C 1
ATOM 3848 O O . VAL B 1 204 ? -0.028 -18.672 -9.797 1 98.94 204 VAL B O 1
ATOM 3851 N N . THR B 1 205 ? 1.312 -19.031 -8.023 1 98.62 205 THR B N 1
ATOM 3852 C CA . THR B 1 205 ? 2.408 -19.562 -8.82 1 98.62 205 THR B CA 1
ATOM 3853 C C . THR B 1 205 ? 3.152 -20.656 -8.062 1 98.62 205 THR B C 1
ATOM 3855 O O . THR B 1 205 ? 2.531 -21.5 -7.41 1 98.62 205 THR B O 1
ATOM 3858 N N . HIS B 1 206 ? 4.461 -20.703 -8.242 1 97.56 206 HIS B N 1
ATOM 3859 C CA . HIS B 1 206 ? 5.211 -21.875 -7.797 1 97.56 206 HIS B CA 1
ATOM 3860 C C . HIS B 1 206 ? 6.383 -21.484 -6.91 1 97.56 206 HIS B C 1
ATOM 3862 O O . HIS B 1 206 ? 6.801 -20.328 -6.914 1 97.56 206 HIS B O 1
ATOM 3868 N N . SER B 1 207 ? 6.855 -22.453 -6.219 1 94.44 207 SER B N 1
ATOM 3869 C CA . SER B 1 207 ? 7.887 -22.188 -5.223 1 94.44 207 SER B CA 1
ATOM 3870 C C . SER B 1 207 ? 9.219 -21.844 -5.883 1 94.44 207 SER B C 1
ATOM 3872 O O . SER B 1 207 ? 9.867 -20.875 -5.512 1 94.44 207 SER B O 1
ATOM 3874 N N . ALA B 1 208 ? 9.719 -22.641 -6.84 1 94.44 208 ALA B N 1
ATOM 3875 C CA . ALA B 1 208 ? 11.016 -22.391 -7.461 1 94.44 208 ALA B CA 1
ATOM 3876 C C . ALA B 1 208 ? 11.031 -21.031 -8.172 1 94.44 208 ALA B C 1
ATOM 3878 O O . ALA B 1 208 ? 12.016 -20.297 -8.102 1 94.44 208 ALA B O 1
ATOM 3879 N N . PHE B 1 209 ? 9.992 -20.797 -8.875 1 96.94 209 PHE B N 1
ATOM 3880 C CA . PHE B 1 209 ? 9.867 -19.516 -9.547 1 96.94 209 PHE B CA 1
ATOM 3881 C C . PHE B 1 209 ? 10 -18.375 -8.555 1 96.94 209 PHE B C 1
ATOM 3883 O O . PHE B 1 209 ? 10.82 -17.469 -8.742 1 96.94 209 PHE B O 1
ATOM 3890 N N . LEU B 1 210 ? 9.219 -18.406 -7.461 1 97.75 210 LEU B N 1
ATOM 3891 C CA . LEU B 1 210 ? 9.227 -17.359 -6.449 1 97.75 210 LEU B CA 1
ATOM 3892 C C . LEU B 1 210 ? 10.586 -17.281 -5.766 1 97.75 210 LEU B C 1
ATOM 3894 O O . LEU B 1 210 ? 11.102 -16.188 -5.539 1 97.75 210 LEU B O 1
ATOM 3898 N N . PHE B 1 211 ? 11.102 -18.406 -5.48 1 96.25 211 PHE B N 1
ATOM 3899 C CA . PHE B 1 211 ? 12.375 -18.453 -4.762 1 96.25 211 PHE B CA 1
ATOM 3900 C C . PHE B 1 211 ? 13.469 -17.75 -5.547 1 96.25 211 PHE B C 1
ATOM 3902 O O . PHE B 1 211 ? 14.141 -16.859 -5.016 1 96.25 211 PHE B O 1
ATOM 3909 N N . GLU B 1 212 ? 13.656 -18.094 -6.777 1 96.25 212 GLU B N 1
ATOM 3910 C CA . GLU B 1 212 ? 14.703 -17.5 -7.602 1 96.25 212 GLU B CA 1
ATOM 3911 C C . GLU B 1 212 ? 14.445 -16.016 -7.828 1 96.25 212 GLU B C 1
ATOM 3913 O O . GLU B 1 212 ? 15.367 -15.203 -7.766 1 96.25 212 GLU B O 1
ATOM 3918 N N . LEU B 1 213 ? 13.203 -15.656 -8.062 1 96.94 213 LEU B N 1
ATOM 3919 C CA . LEU B 1 213 ? 12.852 -14.273 -8.352 1 96.94 213 LEU B CA 1
ATOM 3920 C C . LEU B 1 213 ? 13.07 -13.391 -7.121 1 96.94 213 LEU B C 1
ATOM 3922 O O . LEU B 1 213 ? 13.594 -12.281 -7.234 1 96.94 213 LEU B O 1
ATOM 3926 N N . MET B 1 214 ? 12.695 -13.898 -5.941 1 97.12 214 MET B N 1
ATOM 3927 C CA . MET B 1 214 ? 12.758 -13.102 -4.719 1 97.12 214 MET B CA 1
ATOM 3928 C C . MET B 1 214 ? 14.203 -12.805 -4.328 1 97.12 214 MET B C 1
ATOM 3930 O O . MET B 1 214 ? 14.477 -11.797 -3.676 1 97.12 214 MET B O 1
ATOM 3934 N N . LYS B 1 215 ? 15.086 -13.602 -4.789 1 95.62 215 LYS B N 1
ATOM 3935 C CA . LYS B 1 215 ? 16.5 -13.398 -4.492 1 95.62 215 LYS B CA 1
ATOM 3936 C C . LYS B 1 215 ? 16.984 -12.062 -5.055 1 95.62 215 LYS B C 1
ATOM 3938 O O . LYS B 1 215 ? 18.016 -11.531 -4.605 1 95.62 215 LYS B O 1
ATOM 3943 N N . CYS B 1 216 ? 16.328 -11.578 -5.984 1 95.75 216 CYS B N 1
ATOM 3944 C CA . CYS B 1 216 ? 16.719 -10.336 -6.641 1 95.75 216 CYS B CA 1
ATOM 3945 C C . CYS B 1 216 ? 16.406 -9.133 -5.766 1 95.75 216 CYS B C 1
ATOM 3947 O O . CYS B 1 216 ? 16.812 -8.008 -6.078 1 95.75 216 CYS B O 1
ATOM 3949 N N . PHE B 1 217 ? 15.812 -9.32 -4.609 1 96.5 217 PHE B N 1
ATOM 3950 C CA . PHE B 1 217 ? 15.266 -8.195 -3.867 1 96.5 217 PHE B CA 1
ATOM 3951 C C . PHE B 1 217 ? 15.781 -8.188 -2.434 1 96.5 217 PHE B C 1
ATOM 3953 O O . PHE B 1 217 ? 16.391 -9.164 -1.979 1 96.5 217 PHE B O 1
ATOM 3960 N N . GLY B 1 218 ? 15.57 -7.059 -1.767 1 94 218 GLY B N 1
ATOM 3961 C CA . GLY B 1 218 ? 15.898 -6.934 -0.356 1 94 218 GLY B CA 1
ATOM 3962 C C . GLY B 1 218 ? 17.344 -6.512 -0.116 1 94 218 GLY B C 1
ATOM 3963 O O . GLY B 1 218 ? 17.766 -6.387 1.032 1 94 218 GLY B O 1
ATOM 3964 N N . ASN B 1 219 ? 18.094 -6.254 -1.16 1 92.81 219 ASN B N 1
ATOM 3965 C CA . ASN B 1 219 ? 19.5 -5.902 -1.017 1 92.81 219 ASN B CA 1
ATOM 3966 C C . ASN B 1 219 ? 19.672 -4.531 -0.375 1 92.81 219 ASN B C 1
ATOM 3968 O O . ASN B 1 219 ? 20.75 -4.207 0.131 1 92.81 219 ASN B O 1
ATOM 3972 N N . ASP B 1 220 ? 18.672 -3.725 -0.4 1 91.44 220 ASP B N 1
ATOM 3973 C CA . ASP B 1 220 ? 18.719 -2.379 0.165 1 91.44 220 ASP B CA 1
ATOM 3974 C C . ASP B 1 220 ? 18.109 -2.35 1.562 1 91.44 220 ASP B C 1
ATOM 3976 O O . ASP B 1 220 ? 17.797 -1.278 2.086 1 91.44 220 ASP B O 1
ATOM 3980 N N . CYS B 1 221 ? 17.891 -3.523 2.131 1 93.19 221 CYS B N 1
ATOM 3981 C CA . CYS B 1 221 ? 17.281 -3.641 3.453 1 93.19 221 CYS B CA 1
ATOM 3982 C C . CYS B 1 221 ? 18.25 -4.289 4.438 1 93.19 221 CYS B C 1
ATOM 3984 O O . CYS B 1 221 ? 19.312 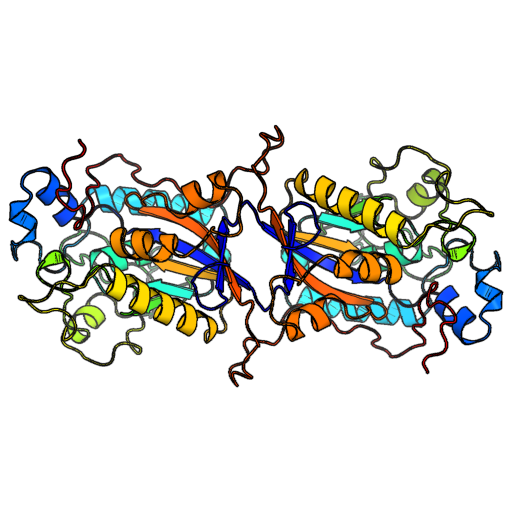-4.762 4.047 1 93.19 221 CYS B O 1
ATOM 3986 N N . HIS B 1 222 ? 17.875 -4.164 5.719 1 92.19 222 HIS B N 1
ATOM 3987 C CA . HIS B 1 222 ? 18.562 -4.977 6.707 1 92.19 222 HIS B CA 1
ATOM 3988 C C . HIS B 1 222 ? 18.594 -6.441 6.293 1 92.19 222 HIS B C 1
ATOM 3990 O O . HIS B 1 222 ? 17.609 -6.961 5.758 1 92.19 222 HIS B O 1
ATOM 3996 N N . PRO B 1 223 ? 19.641 -7.168 6.613 1 92.88 223 PRO B N 1
ATOM 3997 C CA . PRO B 1 223 ? 19.797 -8.562 6.188 1 92.88 223 PRO B CA 1
ATOM 3998 C C . PRO B 1 223 ? 18.641 -9.453 6.648 1 92.88 223 PRO B C 1
ATOM 4000 O O . PRO B 1 223 ? 18.297 -10.422 5.961 1 92.88 223 PRO B O 1
ATOM 4003 N N . SER B 1 224 ? 18.047 -9.141 7.77 1 92 224 SER B N 1
ATOM 4004 C CA . SER B 1 224 ? 16.938 -9.953 8.258 1 92 224 SER B CA 1
ATOM 4005 C C . SER B 1 224 ? 15.734 -9.844 7.332 1 92 224 SER B C 1
ATOM 4007 O O . SER B 1 224 ? 15 -10.82 7.148 1 92 224 SER B O 1
ATOM 4009 N N . ILE B 1 225 ? 15.555 -8.719 6.777 1 92.88 225 ILE B N 1
ATOM 4010 C CA . ILE B 1 225 ? 14.445 -8.516 5.855 1 92.88 225 ILE B CA 1
ATOM 4011 C C . ILE B 1 225 ? 14.719 -9.25 4.547 1 92.88 225 ILE B C 1
ATOM 4013 O O . ILE B 1 225 ? 13.82 -9.898 3.994 1 92.88 225 ILE B O 1
ATOM 4017 N N . LYS B 1 226 ? 15.93 -9.18 4.082 1 94.06 226 LYS B N 1
ATOM 4018 C CA . LYS B 1 226 ? 16.297 -9.938 2.887 1 94.06 226 LYS B CA 1
ATOM 4019 C C . LYS B 1 226 ? 16.094 -11.43 3.096 1 94.06 226 LYS B C 1
ATOM 4021 O O . LYS B 1 226 ? 15.57 -12.117 2.215 1 94.06 226 LYS B O 1
ATOM 4026 N N . SER B 1 227 ? 16.5 -11.898 4.238 1 95.12 227 SER B N 1
ATOM 4027 C CA . SER B 1 227 ? 16.312 -13.312 4.559 1 95.12 227 SER B CA 1
ATOM 4028 C C . SER B 1 227 ? 14.836 -13.695 4.52 1 95.12 227 SER B C 1
ATOM 4030 O O . SER B 1 227 ? 14.484 -14.766 4.023 1 95.12 227 SER B O 1
ATOM 4032 N N . GLU B 1 228 ? 14.016 -12.852 5.023 1 93.44 228 GLU B N 1
ATOM 4033 C CA . GLU B 1 228 ? 12.578 -13.102 5.008 1 93.44 228 GLU B CA 1
ATOM 4034 C C . GLU B 1 228 ? 12.047 -13.164 3.578 1 93.44 228 GLU B C 1
ATOM 4036 O O . GLU B 1 228 ? 11.281 -14.07 3.23 1 93.44 228 GLU B O 1
ATOM 4041 N N . ILE B 1 229 ? 12.445 -12.234 2.768 1 95.81 229 ILE B N 1
ATOM 4042 C CA . ILE B 1 229 ? 11.984 -12.125 1.386 1 95.81 229 ILE B CA 1
ATOM 4043 C C . ILE B 1 229 ? 12.383 -13.383 0.615 1 95.81 229 ILE B C 1
ATOM 4045 O O . ILE B 1 229 ? 11.602 -13.891 -0.197 1 95.81 229 ILE B O 1
ATOM 4049 N N . CYS B 1 230 ? 13.492 -13.961 0.941 1 95.56 230 CYS B N 1
ATOM 4050 C CA . CYS B 1 230 ? 14.094 -15.023 0.137 1 95.56 230 CYS B CA 1
ATOM 4051 C C . CYS B 1 230 ? 13.727 -16.391 0.685 1 95.56 230 CYS B C 1
ATOM 4053 O O . CYS B 1 230 ? 14.164 -17.422 0.15 1 95.56 230 CYS B O 1
ATOM 4055 N N . LYS B 1 231 ? 12.969 -16.422 1.73 1 94.56 231 LYS B N 1
ATOM 4056 C CA . LYS B 1 231 ? 12.562 -17.703 2.289 1 94.56 231 LYS B CA 1
ATOM 4057 C C . LYS B 1 231 ? 11.734 -18.516 1.286 1 94.56 231 LYS B C 1
ATOM 4059 O O . LYS B 1 231 ? 10.93 -17.938 0.547 1 94.56 231 LYS B O 1
ATOM 4064 N N . TYR B 1 232 ? 11.891 -19.781 1.321 1 93.75 232 TYR B N 1
ATOM 4065 C CA . TYR B 1 232 ? 11.086 -20.672 0.49 1 93.75 232 TYR B CA 1
ATOM 4066 C C . TYR B 1 232 ? 9.609 -20.578 0.875 1 93.75 232 TYR B C 1
ATOM 4068 O O . TYR B 1 232 ? 9.281 -20.469 2.057 1 93.75 232 TYR B O 1
ATOM 4076 N N . PHE B 1 233 ? 8.789 -20.688 -0.13 1 95.88 233 PHE B N 1
ATOM 4077 C CA . PHE B 1 233 ? 7.352 -20.75 0.114 1 95.88 233 PHE B CA 1
ATOM 4078 C C . PHE B 1 233 ? 6.91 -22.188 0.375 1 95.88 233 PHE B C 1
ATOM 4080 O O . PHE B 1 233 ? 7.27 -23.094 -0.371 1 95.88 233 PHE B O 1
ATOM 4087 N N . THR B 1 234 ? 6.117 -22.359 1.385 1 95.06 234 THR B N 1
ATOM 4088 C CA . THR B 1 234 ? 5.469 -23.641 1.587 1 95.06 234 THR B CA 1
ATOM 4089 C C . THR B 1 234 ? 4.191 -23.75 0.759 1 95.06 234 THR B C 1
ATOM 4091 O O . THR B 1 234 ? 3.748 -22.75 0.173 1 95.06 234 THR B O 1
ATOM 4094 N N . ASN B 1 235 ? 3.693 -24.969 0.655 1 96.25 235 ASN B N 1
ATOM 4095 C CA . ASN B 1 235 ? 2.451 -25.141 -0.091 1 96.25 235 ASN B CA 1
ATOM 4096 C C . ASN B 1 235 ? 1.329 -24.266 0.479 1 96.25 235 ASN B C 1
ATOM 4098 O O . ASN B 1 235 ? 1.068 -24.297 1.683 1 96.25 235 ASN B O 1
ATOM 4102 N N . CYS B 1 236 ? 0.754 -23.516 -0.389 1 97.69 236 CYS B N 1
ATOM 4103 C CA . CYS B 1 236 ? -0.423 -22.703 -0.104 1 97.69 236 CYS B CA 1
ATOM 4104 C C . CYS B 1 236 ? -0.076 -21.547 0.829 1 97.69 236 CYS B C 1
ATOM 4106 O O . CYS B 1 236 ? -0.945 -21.031 1.53 1 97.69 236 CYS B O 1
ATOM 4108 N N . GLU B 1 237 ? 1.171 -21.234 0.909 1 97.81 237 GLU B N 1
ATOM 4109 C CA . GLU B 1 237 ? 1.609 -20.047 1.642 1 97.81 237 GLU B CA 1
ATOM 4110 C C . GLU B 1 237 ? 1.283 -18.766 0.873 1 97.81 237 GLU B C 1
ATOM 4112 O O . GLU B 1 237 ? 1.345 -18.75 -0.358 1 97.81 237 GLU B O 1
ATOM 4117 N N . LEU B 1 238 ? 0.834 -17.766 1.618 1 98.5 238 LEU B N 1
ATOM 4118 C CA . LEU B 1 238 ? 0.571 -16.453 1.051 1 98.5 238 LEU B CA 1
ATOM 4119 C C . LEU B 1 238 ? 1.421 -15.391 1.734 1 98.5 238 LEU B C 1
ATOM 4121 O O . LEU B 1 238 ? 1.453 -15.305 2.965 1 98.5 238 LEU B O 1
ATOM 4125 N N . ARG B 1 239 ? 2.174 -14.609 0.952 1 98.06 239 ARG B N 1
ATOM 4126 C CA . ARG B 1 239 ? 2.896 -13.445 1.439 1 98.06 239 ARG B CA 1
ATOM 4127 C C . ARG B 1 239 ? 2.471 -12.188 0.693 1 98.06 239 ARG B C 1
ATOM 4129 O O . ARG B 1 239 ? 2.477 -12.156 -0.539 1 98.06 239 ARG B O 1
ATOM 4136 N N . SER B 1 240 ? 2.137 -11.203 1.473 1 98.12 240 SER B N 1
ATOM 4137 C CA . SER B 1 240 ? 1.815 -9.898 0.899 1 98.12 240 SER B CA 1
ATOM 4138 C C . SER B 1 240 ? 3.057 -9.023 0.788 1 98.12 240 SER B C 1
ATOM 4140 O O . SER B 1 240 ? 3.803 -8.867 1.758 1 98.12 240 SER B O 1
ATOM 4142 N N . MET B 1 241 ? 3.285 -8.461 -0.404 1 97.88 241 MET B N 1
ATOM 4143 C CA . MET B 1 241 ? 4.449 -7.637 -0.709 1 97.88 241 MET B CA 1
ATOM 4144 C C . MET B 1 241 ? 4.031 -6.332 -1.38 1 97.88 241 MET B C 1
ATOM 4146 O O . MET B 1 241 ? 2.938 -6.242 -1.942 1 97.88 241 MET B O 1
ATOM 4150 N N . VAL B 1 242 ? 4.891 -5.352 -1.27 1 97.5 242 VAL B N 1
ATOM 4151 C CA . VAL B 1 242 ? 4.75 -4.102 -2.012 1 97.5 242 VAL B CA 1
ATOM 4152 C C . VAL B 1 242 ? 5.895 -3.967 -3.014 1 97.5 242 VAL B C 1
ATOM 4154 O O . VAL B 1 242 ? 7.07 -4.016 -2.635 1 97.5 242 VAL B O 1
ATOM 4157 N N . ILE B 1 243 ? 5.531 -3.859 -4.27 1 96.75 243 ILE B N 1
ATOM 4158 C CA . ILE B 1 243 ? 6.539 -3.621 -5.297 1 96.75 243 ILE B CA 1
ATOM 4159 C C . ILE B 1 243 ? 6.59 -2.133 -5.637 1 96.75 243 ILE B C 1
ATOM 4161 O O . ILE B 1 243 ? 5.555 -1.467 -5.691 1 96.75 243 ILE B O 1
ATOM 4165 N N . VAL B 1 244 ? 7.785 -1.6 -5.809 1 94.88 244 VAL B N 1
ATOM 4166 C CA . VAL B 1 244 ? 8.008 -0.178 -6.055 1 94.88 244 VAL B CA 1
ATOM 4167 C C . VAL B 1 244 ? 8.797 0.007 -7.344 1 94.88 244 VAL B C 1
ATOM 4169 O O . VAL B 1 244 ? 9.828 -0.638 -7.543 1 94.88 244 VAL B O 1
ATOM 4172 N N . ASP B 1 245 ? 8.312 0.81 -8.195 1 93.62 245 ASP B N 1
ATOM 4173 C CA . ASP B 1 245 ? 9.031 1.185 -9.406 1 93.62 245 ASP B CA 1
ATOM 4174 C C . ASP B 1 245 ? 9.797 2.49 -9.211 1 93.62 245 ASP B C 1
ATOM 4176 O O . ASP B 1 245 ? 9.203 3.568 -9.18 1 93.62 245 ASP B O 1
ATOM 4180 N N . LYS B 1 246 ? 11.125 2.422 -9.109 1 92.56 246 LYS B N 1
ATOM 4181 C CA . LYS B 1 246 ? 11.969 3.574 -8.812 1 92.56 246 LYS B CA 1
ATOM 4182 C C . LYS B 1 246 ? 12.562 4.168 -10.086 1 92.56 246 LYS B C 1
ATOM 4184 O O . LYS B 1 246 ? 13.453 5.016 -10.023 1 92.56 246 LYS B O 1
ATOM 4189 N N . ARG B 1 247 ? 12.117 3.713 -11.258 1 90.44 247 ARG B N 1
ATOM 4190 C CA . ARG B 1 247 ? 12.688 4.109 -12.539 1 90.44 247 ARG B CA 1
ATOM 4191 C C . ARG B 1 247 ? 11.953 5.312 -13.117 1 90.44 247 ARG B C 1
ATOM 4193 O O . ARG B 1 247 ? 10.93 5.738 -12.578 1 90.44 247 ARG B O 1
ATOM 4200 N N . LEU B 1 248 ? 12.648 5.91 -14.047 1 79.31 248 LEU B N 1
ATOM 4201 C CA . LEU B 1 248 ? 11.969 6.965 -14.789 1 79.31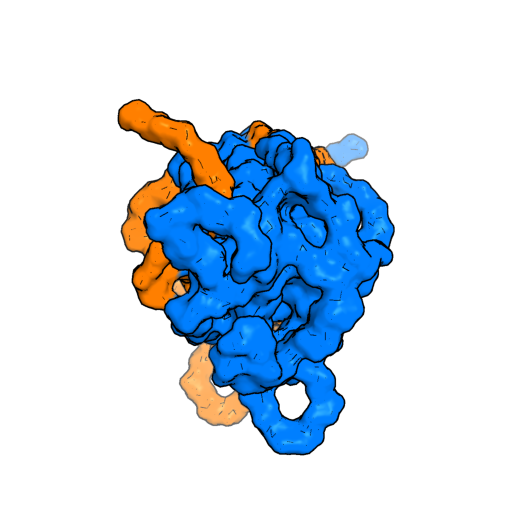 248 LEU B CA 1
ATOM 4202 C C . LEU B 1 248 ? 10.688 6.441 -15.422 1 79.31 248 LEU B C 1
ATOM 4204 O O . LEU B 1 248 ? 10.664 5.336 -15.977 1 79.31 248 LEU B O 1
ATOM 4208 N N . ALA B 1 249 ? 9.617 7.129 -14.883 1 59.72 249 ALA B N 1
ATOM 4209 C CA . ALA B 1 249 ? 8.367 6.719 -15.523 1 59.72 249 ALA B CA 1
ATOM 4210 C C . ALA B 1 249 ? 8.5 6.738 -17.047 1 59.72 249 ALA B C 1
ATOM 4212 O O . ALA B 1 249 ? 8.938 7.738 -17.625 1 59.72 249 ALA B O 1
ATOM 4213 N N . ILE B 1 250 ? 9.156 5.836 -17.609 1 53.53 250 ILE B N 1
ATOM 4214 C CA . ILE B 1 250 ? 9.031 5.918 -19.062 1 53.53 250 ILE B CA 1
ATOM 4215 C C . ILE B 1 250 ? 7.578 6.184 -19.438 1 53.53 250 ILE B C 1
ATOM 4217 O O . ILE B 1 250 ? 6.66 5.66 -18.797 1 53.53 250 ILE B O 1
ATOM 4221 N N . PHE B 1 251 ? 7.32 7.348 -19.953 1 46.25 251 PHE B N 1
ATOM 4222 C CA . PHE B 1 251 ? 6.004 7.641 -20.5 1 46.25 251 PHE B CA 1
ATOM 4223 C C . PHE B 1 251 ? 5.262 6.359 -20.844 1 46.25 251 PHE B C 1
ATOM 4225 O O . PHE B 1 251 ? 5.477 5.777 -21.906 1 46.25 251 PHE B O 1
ATOM 4232 N N . SER B 1 252 ? 5.496 5.383 -20.094 1 44.66 252 SER B N 1
ATOM 4233 C CA . SER B 1 252 ? 4.633 4.367 -20.688 1 44.66 252 SER B CA 1
ATOM 4234 C C . SER B 1 252 ? 3.221 4.902 -20.906 1 44.66 252 SER B C 1
ATOM 4236 O O . SER B 1 252 ? 2.723 5.699 -20.109 1 44.66 252 SER B O 1
ATOM 4238 N N . MET B 1 253 ? 2.912 5.199 -22.016 1 42.59 253 MET B N 1
ATOM 4239 C CA . MET B 1 253 ? 1.562 5.461 -22.516 1 42.59 253 MET B CA 1
ATOM 4240 C C . MET B 1 253 ? 0.516 4.898 -21.562 1 42.59 253 MET B C 1
ATOM 4242 O O . MET B 1 253 ? -0.679 5.16 -21.719 1 42.59 253 MET B O 1
ATOM 4246 N N . THR B 1 254 ? 0.839 3.857 -20.859 1 43.75 254 THR B N 1
ATOM 4247 C CA . THR B 1 254 ? -0.276 3.152 -20.234 1 43.75 254 THR B CA 1
ATOM 4248 C C . THR B 1 254 ? -0.503 3.646 -18.812 1 43.75 254 THR B C 1
ATOM 4250 O O . THR B 1 254 ? 0.385 3.537 -17.969 1 43.75 254 THR B O 1
ATOM 4253 N N . GLY B 1 255 ? -1.161 4.727 -18.609 1 48.62 255 GLY B N 1
ATOM 4254 C CA . GLY B 1 255 ? -1.992 5.277 -17.547 1 48.62 255 GLY B CA 1
ATOM 4255 C C . GLY B 1 255 ? -1.463 4.977 -16.156 1 48.62 255 GLY B C 1
ATOM 4256 O O . GLY B 1 255 ? -2.107 5.301 -15.156 1 48.62 255 GLY B O 1
ATOM 4257 N N . SER B 1 256 ? -0.327 4.215 -16.031 1 52.69 256 SER B N 1
ATOM 4258 C CA . SER B 1 256 ? 0.047 3.756 -14.695 1 52.69 256 SER B CA 1
ATOM 4259 C C . SER B 1 256 ? 0.618 4.898 -13.867 1 52.69 256 SER B C 1
ATOM 4261 O O . SER B 1 256 ? 0.656 4.816 -12.633 1 52.69 256 SER B O 1
ATOM 4263 N N . ASP B 1 257 ? 0.88 6.059 -14.414 1 60.78 257 ASP B N 1
ATOM 4264 C CA . ASP B 1 257 ? 1.651 7.059 -13.688 1 60.78 257 ASP B CA 1
ATOM 4265 C C . ASP B 1 257 ? 0.738 8.117 -13.07 1 60.78 257 ASP B C 1
ATOM 4267 O O . ASP B 1 257 ? 1.21 9.047 -12.414 1 60.78 257 ASP B O 1
ATOM 4271 N N . ILE B 1 258 ? -0.559 7.832 -13.328 1 70.12 258 ILE B N 1
ATOM 4272 C CA . ILE B 1 258 ? -1.405 8.875 -12.758 1 70.12 258 ILE B CA 1
ATOM 4273 C C . ILE B 1 258 ? -1.99 8.391 -11.43 1 70.12 258 ILE B C 1
ATOM 4275 O O . ILE B 1 258 ? -2.543 7.289 -11.352 1 70.12 258 ILE B O 1
ATOM 4279 N N . SER B 1 259 ? -1.733 9.211 -10.477 1 87.06 259 SER B N 1
ATOM 4280 C CA . SER B 1 259 ? -2.27 8.867 -9.164 1 87.06 259 SER B CA 1
ATOM 4281 C C . SER B 1 259 ? -3.789 8.992 -9.141 1 87.06 259 SER B C 1
ATOM 4283 O O . SER B 1 259 ? -4.344 10.008 -9.555 1 87.06 259 SER B O 1
ATOM 4285 N N . ARG B 1 260 ? -4.422 7.945 -8.734 1 86.56 260 ARG B N 1
ATOM 4286 C CA . ARG B 1 260 ? -5.867 7.969 -8.547 1 86.56 260 ARG B CA 1
ATOM 4287 C C . ARG B 1 260 ? -6.238 8.68 -7.246 1 86.56 260 ARG B C 1
ATOM 4289 O O . ARG B 1 260 ? -7.395 9.062 -7.055 1 86.56 260 ARG B O 1
ATOM 4296 N N . THR B 1 261 ? -5.277 8.922 -6.441 1 92.94 261 THR B N 1
ATOM 4297 C CA . THR B 1 261 ? -5.605 9.383 -5.098 1 92.94 261 THR B CA 1
ATOM 4298 C C . THR B 1 261 ? -5.078 10.797 -4.863 1 92.94 261 THR B C 1
ATOM 4300 O O . THR B 1 261 ? -5.637 11.547 -4.059 1 92.94 261 THR B O 1
ATOM 4303 N N . ASN B 1 262 ? -4.082 11.195 -5.559 1 95.31 262 ASN B N 1
ATOM 4304 C CA . ASN B 1 262 ? -3.549 12.539 -5.371 1 95.31 262 ASN B CA 1
ATOM 4305 C C . ASN B 1 262 ? -4.582 13.609 -5.719 1 95.31 262 ASN B C 1
ATOM 4307 O O . ASN B 1 262 ? -5.465 13.375 -6.547 1 95.31 262 ASN B O 1
ATOM 4311 N N . TYR B 1 263 ? -4.52 14.68 -5.055 1 96.69 263 TYR B N 1
ATOM 4312 C CA . TYR B 1 263 ? -5.344 15.859 -5.285 1 96.69 263 TYR B CA 1
ATOM 4313 C C . TYR B 1 263 ? -4.488 17.125 -5.336 1 96.69 263 TYR B C 1
ATOM 4315 O O . TYR B 1 263 ? -3.746 17.406 -4.398 1 96.69 263 TYR B O 1
ATOM 4323 N N . PRO B 1 264 ? -4.52 17.859 -6.398 1 93.06 264 PRO B N 1
ATOM 4324 C CA . PRO B 1 264 ? -3.566 18.953 -6.602 1 93.06 264 PRO B CA 1
ATOM 4325 C C . PRO B 1 264 ? -3.785 20.109 -5.633 1 93.06 264 PRO B C 1
ATOM 4327 O O . PRO B 1 264 ? -2.873 20.922 -5.406 1 93.06 264 PRO B O 1
ATOM 4330 N N . GLY B 1 265 ? -4.996 20.25 -5.055 1 91.88 265 GLY B N 1
ATOM 4331 C CA . GLY B 1 265 ? -5.289 21.375 -4.168 1 91.88 265 GLY B CA 1
ATOM 4332 C C . GLY B 1 265 ? -5.504 22.672 -4.906 1 91.88 265 GLY B C 1
ATOM 4333 O O . GLY B 1 265 ? -5.637 22.688 -6.133 1 91.88 265 GLY B O 1
ATOM 4334 N N . LYS B 1 266 ? -5.676 23.719 -4.125 1 87.06 266 LYS B N 1
ATOM 4335 C CA . LYS B 1 266 ? -5.863 25.078 -4.625 1 87.06 266 LYS B CA 1
ATOM 4336 C C . LYS B 1 266 ? -7.051 25.141 -5.578 1 87.06 266 LYS B C 1
ATOM 4338 O O . LYS B 1 266 ? -6.969 25.781 -6.633 1 87.06 266 LYS B O 1
ATOM 4343 N N . ILE B 1 267 ? -7.934 24.344 -5.301 1 82.94 267 ILE B N 1
ATOM 4344 C CA . ILE B 1 267 ? -9.18 24.391 -6.059 1 82.94 267 ILE B CA 1
ATOM 4345 C C . ILE B 1 267 ? -10.336 24.781 -5.133 1 82.94 267 ILE B C 1
ATOM 4347 O O . ILE B 1 267 ? -10.836 23.953 -4.375 1 82.94 267 ILE B O 1
ATOM 4351 N N . PRO B 1 268 ? -10.805 26.031 -5.207 1 85 268 PRO B N 1
ATOM 4352 C CA . PRO B 1 268 ? -10.438 27.078 -6.168 1 85 268 PRO B CA 1
ATOM 4353 C C . PRO B 1 268 ? -9.055 27.672 -5.898 1 85 268 PRO B C 1
ATOM 4355 O O . PRO B 1 268 ? -8.516 27.516 -4.797 1 85 268 PRO B O 1
ATOM 4358 N N . ARG B 1 269 ? -8.516 28.25 -6.98 1 82.56 269 ARG B N 1
ATOM 4359 C CA . ARG B 1 269 ? -7.191 28.859 -6.891 1 82.56 269 ARG B CA 1
ATOM 4360 C C . ARG B 1 269 ? -7.211 30.078 -5.988 1 82.56 269 ARG B C 1
ATOM 4362 O O . ARG B 1 269 ? -8.164 30.875 -6.02 1 82.56 269 ARG B O 1
ATOM 4369 N N . GLY B 1 270 ? -6.223 30.156 -5.09 1 77.31 270 GLY B N 1
ATOM 4370 C CA . GLY B 1 270 ? -6.039 31.281 -4.199 1 77.31 270 GLY B CA 1
ATOM 4371 C C . GLY B 1 270 ? -4.594 31.484 -3.783 1 77.31 270 GLY B C 1
ATOM 4372 O O . GLY B 1 270 ? -3.719 30.703 -4.148 1 77.31 270 GLY B O 1
ATOM 4373 N N . LEU B 1 271 ? -4.348 32.562 -3.113 1 76 271 LEU B N 1
ATOM 4374 C CA . LEU B 1 271 ? -3.004 32.844 -2.635 1 76 271 LEU B CA 1
ATOM 4375 C C . LEU B 1 271 ? -2.506 31.766 -1.686 1 76 271 LEU B C 1
ATOM 4377 O O . LEU B 1 271 ? -3.25 31.312 -0.818 1 76 271 LEU B O 1
ATOM 4381 N N . ASP B 1 272 ? -1.302 31.203 -1.961 1 72.62 272 ASP B N 1
ATOM 4382 C CA . ASP B 1 272 ? -0.809 30 -1.312 1 72.62 272 ASP B CA 1
ATOM 4383 C C . ASP B 1 272 ? 0.61 30.188 -0.785 1 72.62 272 ASP B C 1
ATOM 4385 O O . ASP B 1 272 ? 1.409 29.25 -0.773 1 72.62 272 ASP B O 1
ATOM 4389 N N . LEU B 1 273 ? 0.96 31.359 -0.415 1 68.31 273 LEU B N 1
ATOM 4390 C CA . LEU B 1 273 ? 2.354 31.562 -0.038 1 68.31 273 LEU B CA 1
ATOM 4391 C C . LEU B 1 273 ? 2.676 30.859 1.275 1 68.31 273 LEU B C 1
ATOM 4393 O O . LEU B 1 273 ? 1.935 31 2.252 1 68.31 273 LEU B O 1
ATOM 4397 N N . PRO B 1 274 ? 3.674 30.031 1.211 1 62.81 274 PRO B N 1
ATOM 4398 C CA . PRO B 1 274 ? 4.09 29.406 2.463 1 62.81 274 PRO B CA 1
ATOM 4399 C C . PRO B 1 274 ? 4.582 30.406 3.5 1 62.81 274 PRO B C 1
ATOM 4401 O O . PRO B 1 274 ? 5.043 31.5 3.141 1 62.81 274 PRO B O 1
ATOM 4404 N N . SER B 1 275 ? 4.258 30.141 4.77 1 56.31 275 SER B N 1
ATOM 4405 C CA . SER B 1 275 ? 4.668 31.062 5.832 1 56.31 275 SER B CA 1
ATOM 4406 C C . SER B 1 275 ? 6.188 31.188 5.887 1 56.31 275 SER B C 1
ATOM 4408 O O . SER B 1 275 ? 6.711 32.156 6.426 1 56.31 275 SER B O 1
ATOM 4410 N N . ASP B 1 276 ? 7.012 30.172 5.418 1 58.78 276 ASP B N 1
ATOM 4411 C CA . ASP B 1 276 ? 8.461 30.203 5.59 1 58.78 276 ASP B CA 1
ATOM 4412 C C . ASP B 1 276 ? 9.164 30.531 4.273 1 58.78 276 ASP B C 1
ATOM 4414 O O . ASP B 1 276 ? 10.375 30.344 4.152 1 58.78 276 ASP B O 1
ATOM 4418 N N . VAL B 1 277 ? 8.492 30.734 3.256 1 50.62 277 VAL B N 1
ATOM 4419 C CA . VAL B 1 277 ? 9.328 31.031 2.096 1 50.62 277 VAL B CA 1
ATOM 4420 C C . VAL B 1 277 ? 10.359 32.094 2.461 1 50.62 277 VAL B C 1
ATOM 4422 O O . VAL B 1 277 ? 9.992 33.219 2.797 1 50.62 277 VAL B O 1
ATOM 4425 N N . ALA B 1 278 ? 11.422 31.688 2.973 1 41.72 278 ALA B N 1
ATOM 4426 C CA . ALA B 1 278 ? 12.617 32.531 3.002 1 41.72 278 ALA B CA 1
ATOM 4427 C C . ALA B 1 278 ? 12.633 33.5 1.817 1 41.72 278 ALA B C 1
ATOM 442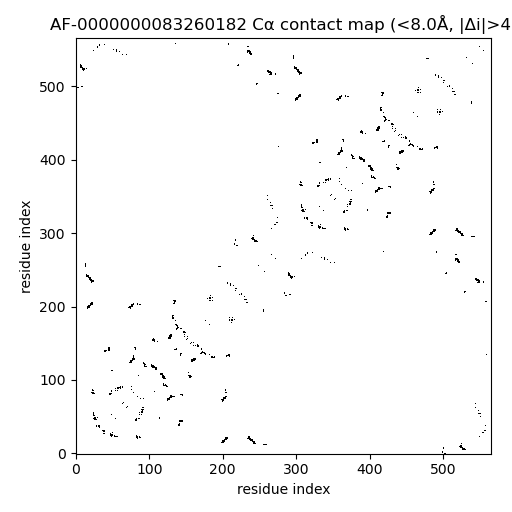9 O O . ALA B 1 278 ? 12.336 33.094 0.687 1 41.72 278 ALA B O 1
ATOM 4430 N N . THR B 1 279 ? 12.578 34.719 2.018 1 38.59 279 THR B N 1
ATOM 4431 C CA . THR B 1 279 ? 13.039 35.812 1.187 1 38.59 279 THR B CA 1
ATOM 4432 C C . THR B 1 279 ? 14.133 35.375 0.232 1 38.59 279 THR B C 1
ATOM 4434 O O . THR B 1 279 ? 15.297 35.75 0.374 1 38.59 279 THR B O 1
ATOM 4437 N N . GLU B 1 280 ? 14.453 34.094 0.173 1 36.66 280 GLU B N 1
ATOM 4438 C CA . GLU B 1 280 ? 15.562 34.062 -0.774 1 36.66 280 GLU B CA 1
ATOM 4439 C C . GLU B 1 280 ? 15.148 34.656 -2.121 1 36.66 280 GLU B C 1
ATOM 4441 O O . GLU B 1 280 ? 14.117 34.281 -2.674 1 36.66 280 GLU B O 1
ATOM 4446 N N . LYS B 1 281 ? 15.562 35.812 -2.5 1 32.81 281 LYS B N 1
ATOM 4447 C CA . LYS B 1 281 ? 15.719 36.406 -3.826 1 32.81 281 LYS B CA 1
ATOM 4448 C C . LYS B 1 281 ? 15.867 35.312 -4.895 1 32.81 281 LYS B C 1
ATOM 4450 O O . LYS B 1 281 ? 16.812 34.531 -4.863 1 32.81 281 LYS B O 1
ATOM 4455 N N . GLN B 1 282 ? 14.953 34.719 -5.391 1 27.52 282 GLN B N 1
ATOM 4456 C CA . GLN B 1 282 ? 15.312 34.156 -6.688 1 27.52 282 GLN B CA 1
ATOM 4457 C C . GLN B 1 282 ? 16.281 35.062 -7.434 1 27.52 282 GLN B C 1
ATOM 4459 O O . GLN B 1 282 ? 16.047 36.25 -7.551 1 27.52 282 GLN B O 1
ATOM 4464 N N . PRO B 1 283 ? 17.453 34.5 -7.719 1 28.58 283 PRO B N 1
ATOM 4465 C CA . PRO B 1 283 ? 18.156 35.406 -8.625 1 28.58 283 PRO B CA 1
ATOM 4466 C C . PRO B 1 283 ? 17.297 35.844 -9.805 1 28.58 283 PRO B C 1
ATOM 4468 O O . PRO B 1 283 ? 16.375 35.125 -10.203 1 28.58 283 PRO B O 1
#

Sequence (566 aa):
MDSAGGLSLYPSHRCKTIHLVRHAQGTHNVAMEKDRSLLQSYDYFDAQLSPLGWQQVDNLRKHVHSCGISKTIELVIVSPLLRTMQTAVGTFGGDEYKDGINAPPLMVANVGGSNHPAISSLHCPPFLAVELCRERLGVHPCDKRRSISEYRTLFPAIDFSMIENDNDVMWTLDNRETNDQIVARGLKFLNWLWTRKEKEIAIVTHSAFLFELMKCFGNDCHPSIKSEICKYFTNCELRSMVIVDKRLAIFSMTGSDISRTNYPGKIPRGLDLPSDVATEKQPMDSAGGLSLYPSHRCKTIHLVRHAQGTHNVAMEKDRSLLQSYDYFDAQLSPLGWQQVDNLRKHVHSCGISKTIELVIVSPLLRTMQTAVGTFGGDEYKDGINAPPLMVANVGGSNHPAISSLHCPPFLAVELCRERLGVHPCDKRRSISEYRTLFPAIDFSMIENDNDVMWTLDNRETNDQIVARGLKFLNWLWTRKEKEIAIVTHSAFLFELMKCFGNDCHPSIKSEICKYFTNCELRSMVIVDKRLAIFSMTGSDISRTNYPGKIPRGLDLPSDVATEKQP

Secondary structure (DSSP, 8-state):
--TTTTEEEEEGGGEEEEEEEE---BHHHHHHHH-GGGGG-GGGTTPPBPHHHHHHHHHHHHHHHHTSHHHH--EEEE-SSHHHHHHHHHHH------TT--S--SB-TTGGG--PPPB--TTS--EEE-GGGPPSPSS-GGGPPPPHHHHHHH-TTEE-TT---SS-TT--SS-PPPHHHHHHHHHHHHHHHTTS--SEEEEEE-HHHHHHHHTTS-TTS-HHHHHHHTSPPPTT-EEEEEEEE-S-----SSSTTS-SS-B---SS------TT-------/--TTTTEEEEEGGGEEEEEEEE---BHHHHHHHH-GGGGG-GGGTTPPBPHHHHHHHHHHHHHHHHTSHHHH--EEEE-SSHHHHHHHHHHH------TT--S--SB-TTGGG--PPPB--TTS--EEE-GGGPPSPSS-GGGPPPPHHHHHHH-TTEE-TT---SS-TT--SS-PPPHHHHHHHHHHHHHHHTTS--SEEEEEE-HHHHHHHHTTS-TTS-HHHHHHHTSPPPTT-EEEEEEEE-S-----SSSTTS-SS-B---SS------TT-------

Radius of gyration: 27.07 Å; Cα contacts (8 Å, |Δi|>4): 1238; chains: 2; bounding box: 57×84×56 Å

Nearest PDB structures (foldseek):
  8u7e-assembly2_E  TM=6.168E-01  e=2.288E-05  Homo sapiens
  8u7e-assembly3_C  TM=5.602E-01  e=2.436E-05  Homo sapiens
  5htk-assembly1_B  TM=5.378E-01  e=2.798E-04  Homo sapiens
  5ajy-assembly1_A  TM=5.849E-01  e=2.207E-03  Homo sapiens
  7bsj-assembly1_A  TM=3.506E-01  e=6.659E+00  Homo sapiens

Organism: Cucumis melo var. makuwa (NCBI:txid1194695)

pLDDT: mean 89.8, std 14.6, range [27.52, 98.94]

InterPro domains:
  IPR013078 Histidine phosphatase superfamily, clade-1 [PF00300] (18-88)
  IPR013078 Histidine phosphatase superfamily, clade-1 [SM00855] (17-213)
  IPR013078 Histidine phosphatase superfamily, clade-1 [cd07067] (17-88)
  IPR029033 Histidine phosphatase superfamily [G3DSA:3.40.50.1240] (11-257)
  IPR029033 Histidine phosphatase superfamily [SSF53254] (16-248)
  IPR050275 Phosphoglycerate Mutase/Phosphatase [PTHR48100] (12-257)

Solvent-accessible surface area (backbone atoms only — not comparable to full-atom values): 28876 Å² total; per-residue (Å²): 113,36,82,46,85,43,38,45,53,42,57,37,52,39,41,33,39,36,35,42,25,25,27,31,34,26,45,48,27,53,46,37,71,75,40,60,76,51,47,63,31,65,90,26,43,35,26,31,56,28,76,63,15,50,47,23,25,51,49,45,22,52,47,36,53,73,62,44,50,69,78,60,42,54,33,35,38,24,14,68,36,49,26,19,43,52,32,41,46,59,39,55,40,23,58,80,71,57,90,87,64,92,65,63,30,36,26,44,58,36,57,84,76,60,76,40,71,51,33,19,52,51,93,37,54,55,39,38,34,38,70,54,47,36,53,65,33,19,53,32,30,47,51,32,44,70,38,48,71,58,46,43,70,44,22,55,47,45,39,55,80,77,51,88,59,50,57,55,80,79,43,39,74,87,48,62,60,48,69,67,54,48,30,53,38,35,51,51,38,54,56,53,51,58,66,42,80,68,49,28,36,35,38,24,24,34,43,66,38,48,34,52,39,32,59,41,35,32,66,78,34,31,68,69,55,23,53,60,60,40,46,77,61,38,31,35,12,32,45,44,30,32,39,35,57,36,49,70,75,60,79,55,86,55,72,37,80,58,53,79,69,49,37,79,36,43,46,64,78,65,65,62,62,61,93,68,69,63,80,69,70,72,127,112,36,80,47,83,41,38,44,54,42,57,37,51,39,42,34,40,37,36,43,24,24,27,32,34,27,45,47,28,53,44,37,72,76,39,61,74,51,48,63,31,66,91,26,44,35,26,32,56,28,76,63,15,51,48,22,25,51,48,44,22,52,47,36,55,74,62,43,50,67,78,60,42,54,32,36,36,24,13,68,34,50,26,19,43,52,33,43,46,58,38,55,40,22,58,81,72,58,90,87,67,93,64,63,30,36,27,45,59,36,57,84,76,60,78,39,72,51,35,19,52,50,92,37,53,55,38,38,35,38,70,55,46,34,53,65,35,18,54,32,29,48,52,34,44,69,36,48,71,59,46,43,69,45,22,54,47,46,38,56,82,75,51,88,58,51,57,54,80,78,44,38,76,87,49,63,60,47,70,68,52,50,31,52,38,36,52,52,38,55,57,52,53,58,64,43,81,67,48,28,34,36,38,24,24,35,44,67,40,48,33,53,39,33,58,42,35,29,66,78,32,32,67,70,56,23,52,60,59,41,46,78,60,39,29,35,12,33,45,44,28,32,39,33,57,35,50,68,76,59,80,56,84,54,72,37,80,56,53,78,69,48,38,78,36,43,46,66,78,66,68,62,62,62,94,68,67,64,82,65,72,70,129

Foldseek 3Di:
DPPPVFDDDDDLLQKFKEKEWEFFAWPVNVVCVVPVVCLQPLVQALTAHDLVSLVLLQVLLVVCVVVVVLVQAAEEEFAQGRRLLSSRCSRNFDDDDDPPDPDDFQFPACVNNNNHHTTHRPPGHAAEYDNLQADWAEQGSNRAHAFVVVVCVGGVRHHDPNPDGRGRPRYYNPDTQDLVRLLVSVVVVVVVVLLDQTRYYYYYYHFSSQLSNQLVDQPSHDVVVSCVSNDTDDHGDIDMDMDGDPDDPPVPVRPSNDDPPDDPDCVVPDDDDDPPPPPPPPD/DPPPVFDDDDDLLQKFKEKEWEFFAWPVNVVCVVPVVCLQPLVQQLTAHDLVSLVLLQVLLVVCVVVVVLVQAAEEEFAQGRRLLSSRCSRNFDDDDDPPDPDDFQFPACVNNNNHHTTHRPPGHAAEYDNLQADWAEQGSNRAHAFPVVVCVGGVRHHDPNPDGRGRPRYYNPDTQDLVRLLVSVVVVVVVVLLDQTRYYYYYYHFSSQLSNQLVDQPSHDVVVSCVSNDTDDHGDIDMDMDGDPDDPPVPVRPSNDDPPDDPDCVVPDDDDDPPPPPPPPD